Protein AF-0000000078517436 (afdb_homodimer)

Nearest PDB structures (foldseek):
  5vn2-assembly1_D  TM=8.562E-01  e=2.498E-15  Brucella melitensis bv. 1 str. 16M
  6jhb-assembly1_B-2  TM=8.625E-01  e=1.060E-14  Microcystis aeruginosa FACHB-905 = DIANCHI905
  4one-assembly1_D  TM=8.643E-01  e=2.057E-14  Brucella melitensis bv. 1 str. 16M
  5iz4-assembly1_A  TM=8.331E-01  e=1.349E-14  Paraburkholderia xenovorans LB400
  4one-assembly1_C  TM=8.358E-01  e=2.953E-14  Brucella melitensis bv. 1 str. 16M

pLDDT: mean 95.77, std 5.38, range [52.47, 98.94]

Solvent-accessible surface area (backbone atoms only — not comparable to full-atom values): 31071 Å² total; per-residue (Å²): 128,82,66,58,61,77,47,61,44,56,39,71,64,40,57,58,22,71,35,92,53,69,47,52,50,71,50,78,92,32,33,28,71,39,76,83,21,35,33,61,80,34,24,38,39,34,31,31,23,42,44,55,51,26,38,65,3,34,52,48,24,39,52,58,15,39,32,41,31,41,34,39,26,22,69,52,55,70,43,31,52,53,39,51,54,55,43,36,71,76,36,73,81,54,42,73,46,76,43,66,35,52,54,59,34,64,67,49,44,53,55,49,48,54,55,47,47,73,74,38,82,64,59,41,33,40,35,42,53,45,66,61,59,48,75,86,48,55,42,67,58,67,41,53,62,67,51,39,43,45,15,36,42,36,40,37,47,9,42,48,44,52,49,24,56,50,39,59,59,23,58,86,71,35,30,71,91,52,40,30,31,37,38,39,60,43,43,70,49,35,52,50,80,45,39,72,38,43,42,34,22,26,26,28,31,21,40,46,49,44,28,30,24,52,20,66,58,32,74,53,30,38,41,19,31,22,31,18,63,71,51,53,91,41,89,67,60,49,69,73,60,58,70,32,56,52,64,59,35,42,43,46,20,41,9,14,41,52,32,42,52,61,33,37,55,86,78,36,51,84,44,47,25,18,56,44,52,48,37,42,37,65,69,53,50,60,74,38,41,65,61,34,59,75,65,53,38,36,29,70,28,55,36,68,77,57,19,55,68,81,64,68,120,127,82,66,60,62,77,46,62,46,56,41,71,63,41,56,58,22,72,35,92,54,70,46,52,50,73,50,78,92,32,33,27,71,40,77,84,21,35,33,62,81,32,25,36,39,33,31,32,24,43,44,55,52,26,37,65,2,34,54,49,25,39,54,59,13,38,32,42,31,43,34,36,27,23,68,51,54,70,43,31,52,53,40,52,54,56,44,37,72,75,36,74,80,55,41,75,45,74,44,67,34,51,54,58,34,65,67,48,44,53,54,49,47,54,56,46,46,73,74,39,82,63,58,41,34,40,35,42,52,45,66,60,60,49,74,86,48,56,42,66,59,67,40,51,62,66,53,38,44,46,15,36,43,36,39,37,46,9,43,49,44,52,48,23,55,50,41,61,57,22,58,87,71,35,30,71,90,52,40,30,32,37,39,40,60,41,44,69,49,35,54,50,82,45,39,72,39,43,42,34,23,24,27,27,31,22,43,46,48,44,27,29,26,49,20,65,57,33,75,53,30,37,39,20,30,25,31,20,63,71,51,54,91,41,88,66,60,50,69,72,59,58,72,33,57,52,64,58,35,42,43,46,21,41,10,14,40,52,33,43,52,61,34,36,56,86,78,36,52,85,44,47,24,20,56,44,52,48,36,44,37,66,67,54,49,58,74,38,42,67,60,33,58,76,66,54,37,37,28,72,28,56,37,66,76,57,20,55,67,82,65,69,122

Structure (mmCIF, N/CA/C/O backbone):
data_AF-0000000078517436-model_v1
#
loop_
_entity.id
_entity.type
_entity.pdbx_description
1 polymer 'Short-chain dehydrogenase/reductase SDR'
#
loop_
_atom_site.group_PDB
_atom_site.id
_atom_site.type_symbol
_atom_site.label_atom_id
_atom_site.label_alt_id
_atom_site.label_comp_id
_atom_site.label_asym_id
_atom_site.label_entity_id
_atom_site.label_seq_id
_atom_site.pdbx_PDB_ins_code
_atom_site.Cartn_x
_atom_site.Cartn_y
_atom_site.Cartn_z
_atom_site.occupancy
_atom_site.B_iso_or_equiv
_atom_site.auth_seq_id
_atom_site.auth_comp_id
_atom_site.auth_asym_id
_atom_site.auth_atom_id
_atom_site.pdbx_PDB_model_num
ATOM 1 N N . MET A 1 1 ? -20.141 -10.188 4.742 1 52.47 1 MET A N 1
ATOM 2 C CA . MET A 1 1 ? -19.609 -9.016 5.438 1 52.47 1 MET A CA 1
ATOM 3 C C . MET A 1 1 ? -20.219 -8.898 6.832 1 52.47 1 MET A C 1
ATOM 5 O O . MET A 1 1 ? -21.391 -9.242 7.035 1 52.47 1 MET A O 1
ATOM 9 N N . ALA A 1 2 ? -19.359 -8.703 7.812 1 57.59 2 ALA A N 1
ATOM 10 C CA . ALA A 1 2 ? -19.875 -8.508 9.164 1 57.59 2 ALA A CA 1
ATOM 11 C C . ALA A 1 2 ? -20.969 -7.438 9.188 1 57.59 2 ALA A C 1
ATOM 13 O O . ALA A 1 2 ? -20.891 -6.449 8.453 1 57.59 2 ALA A O 1
ATOM 14 N N . ASP A 1 3 ? -22.047 -7.762 9.711 1 79.62 3 ASP A N 1
ATOM 15 C CA . ASP A 1 3 ? -23.109 -6.785 9.961 1 79.62 3 ASP A CA 1
ATOM 16 C C . ASP A 1 3 ? -22.594 -5.637 10.828 1 79.62 3 ASP A C 1
ATOM 18 O O . ASP A 1 3 ? -22.625 -5.727 12.062 1 79.62 3 ASP A O 1
ATOM 22 N N . LEU A 1 4 ? -22.109 -4.539 10.25 1 83.25 4 LEU A N 1
ATOM 23 C CA . LEU A 1 4 ? -21.562 -3.389 10.953 1 83.25 4 LEU A CA 1
ATOM 24 C C . LEU A 1 4 ? -22.594 -2.758 11.867 1 83.25 4 LEU A C 1
ATOM 26 O O . LEU A 1 4 ? -22.25 -2.119 12.867 1 83.25 4 LEU A O 1
ATOM 30 N N . SER A 1 5 ? -23.812 -3.047 11.555 1 83.38 5 SER A N 1
ATOM 31 C CA . SER A 1 5 ? -24.875 -2.412 12.312 1 83.38 5 SER A CA 1
ATOM 32 C C . SER A 1 5 ? -25.031 -3.045 13.688 1 83.38 5 SER A C 1
ATOM 34 O O . SER A 1 5 ? -25.656 -2.463 14.578 1 83.38 5 SER A O 1
ATOM 36 N N . ALA A 1 6 ? -24.484 -4.211 13.805 1 89.19 6 ALA A N 1
ATOM 37 C CA . ALA A 1 6 ? -24.594 -4.914 15.086 1 89.19 6 ALA A CA 1
ATOM 38 C C . ALA A 1 6 ? -23.516 -4.438 16.062 1 89.19 6 ALA A C 1
ATOM 40 O O . ALA A 1 6 ? -23.578 -4.723 17.25 1 89.19 6 ALA A O 1
ATOM 41 N N . LEU A 1 7 ? -22.594 -3.652 15.547 1 90.62 7 LEU A N 1
ATOM 42 C CA . LEU A 1 7 ? -21.5 -3.176 16.391 1 90.62 7 LEU A CA 1
ATOM 43 C C . LEU A 1 7 ? -21.906 -1.946 17.188 1 90.62 7 LEU A C 1
ATOM 45 O O . LEU A 1 7 ? -22.812 -1.207 16.766 1 90.62 7 LEU A O 1
ATOM 49 N N . PRO A 1 8 ? -21.25 -1.81 18.375 1 93.62 8 PRO A N 1
ATOM 50 C CA . PRO A 1 8 ? -21.531 -0.586 19.141 1 93.62 8 PRO A CA 1
ATOM 51 C C . PRO A 1 8 ? -21.234 0.681 18.328 1 93.62 8 PRO A C 1
ATOM 53 O O . PRO A 1 8 ? -20.328 0.689 17.5 1 93.62 8 PRO A O 1
ATOM 56 N N . LYS A 1 9 ? -21.938 1.761 18.656 1 94.19 9 LYS A N 1
ATOM 57 C CA . LYS A 1 9 ? -21.828 3.008 17.906 1 94.19 9 LYS A CA 1
ATOM 58 C C . LYS A 1 9 ? -20.438 3.617 18.062 1 94.19 9 LYS A C 1
ATOM 60 O O . LYS A 1 9 ? -20.016 4.41 17.219 1 94.19 9 LYS A O 1
ATOM 65 N N . ASP A 1 10 ? -19.75 3.309 19.125 1 94.75 10 ASP A N 1
ATOM 66 C CA . ASP A 1 10 ? -18.406 3.846 19.328 1 94.75 10 ASP A CA 1
ATOM 67 C C . ASP A 1 10 ? -17.328 2.832 18.922 1 94.75 10 ASP A C 1
ATOM 69 O O . ASP A 1 10 ? -16.188 2.934 19.359 1 94.75 10 ASP A O 1
ATOM 73 N N . TRP A 1 11 ? -17.688 1.851 18.156 1 93.5 11 TRP A N 1
ATOM 74 C CA . TRP A 1 11 ? -16.797 0.747 17.812 1 93.5 11 TRP A CA 1
ATOM 75 C C . TRP A 1 11 ? -15.539 1.261 17.109 1 93.5 11 TRP A C 1
ATOM 77 O O . TRP A 1 11 ? -14.438 0.78 17.375 1 93.5 11 TRP A O 1
ATOM 87 N N . ILE A 1 12 ? -15.633 2.164 16.266 1 93.06 12 ILE A N 1
ATOM 88 C CA . ILE A 1 12 ? -14.484 2.678 15.523 1 93.06 12 ILE A CA 1
ATOM 89 C C . ILE A 1 12 ? -13.469 3.266 16.5 1 93.06 12 ILE A C 1
ATOM 91 O O . ILE A 1 12 ? -12.273 2.953 16.422 1 93.06 12 ILE A O 1
ATOM 95 N N . LEU A 1 13 ? -13.93 4.059 17.375 1 95.56 13 LEU A N 1
ATOM 96 C CA . LEU A 1 13 ? -13.062 4.68 18.375 1 95.56 13 LEU A CA 1
ATOM 97 C C . LEU A 1 13 ? -12.414 3.625 19.266 1 95.56 13 LEU A C 1
ATOM 99 O O . LEU A 1 13 ? -11.195 3.617 19.438 1 95.56 13 LEU A O 1
ATOM 103 N N . THR A 1 14 ? -13.203 2.701 19.766 1 95.88 14 THR A N 1
ATOM 104 C CA . THR A 1 14 ? -12.742 1.783 20.797 1 95.88 14 THR A CA 1
ATOM 105 C C . THR A 1 14 ? -11.875 0.679 20.188 1 95.88 14 THR A C 1
ATOM 107 O O . THR A 1 14 ? -10.977 0.162 20.859 1 95.88 14 THR A O 1
ATOM 110 N N . SER A 1 15 ? -12.094 0.333 18.984 1 93.69 15 SER A N 1
ATOM 111 C CA . SER A 1 15 ? -11.344 -0.738 18.344 1 93.69 15 SER A CA 1
ATOM 112 C C . SER A 1 15 ? -9.977 -0.25 17.875 1 93.69 15 SER A C 1
ATOM 114 O O . SER A 1 15 ? -9.086 -1.056 17.578 1 93.69 15 SER A O 1
ATOM 116 N N . SER A 1 16 ? -9.789 1.048 17.891 1 95.19 16 SER A N 1
ATOM 117 C CA . SER A 1 16 ? -8.57 1.589 17.312 1 95.19 16 SER A CA 1
ATOM 118 C C . SER A 1 16 ? -7.668 2.199 18.375 1 95.19 16 SER A C 1
ATOM 120 O O . SER A 1 16 ? -6.625 2.779 18.062 1 95.19 16 SER A O 1
ATOM 122 N N . GLN A 1 17 ? -8.016 2.062 19.578 1 97.31 17 GLN A N 1
ATOM 123 C CA . GLN A 1 17 ? -7.277 2.729 20.656 1 97.31 17 GLN A CA 1
ATOM 124 C C . GLN A 1 17 ? -5.863 2.166 20.781 1 97.31 17 GLN A C 1
ATOM 126 O O . GLN A 1 17 ? -5.688 0.963 20.984 1 97.31 17 GLN A O 1
ATOM 131 N N . PHE A 1 18 ? -4.871 2.961 20.672 1 98.25 18 PHE A N 1
ATOM 132 C CA . PHE A 1 18 ? -3.484 2.684 21.031 1 98.25 18 PHE A CA 1
ATOM 133 C C . PHE A 1 18 ? -3.143 3.291 22.375 1 98.25 18 PHE A C 1
ATOM 135 O O . PHE A 1 18 ? -2.311 2.752 23.109 1 98.25 18 PHE A O 1
ATOM 142 N N . THR A 1 19 ? -3.777 4.379 22.766 1 98.5 19 THR A N 1
ATOM 143 C CA . THR A 1 19 ? -3.676 5.031 24.062 1 98.5 19 THR A CA 1
ATOM 144 C C . THR A 1 19 ? -4.898 4.719 24.922 1 98.5 19 THR A C 1
ATOM 146 O O . THR A 1 19 ? -5.953 4.352 24.391 1 98.5 19 THR A O 1
ATOM 149 N N . ARG A 1 20 ? -4.734 4.797 26.219 1 97.81 20 ARG A N 1
ATOM 150 C CA . ARG A 1 20 ? -5.84 4.543 27.141 1 97.81 20 ARG A CA 1
ATOM 151 C C . ARG A 1 20 ? -6.953 5.566 26.953 1 97.81 20 ARG A C 1
ATOM 153 O O . ARG A 1 20 ? -8.125 5.207 26.859 1 97.81 20 ARG A O 1
ATOM 160 N N . LYS A 1 21 ? -6.57 6.82 26.938 1 97.81 21 LYS A N 1
ATOM 161 C CA . LYS A 1 21 ? -7.535 7.875 26.641 1 97.81 21 LYS A CA 1
ATOM 162 C C . LYS A 1 21 ? -7.754 8.023 25.141 1 97.81 21 LYS A C 1
ATOM 164 O O . LYS A 1 21 ? -6.809 7.906 24.359 1 97.81 21 LYS A O 1
ATOM 169 N N . ALA A 1 22 ? -8.953 8.258 24.734 1 97.75 22 ALA A N 1
ATOM 170 C CA . ALA A 1 22 ? -9.344 8.492 23.344 1 97.75 22 ALA A CA 1
ATOM 171 C C . ALA A 1 22 ? -10.375 9.617 23.25 1 97.75 22 ALA A C 1
ATOM 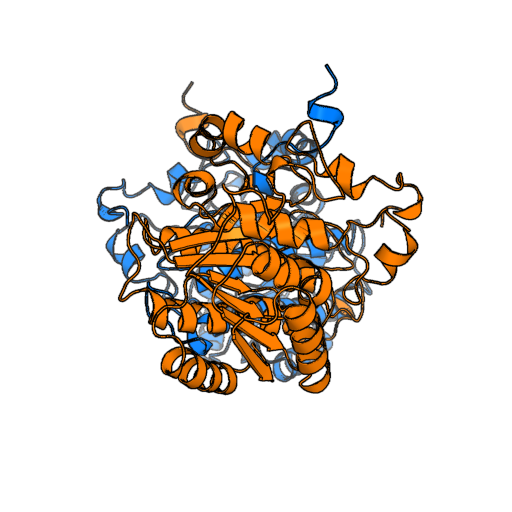173 O O . ALA A 1 22 ? -11.172 9.82 24.156 1 97.75 22 ALA A O 1
ATOM 174 N N . TYR A 1 23 ? -10.344 10.32 22.219 1 98.25 23 TYR A N 1
ATOM 175 C CA . TYR A 1 23 ? -11.148 11.531 22.109 1 98.25 23 TYR A CA 1
ATOM 176 C C . TYR A 1 23 ? -11.891 11.594 20.781 1 98.25 23 TYR A C 1
ATOM 178 O O . TYR A 1 23 ? -11.383 11.109 19.766 1 98.25 23 TYR A O 1
ATOM 186 N N . THR A 1 24 ? -13.047 12.188 20.766 1 98.19 24 THR A N 1
ATOM 187 C CA . THR A 1 24 ? -13.781 12.516 19.547 1 98.19 24 THR A CA 1
ATOM 188 C C . THR A 1 24 ? -13.93 14.023 19.391 1 98.19 24 THR A C 1
ATOM 190 O O . THR A 1 24 ? -14.539 14.492 18.422 1 98.19 24 THR A O 1
ATOM 193 N N . ASN A 1 25 ? -13.398 14.758 20.344 1 98.44 25 ASN A N 1
ATOM 194 C CA . ASN A 1 25 ? -13.367 16.219 20.375 1 98.44 25 ASN A CA 1
ATOM 195 C C . ASN A 1 25 ? -12 16.734 20.781 1 98.44 25 ASN A C 1
ATOM 197 O O . ASN A 1 25 ? -11.18 15.992 21.328 1 98.44 25 ASN A O 1
ATOM 201 N N . VAL A 1 26 ? -11.859 18.016 20.547 1 98.75 26 VAL A N 1
ATOM 202 C CA . VAL A 1 26 ? -10.617 18.672 20.953 1 98.75 26 VAL A CA 1
ATOM 203 C C . VAL A 1 26 ? -10.461 18.578 22.469 1 98.75 26 VAL A C 1
ATOM 205 O O . VAL A 1 26 ? -11.43 18.766 23.219 1 98.75 26 VAL A O 1
ATOM 208 N N . TYR A 1 27 ? -9.367 18.281 22.953 1 98.69 27 TYR A N 1
ATOM 209 C CA . TYR A 1 27 ? -9.039 18.234 24.375 1 98.69 27 TYR A CA 1
ATOM 210 C C . TYR A 1 27 ? -7.859 19.156 24.688 1 98.69 27 TYR A C 1
ATOM 212 O O . TYR A 1 27 ? -7.223 19.688 23.781 1 98.69 27 TYR A O 1
ATOM 220 N N . PRO A 1 28 ? -7.512 19.531 25.859 1 98.5 28 PRO A N 1
ATOM 221 C CA . PRO A 1 28 ? -6.641 20.641 26.234 1 98.5 28 PRO A CA 1
ATOM 222 C C . PRO A 1 28 ? -5.25 20.531 25.609 1 98.5 28 PRO A C 1
ATOM 224 O O . PRO A 1 28 ? -4.727 21.531 25.094 1 98.5 28 PRO A O 1
ATOM 227 N N . ALA A 1 29 ? -4.637 19.422 25.531 1 98.62 29 ALA A N 1
ATOM 228 C CA . ALA A 1 29 ? -3.254 19.266 25.078 1 98.62 29 ALA A CA 1
ATOM 229 C C . ALA A 1 29 ? -3.09 19.688 23.625 1 98.62 29 ALA A C 1
ATOM 231 O O . ALA A 1 29 ? -2.023 20.172 23.234 1 98.62 29 ALA A O 1
ATOM 232 N N . ILE A 1 30 ? -4.141 19.547 22.859 1 98.81 30 ILE A N 1
ATOM 233 C CA . ILE A 1 30 ? -3.982 19.781 21.422 1 98.81 30 ILE A CA 1
ATOM 234 C C . ILE A 1 30 ? -4.703 21.078 21.031 1 98.81 30 ILE A C 1
ATOM 236 O O . ILE A 1 30 ? -4.789 21.406 19.844 1 98.81 30 ILE A O 1
ATOM 240 N N . HIS A 1 31 ? -5.289 21.734 21.969 1 98.81 31 HIS A N 1
ATOM 241 C CA . HIS A 1 31 ? -6.047 22.922 21.625 1 98.81 31 HIS A CA 1
ATOM 242 C C . HIS A 1 31 ? -5.199 23.906 20.828 1 98.81 31 HIS A C 1
ATOM 244 O O . HIS A 1 31 ? -4.078 24.234 21.219 1 98.81 31 HIS A O 1
ATOM 250 N N . PRO A 1 32 ? -5.707 24.438 19.719 1 98.38 32 PRO A N 1
ATOM 251 C CA . PRO A 1 32 ? -4.879 25.219 18.797 1 98.38 32 PRO A CA 1
ATOM 252 C C . PRO A 1 32 ? -4.406 26.531 19.422 1 98.38 32 PRO A C 1
ATOM 254 O O . PRO A 1 32 ? -3.395 27.094 18.984 1 98.38 32 PRO A O 1
ATOM 257 N N . THR A 1 33 ? -5.047 27.047 20.422 1 97.94 33 THR A N 1
ATOM 258 C CA . THR A 1 33 ? -4.688 28.344 21 1 97.94 33 THR A CA 1
ATOM 259 C C . THR A 1 33 ? -3.701 28.172 22.141 1 97.94 33 THR A C 1
ATOM 261 O O . THR A 1 33 ? -3.271 29.156 22.75 1 97.94 33 THR A O 1
ATOM 264 N N . LYS A 1 34 ? -3.477 26.938 22.547 1 98.12 34 LYS A N 1
ATOM 265 C CA . LYS A 1 34 ? -2.43 26.703 23.531 1 98.12 34 LYS A CA 1
ATOM 266 C C . LYS A 1 34 ? -1.085 27.234 23.047 1 98.12 34 LYS A C 1
ATOM 268 O O . LYS A 1 34 ? -0.711 27.031 21.891 1 98.12 34 LYS A O 1
ATOM 273 N N . ALA A 1 35 ? -0.301 27.875 23.875 1 98.06 35 ALA A N 1
ATOM 274 C CA . ALA A 1 35 ? 0.945 28.547 23.516 1 98.06 35 ALA A CA 1
ATOM 275 C C . ALA A 1 35 ? 1.939 27.562 22.906 1 98.06 35 ALA A C 1
ATOM 277 O O . ALA A 1 35 ? 2.631 27.891 21.938 1 98.06 35 ALA A O 1
ATOM 278 N N . GLU A 1 36 ? 1.967 26.344 23.453 1 97.81 36 GLU A N 1
ATOM 279 C CA . GLU A 1 36 ? 2.908 25.328 23 1 97.81 36 GLU A CA 1
ATOM 280 C C . GLU A 1 36 ? 2.549 24.812 21.609 1 97.81 36 GLU A C 1
ATOM 282 O O . GLU A 1 36 ? 3.357 24.141 20.953 1 97.81 36 GLU A O 1
ATOM 287 N N . ASN A 1 37 ? 1.358 25.141 21.125 1 98.69 37 ASN A N 1
ATOM 288 C CA . ASN A 1 37 ? 0.89 24.672 19.828 1 98.69 37 ASN A CA 1
ATOM 289 C C . ASN A 1 37 ? 0.899 25.797 18.781 1 98.69 37 ASN A C 1
ATOM 291 O O . ASN A 1 37 ? 0.325 25.656 17.703 1 98.69 37 ASN A O 1
ATOM 295 N N . SER A 1 38 ? 1.576 26.875 19.141 1 98.69 38 SER A N 1
ATOM 296 C CA . SER A 1 38 ? 1.61 28.016 18.234 1 98.69 38 SER A CA 1
ATOM 297 C C . SER A 1 38 ? 2.391 27.703 16.969 1 98.69 38 SER A C 1
ATOM 299 O O . SER A 1 38 ? 3.443 27.062 17.016 1 98.69 38 SER A O 1
ATOM 301 N N . VAL A 1 39 ? 1.867 28.109 15.82 1 98.44 39 VAL A N 1
ATOM 302 C CA . VAL A 1 39 ? 2.566 28.031 14.547 1 98.44 39 VAL A CA 1
ATOM 303 C C . VAL A 1 39 ? 2.762 29.422 13.969 1 98.44 39 VAL A C 1
ATOM 305 O O . VAL A 1 39 ? 2.713 29.625 12.75 1 98.44 39 VAL A O 1
ATOM 308 N N . ARG A 1 40 ? 2.885 30.359 14.844 1 97.75 40 ARG A N 1
ATOM 309 C CA . ARG A 1 40 ? 3.125 31.734 14.445 1 97.75 40 ARG A CA 1
ATOM 310 C C . ARG A 1 40 ? 4.336 31.844 13.523 1 97.75 40 ARG A C 1
ATOM 312 O O . ARG A 1 40 ? 5.355 31.188 13.75 1 97.75 40 ARG A O 1
ATOM 319 N N . GLY A 1 41 ? 4.207 32.625 12.477 1 97.06 41 GLY A N 1
ATOM 320 C CA . GLY A 1 41 ? 5.297 32.844 11.547 1 97.06 41 GLY A CA 1
ATOM 321 C C . GLY A 1 41 ? 5.406 31.797 10.469 1 97.06 41 GLY A C 1
ATOM 322 O O . GLY A 1 41 ? 6.207 31.922 9.539 1 97.06 41 GLY A O 1
ATOM 323 N N . LYS A 1 42 ? 4.625 30.797 10.539 1 97.94 42 LYS A N 1
ATOM 324 C CA . LYS A 1 42 ? 4.73 29.688 9.594 1 97.94 42 LYS A CA 1
ATOM 325 C C . LYS A 1 42 ? 3.73 29.844 8.445 1 97.94 42 LYS A C 1
ATOM 327 O O . LYS A 1 42 ? 2.73 30.547 8.586 1 97.94 42 LYS A O 1
ATOM 332 N N . THR A 1 43 ? 4.031 29.281 7.344 1 98.62 43 THR A N 1
ATOM 333 C CA . THR A 1 43 ? 3.131 29.141 6.203 1 98.62 43 THR A CA 1
ATOM 334 C C . THR A 1 43 ? 2.719 27.688 6.004 1 98.62 43 THR A C 1
ATOM 336 O O . THR A 1 43 ? 3.561 26.781 6.043 1 98.62 43 THR A O 1
ATOM 339 N N . VAL A 1 44 ? 1.384 27.469 5.816 1 98.88 44 VAL A N 1
ATOM 340 C CA . VAL A 1 44 ? 0.863 26.125 5.648 1 98.88 44 VAL A CA 1
ATOM 341 C C . VAL A 1 44 ? 0.088 26.016 4.34 1 98.88 44 VAL A C 1
ATOM 343 O O . VAL A 1 44 ? -0.605 26.969 3.947 1 98.88 44 VAL A O 1
ATOM 346 N N . VAL A 1 45 ? 0.288 24.922 3.598 1 98.94 45 VAL A N 1
ATOM 347 C CA . VAL A 1 45 ? -0.505 24.562 2.428 1 98.94 45 VAL A CA 1
ATOM 348 C C . VAL A 1 45 ? -1.418 23.391 2.766 1 98.94 45 VAL A C 1
ATOM 350 O O . VAL A 1 45 ? -0.961 22.375 3.291 1 98.94 45 VAL A O 1
ATOM 353 N N . VAL A 1 46 ? -2.693 23.531 2.514 1 98.94 46 VAL A N 1
ATOM 354 C CA . VAL A 1 46 ? -3.674 22.484 2.781 1 98.94 46 VAL A CA 1
ATOM 355 C C . VAL A 1 46 ? -4.395 22.109 1.49 1 98.94 46 VAL A C 1
ATOM 357 O O . VAL A 1 46 ? -5.055 22.953 0.874 1 98.94 46 VAL A O 1
ATOM 360 N N . THR A 1 47 ? -4.242 20.859 1.065 1 98.88 47 THR A N 1
ATOM 361 C CA . THR A 1 47 ? -5.035 20.375 -0.06 1 98.88 47 THR A CA 1
ATOM 362 C C . THR A 1 47 ? -6.371 19.828 0.419 1 98.88 47 THR A C 1
ATOM 364 O O . THR A 1 47 ? -6.512 19.453 1.585 1 98.88 47 THR A O 1
ATOM 367 N N . GLY A 1 48 ? -7.336 19.703 -0.513 1 98.31 48 GLY A N 1
ATOM 368 C CA . GLY A 1 48 ? -8.664 19.297 -0.086 1 98.31 48 GLY A CA 1
ATOM 369 C C . GLY A 1 48 ? -9.281 20.234 0.935 1 98.31 48 GLY A C 1
ATOM 370 O O . GLY A 1 48 ? -9.852 19.797 1.931 1 98.31 48 GLY A O 1
ATOM 371 N N . ALA A 1 49 ? -9.156 21.5 0.701 1 98.44 49 ALA A N 1
ATOM 372 C CA . ALA A 1 49 ? -9.445 22.484 1.736 1 98.44 49 ALA A CA 1
ATOM 373 C C . ALA A 1 49 ? -10.828 23.094 1.541 1 98.44 49 ALA A C 1
ATOM 375 O O . ALA A 1 49 ? -11.234 23.984 2.299 1 98.44 49 ALA A O 1
ATOM 376 N N . SER A 1 50 ? -11.617 22.625 0.589 1 97.19 50 SER A N 1
ATOM 377 C CA . SER A 1 50 ? -12.844 23.328 0.233 1 97.19 50 SER A CA 1
ATOM 378 C C . SER A 1 50 ? -14.055 22.703 0.927 1 97.19 50 SER A C 1
ATOM 380 O O . SER A 1 50 ? -15.164 23.234 0.848 1 97.19 50 SER A O 1
ATOM 382 N N . ARG A 1 51 ? -13.906 21.562 1.543 1 94.38 51 ARG A N 1
ATOM 383 C CA . ARG A 1 51 ? -15.008 20.891 2.223 1 94.38 51 ARG A CA 1
ATOM 384 C C . ARG A 1 51 ? -14.484 19.906 3.264 1 94.38 51 ARG A C 1
ATOM 386 O O . ARG A 1 51 ? -13.273 19.781 3.465 1 94.38 51 ARG A O 1
ATOM 393 N N . GLY A 1 52 ? -15.398 19.344 4.012 1 95 52 GLY A N 1
ATOM 394 C CA . GLY A 1 52 ? -15.062 18.25 4.914 1 95 52 GLY A CA 1
ATOM 395 C C . GLY A 1 52 ? -14.078 18.656 5.996 1 95 52 GLY A C 1
ATOM 396 O O . GLY A 1 52 ? -14.195 19.75 6.574 1 95 52 GLY A O 1
ATOM 397 N N . ILE A 1 53 ? -13.164 17.75 6.262 1 96.69 53 ILE A N 1
ATOM 398 C CA . ILE A 1 53 ? -12.219 17.922 7.363 1 96.69 53 ILE A CA 1
ATOM 399 C C . ILE A 1 53 ? -11.273 19.078 7.055 1 96.69 53 ILE A C 1
ATOM 401 O O . ILE A 1 53 ? -10.812 19.766 7.965 1 96.69 53 ILE A O 1
ATOM 405 N N . GLY A 1 54 ? -10.977 19.297 5.742 1 98.31 54 GLY A N 1
ATOM 406 C CA . GLY A 1 54 ? -10.102 20.391 5.344 1 98.31 54 GLY A CA 1
ATOM 407 C C . GLY A 1 54 ? -10.664 21.766 5.668 1 98.31 54 GLY A C 1
ATOM 408 O O . GLY A 1 54 ? -10 22.578 6.305 1 98.31 54 GLY A O 1
ATOM 409 N N . ALA A 1 55 ? -11.891 21.922 5.328 1 98.19 55 ALA A N 1
ATOM 410 C CA . ALA A 1 55 ? -12.539 23.219 5.477 1 98.19 55 ALA A CA 1
ATOM 411 C C . ALA A 1 55 ? -12.992 23.453 6.918 1 98.19 55 ALA A C 1
ATOM 413 O O . ALA A 1 55 ? -12.867 24.547 7.445 1 98.19 55 ALA A O 1
ATOM 414 N N . ARG A 1 56 ? -13.469 22.406 7.543 1 97.69 56 ARG A N 1
ATOM 415 C CA . ARG A 1 56 ? -14.164 22.562 8.812 1 97.69 56 ARG A CA 1
ATOM 416 C C . ARG A 1 56 ? -13.227 22.297 9.992 1 97.69 56 ARG A C 1
ATOM 418 O O . ARG A 1 56 ? -13.539 22.641 11.133 1 97.69 56 ARG A O 1
ATOM 425 N N . GLY A 1 57 ? -12.148 21.609 9.719 1 98.5 57 GLY A N 1
ATOM 426 C CA . GLY A 1 57 ? -11.281 21.172 10.805 1 98.5 57 GLY A CA 1
ATOM 427 C C . GLY A 1 57 ? -9.859 21.688 10.68 1 98.5 57 GLY A C 1
ATOM 428 O O . GLY A 1 57 ? -9.414 22.516 11.477 1 98.5 57 GLY A O 1
ATOM 429 N N . ILE A 1 58 ? -9.211 21.438 9.594 1 98.88 58 ILE A N 1
ATOM 430 C CA . ILE A 1 58 ? -7.773 21.641 9.438 1 98.88 58 ILE A CA 1
ATOM 431 C C . ILE A 1 58 ? -7.477 23.125 9.266 1 98.88 58 ILE A C 1
ATOM 433 O O . ILE A 1 58 ? -6.719 23.703 10.039 1 98.88 58 ILE A O 1
ATOM 437 N N . ALA A 1 59 ? -8.125 23.766 8.312 1 98.94 59 ALA A N 1
ATOM 438 C CA . ALA A 1 59 ? -7.812 25.156 7.996 1 98.94 59 ALA A CA 1
ATOM 439 C C . ALA A 1 59 ? -8.109 26.062 9.188 1 98.94 59 ALA A C 1
ATOM 441 O O . ALA A 1 59 ? -7.234 26.797 9.641 1 98.94 59 ALA A O 1
ATOM 442 N N . PRO A 1 60 ? -9.289 25.938 9.805 1 98.88 60 PRO A N 1
ATOM 443 C CA . PRO A 1 60 ? -9.57 26.812 10.953 1 98.88 60 PRO A CA 1
ATOM 444 C C . PRO A 1 60 ? -8.594 26.594 12.109 1 98.88 60 PRO A C 1
ATOM 446 O O . PRO A 1 60 ? -8.227 27.547 12.797 1 98.88 60 PRO A O 1
ATOM 449 N N . ALA A 1 61 ? -8.188 25.375 12.352 1 98.94 61 ALA A N 1
ATOM 450 C CA . ALA A 1 61 ? -7.289 25.062 13.469 1 98.94 61 ALA A CA 1
ATOM 451 C C . ALA A 1 61 ? -5.945 25.766 13.297 1 98.94 61 ALA A C 1
ATOM 453 O O . ALA A 1 61 ? -5.398 26.328 14.25 1 98.94 61 ALA A O 1
ATOM 454 N N . PHE A 1 62 ? -5.41 25.734 12.102 1 98.94 62 PHE A N 1
ATOM 455 C CA . PHE A 1 62 ? -4.129 26.391 11.852 1 98.94 62 PHE A CA 1
ATOM 456 C C . PHE A 1 62 ? -4.25 27.906 12.016 1 98.94 62 PHE A C 1
ATOM 458 O O . PHE A 1 62 ? -3.334 28.547 12.531 1 98.94 62 PHE A O 1
ATOM 465 N N . VAL A 1 63 ? -5.348 28.484 11.602 1 98.88 63 VAL A N 1
ATOM 466 C CA . VAL A 1 63 ? -5.566 29.922 11.758 1 98.88 63 VAL A CA 1
ATOM 467 C C . VAL A 1 63 ? -5.68 30.266 13.234 1 98.88 63 VAL A C 1
ATOM 469 O O . VAL A 1 63 ? -5.07 31.234 13.703 1 98.88 63 VAL A O 1
ATOM 472 N N . LYS A 1 64 ? -6.402 29.469 13.977 1 98.81 64 LYS A N 1
ATOM 473 C CA . LYS A 1 64 ? -6.535 29.672 15.414 1 98.81 64 LYS A CA 1
ATOM 474 C C . LYS A 1 64 ? -5.184 29.562 16.109 1 98.81 64 LYS A C 1
ATOM 476 O O . LYS A 1 64 ? -4.934 30.25 17.109 1 98.81 64 LYS A O 1
ATOM 481 N N . ALA A 1 65 ? -4.309 28.719 15.57 1 98.81 65 ALA A N 1
ATOM 482 C CA . ALA A 1 65 ? -2.996 28.5 16.172 1 98.81 65 ALA A CA 1
ATOM 483 C C . ALA A 1 65 ? -2.02 29.609 15.781 1 98.81 65 ALA A C 1
ATOM 485 O O . ALA A 1 65 ? -0.87 29.609 16.234 1 98.81 65 ALA A O 1
ATOM 486 N N . GLY A 1 66 ? -2.43 30.5 14.898 1 98.62 66 GLY A N 1
ATOM 487 C CA . GLY A 1 66 ? -1.682 31.719 14.641 1 98.62 66 GLY A CA 1
ATOM 488 C C . GLY A 1 66 ? -0.809 31.641 13.398 1 98.62 66 GLY A C 1
ATOM 489 O O . GLY A 1 66 ? 0.186 32.344 13.289 1 98.62 66 GLY A O 1
ATOM 490 N N . VAL A 1 67 ? -1.104 30.781 12.484 1 98.5 67 VAL A N 1
ATOM 491 C CA . VAL A 1 67 ? -0.3 30.688 11.273 1 98.5 67 VAL A CA 1
ATOM 492 C C . VAL A 1 67 ? -0.253 32.031 10.555 1 98.5 67 VAL A C 1
ATOM 494 O O . VAL A 1 67 ? -1.234 32.781 10.57 1 98.5 67 VAL A O 1
ATOM 497 N N . LYS A 1 68 ? 0.895 32.312 9.953 1 98.19 68 LYS A N 1
ATOM 498 C CA . LYS A 1 68 ? 1.054 33.562 9.227 1 98.19 68 LYS A CA 1
ATOM 499 C C . LYS A 1 68 ? 0.243 33.562 7.938 1 98.19 68 LYS A C 1
ATOM 501 O O . LYS A 1 68 ? -0.442 34.531 7.625 1 98.19 68 LYS A O 1
ATOM 506 N N . ALA A 1 69 ? 0.384 32.5 7.203 1 98.75 69 ALA A N 1
ATOM 507 C CA . ALA A 1 69 ? -0.275 32.375 5.906 1 98.75 69 ALA A CA 1
ATOM 508 C C . ALA A 1 69 ? -0.795 30.953 5.691 1 98.75 69 ALA A C 1
ATOM 510 O O . ALA A 1 69 ? -0.187 29.984 6.156 1 98.75 69 ALA A O 1
ATOM 511 N N . ILE A 1 70 ? -1.937 30.891 4.992 1 98.88 70 ILE A N 1
ATOM 512 C CA . ILE A 1 70 ? -2.508 29.578 4.656 1 98.88 70 ILE A CA 1
ATOM 513 C C . ILE A 1 70 ? -2.902 29.562 3.184 1 98.88 70 ILE A C 1
ATOM 515 O O . ILE A 1 70 ? -3.561 30.484 2.693 1 98.88 70 ILE A O 1
ATOM 519 N N . VAL A 1 71 ? -2.365 28.578 2.469 1 98.88 71 VAL A N 1
ATOM 520 C CA . VAL A 1 71 ? -2.738 28.328 1.082 1 98.88 71 VAL A CA 1
ATOM 521 C C . VAL A 1 71 ? -3.77 27.203 1.026 1 98.88 71 VAL A C 1
ATOM 523 O O . VAL A 1 71 ? -3.539 26.109 1.555 1 98.88 71 VAL A O 1
ATOM 526 N N . LEU A 1 72 ? -4.922 27.484 0.448 1 98.81 72 LEU A N 1
ATOM 527 C CA . LEU A 1 72 ? -6.023 26.547 0.31 1 98.81 72 LEU A CA 1
ATOM 528 C C . LEU A 1 72 ? -6.098 26 -1.114 1 98.81 72 LEU A C 1
ATOM 530 O O . LEU A 1 72 ? -6.25 26.766 -2.066 1 98.81 72 LEU A O 1
ATOM 534 N N . ILE A 1 73 ? -5.965 24.703 -1.236 1 98.81 73 ILE A N 1
ATOM 535 C CA . ILE A 1 73 ? -5.992 24.094 -2.557 1 98.81 73 ILE A CA 1
ATOM 536 C C . ILE A 1 73 ? -7.145 23.078 -2.633 1 98.81 73 ILE A C 1
ATOM 538 O O . ILE A 1 73 ? -7.305 22.25 -1.744 1 98.81 73 ILE A O 1
ATOM 542 N N . ALA A 1 74 ? -7.953 23.141 -3.586 1 98.56 74 ALA A N 1
ATOM 543 C CA . ALA A 1 74 ? -9.008 22.203 -3.969 1 98.56 74 ALA A CA 1
ATOM 544 C C . ALA A 1 74 ? -9.461 22.438 -5.402 1 98.56 74 ALA A C 1
ATOM 546 O O . ALA A 1 74 ? -8.883 23.266 -6.113 1 98.56 74 ALA A O 1
ATOM 547 N N . THR A 1 75 ? -10.438 21.703 -5.852 1 97.75 75 THR A N 1
ATOM 548 C CA . THR A 1 75 ? -10.844 21.844 -7.246 1 97.75 75 THR A CA 1
ATOM 549 C C . THR A 1 75 ? -11.969 22.875 -7.383 1 97.75 75 THR A C 1
ATOM 551 O O . THR A 1 75 ? -12.172 23.438 -8.461 1 97.75 75 THR A O 1
ATOM 554 N N . ASN A 1 76 ? -12.727 23.156 -6.316 1 97.38 76 ASN A N 1
ATOM 555 C CA . ASN A 1 76 ? -13.883 24.031 -6.383 1 97.38 76 ASN A CA 1
ATOM 556 C C . ASN A 1 76 ? -13.539 25.438 -5.898 1 97.38 76 ASN A C 1
ATOM 558 O O . ASN A 1 76 ? -13.469 25.688 -4.695 1 97.38 76 ASN A O 1
ATOM 562 N N . ALA A 1 77 ? -13.461 26.375 -6.816 1 97.88 77 ALA A N 1
ATOM 563 C CA . ALA A 1 77 ? -13.008 27.719 -6.516 1 97.88 77 ALA A CA 1
ATOM 564 C C . ALA A 1 77 ? -14.008 28.453 -5.609 1 97.88 77 ALA A C 1
ATOM 566 O O . ALA A 1 77 ? -13.609 29.141 -4.676 1 97.88 77 ALA A O 1
ATOM 567 N N . ALA A 1 78 ? -15.234 28.281 -5.863 1 98.19 78 ALA A N 1
ATOM 568 C CA . ALA A 1 78 ? -16.25 28.969 -5.094 1 98.19 78 ALA A CA 1
ATOM 569 C C . ALA A 1 78 ? -16.25 28.531 -3.633 1 98.19 78 ALA A C 1
ATOM 571 O O . ALA A 1 78 ? -16.359 29.344 -2.723 1 98.19 78 ALA A O 1
ATOM 572 N N . LYS A 1 79 ? -16.125 27.25 -3.436 1 98.12 79 LYS A N 1
ATOM 573 C CA . LYS A 1 79 ? -16.078 26.719 -2.074 1 98.12 79 LYS A CA 1
ATOM 574 C C . LYS A 1 79 ? -14.82 27.172 -1.347 1 98.12 79 LYS A C 1
ATOM 576 O O . LYS A 1 79 ? -14.844 27.406 -0.135 1 98.12 79 LYS A O 1
ATOM 581 N N . LEU A 1 80 ? -13.766 27.297 -2.076 1 98.62 80 LEU A N 1
ATOM 582 C CA . LEU A 1 80 ? -12.523 27.797 -1.482 1 98.62 80 LEU A CA 1
ATOM 583 C C . LEU A 1 80 ? -12.695 29.219 -0.994 1 98.62 80 LEU A C 1
ATOM 585 O O . LEU A 1 80 ? -12.211 29.578 0.081 1 98.62 80 LEU A O 1
ATOM 589 N N . MET A 1 81 ? -13.336 30 -1.721 1 97.94 81 MET A N 1
ATOM 590 C CA . MET A 1 81 ? -13.562 31.391 -1.346 1 97.94 81 MET A CA 1
ATOM 591 C C . MET A 1 81 ? -14.406 31.484 -0.077 1 97.94 81 MET A C 1
ATOM 593 O O . MET A 1 81 ? -14.156 32.344 0.776 1 97.94 81 MET A O 1
ATOM 597 N N . ASN A 1 82 ? -15.383 30.609 -0.002 1 98.31 82 ASN A N 1
ATOM 598 C CA . ASN A 1 82 ? -16.188 30.562 1.216 1 98.31 82 ASN A CA 1
ATOM 599 C C . ASN A 1 82 ? -15.328 30.219 2.436 1 98.31 82 ASN A C 1
ATOM 601 O O . ASN A 1 82 ? -15.508 30.812 3.502 1 98.31 82 ASN A O 1
ATOM 605 N N . VAL A 1 83 ? -14.453 29.281 2.244 1 98.62 83 VAL A N 1
ATOM 606 C CA . VAL A 1 83 ? -13.562 28.891 3.338 1 98.62 83 VAL A CA 1
ATOM 607 C C . VAL A 1 83 ? -12.68 30.078 3.719 1 98.62 83 VAL A C 1
ATOM 609 O O . VAL A 1 83 ? -12.477 30.344 4.902 1 98.62 83 VAL A O 1
ATOM 612 N N . GLU A 1 84 ? -12.141 30.734 2.787 1 98.12 84 GLU A N 1
ATOM 613 C CA . GLU A 1 84 ? -11.305 31.906 3.039 1 98.12 84 GLU A CA 1
ATOM 614 C C . GLU A 1 84 ? -12.047 32.938 3.881 1 98.12 84 GLU A C 1
ATOM 616 O O . GLU A 1 84 ? -11.484 33.5 4.824 1 98.12 84 GLU A O 1
ATOM 621 N N . GLU A 1 85 ? -13.25 33.219 3.549 1 98.06 85 GLU A N 1
ATOM 622 C CA . GLU A 1 85 ? -14.062 34.156 4.289 1 98.06 85 GLU A CA 1
ATOM 623 C C . GLU A 1 85 ? -14.258 33.719 5.734 1 98.06 85 GLU A C 1
ATOM 625 O O . GLU A 1 85 ? -14.164 34.562 6.656 1 98.06 85 GLU A O 1
ATOM 630 N N . GLU A 1 86 ? -14.508 32.5 5.875 1 98.31 86 GLU A N 1
ATOM 631 C CA . GLU A 1 86 ? -14.688 31.953 7.219 1 98.31 86 GLU A CA 1
ATOM 632 C C . GLU A 1 86 ? -13.406 32.094 8.039 1 98.31 86 GLU A C 1
ATOM 634 O O . GLU A 1 86 ? -13.461 32.375 9.242 1 98.31 86 GLU A O 1
ATOM 639 N N . LEU A 1 87 ? -12.289 31.859 7.406 1 98.75 87 LEU A N 1
ATOM 640 C CA . LEU A 1 87 ? -11.016 31.969 8.102 1 98.75 87 LEU A CA 1
ATOM 641 C C . LEU A 1 87 ? -10.734 33.406 8.531 1 98.75 87 LEU A C 1
ATOM 643 O O . LEU A 1 87 ? -10.188 33.625 9.609 1 98.75 87 LEU A O 1
ATOM 647 N N . LYS A 1 88 ? -11.117 34.375 7.727 1 98.12 88 LYS A N 1
ATOM 648 C CA . LYS A 1 88 ? -10.922 35.781 8.039 1 98.12 88 LYS A CA 1
ATOM 649 C C . LYS A 1 88 ? -11.773 36.219 9.227 1 98.12 88 LYS A C 1
ATOM 651 O O . LYS A 1 88 ? -11.43 37.156 9.945 1 98.12 88 LYS A O 1
ATOM 656 N N . MET A 1 89 ? -12.828 35.5 9.445 1 98.25 89 MET A N 1
ATOM 657 C CA . MET A 1 89 ? -13.656 35.75 10.625 1 98.25 89 MET A CA 1
ATOM 658 C C . MET A 1 89 ? -12.953 35.312 11.898 1 98.25 89 MET A C 1
ATOM 660 O O . MET A 1 89 ? -13.18 35.844 12.969 1 98.25 89 MET A O 1
ATOM 664 N N . ILE A 1 90 ? -12.133 34.312 11.742 1 98.12 90 ILE A N 1
ATOM 665 C CA . ILE A 1 90 ? -11.359 33.812 12.875 1 98.12 90 ILE A CA 1
ATOM 666 C C . ILE A 1 90 ? -10.188 34.75 13.148 1 98.12 90 ILE A C 1
ATOM 668 O O . ILE A 1 90 ? -9.938 35.125 14.305 1 98.12 90 ILE A O 1
ATOM 672 N N . ASN A 1 91 ? -9.5 35.125 12.109 1 98.19 91 ASN A N 1
ATOM 673 C CA . ASN A 1 91 ? -8.375 36.062 12.164 1 98.19 91 ASN A CA 1
ATOM 674 C C . ASN A 1 91 ? -8.352 36.969 10.953 1 98.19 91 ASN A C 1
ATOM 676 O O . ASN A 1 91 ? -7.883 36.594 9.883 1 98.19 91 ASN A O 1
ATOM 680 N N . PRO A 1 92 ? -8.742 38.156 11.125 1 97.44 92 PRO A N 1
ATOM 681 C CA . PRO A 1 92 ? -8.844 39.094 10 1 97.44 92 PRO A CA 1
ATOM 682 C C . PRO A 1 92 ? -7.496 39.375 9.336 1 97.44 92 PRO A C 1
ATOM 684 O O . PRO A 1 92 ? -7.453 39.781 8.172 1 97.44 92 PRO A O 1
ATOM 687 N N . ASP A 1 93 ? -6.438 39.125 10.031 1 97.19 93 ASP A N 1
ATOM 688 C CA . ASP A 1 93 ? -5.113 39.469 9.516 1 97.19 93 ASP A CA 1
ATOM 689 C C . ASP A 1 93 ? -4.477 38.281 8.805 1 97.19 93 ASP A C 1
ATOM 691 O O . ASP A 1 93 ? -3.383 38.375 8.25 1 97.19 93 ASP A O 1
ATOM 695 N N . ILE A 1 94 ? -5.137 37.125 8.773 1 98.12 94 ILE A N 1
ATOM 696 C CA . ILE A 1 94 ? -4.59 35.938 8.164 1 98.12 94 ILE A CA 1
ATOM 697 C C . ILE A 1 94 ? -4.336 36.156 6.676 1 98.12 94 ILE A C 1
ATOM 699 O O . ILE A 1 94 ? -5.18 36.75 5.984 1 98.12 94 ILE A O 1
ATOM 703 N N . GLU A 1 95 ? -3.146 35.844 6.16 1 98.12 95 GLU A N 1
ATOM 704 C CA . GLU A 1 95 ? -2.873 35.844 4.727 1 98.12 95 GLU A CA 1
ATOM 705 C C . GLU A 1 95 ? -3.365 34.531 4.082 1 98.12 95 GLU A C 1
ATOM 707 O O . GLU A 1 95 ? -2.992 33.438 4.512 1 98.12 95 GLU A O 1
ATOM 712 N N . THR A 1 96 ? -4.215 34.688 3.115 1 98.06 96 THR A N 1
ATOM 713 C CA . THR A 1 96 ? -4.77 33.5 2.461 1 98.06 96 THR A CA 1
ATOM 714 C C . THR A 1 96 ? -4.469 33.531 0.964 1 98.06 96 THR A C 1
ATOM 716 O O . THR A 1 96 ? -4.309 34.594 0.372 1 98.06 96 THR A O 1
ATOM 719 N N . LEU A 1 97 ? -4.266 32.406 0.381 1 98 97 LEU A N 1
ATOM 720 C CA . LEU A 1 97 ? -4.191 32.188 -1.056 1 98 97 LEU A CA 1
ATOM 721 C C . LEU A 1 97 ? -4.996 30.938 -1.44 1 98 97 LEU A C 1
ATOM 723 O O . LEU A 1 97 ? -4.695 29.828 -0.982 1 98 97 LEU A O 1
ATOM 727 N N . SER A 1 98 ? -6.066 31.156 -2.193 1 98.06 98 SER A N 1
ATOM 728 C CA . SER A 1 98 ? -6.887 30.047 -2.672 1 98.06 98 SER A CA 1
ATOM 729 C C . SER A 1 98 ? -6.559 29.703 -4.117 1 98.06 98 SER A C 1
ATOM 731 O O . SER A 1 98 ? -6.523 30.578 -4.98 1 98.06 98 SER A O 1
ATOM 733 N N . LEU A 1 99 ? -6.277 28.422 -4.363 1 98.5 99 LEU A N 1
ATOM 734 C CA . LEU A 1 99 ? -5.914 27.953 -5.699 1 98.5 99 LEU A CA 1
ATOM 735 C C . LEU A 1 99 ? -6.785 26.766 -6.113 1 98.5 99 LEU A C 1
ATOM 737 O O . LEU A 1 99 ? -6.852 25.766 -5.402 1 98.5 99 LEU A O 1
ATOM 741 N N . SER A 1 100 ? -7.512 26.891 -7.242 1 98.56 100 SER A N 1
ATOM 742 C CA . SER A 1 100 ? -8.258 25.781 -7.824 1 98.56 100 SER A CA 1
ATOM 743 C C . SER A 1 100 ? -7.344 24.859 -8.617 1 98.56 100 SER A C 1
ATOM 745 O O . SER A 1 100 ? -6.922 25.188 -9.727 1 98.56 100 SER A O 1
ATOM 747 N N . VAL A 1 101 ? -7.02 23.688 -8.047 1 98.5 101 VAL A N 1
ATOM 748 C CA . VAL A 1 101 ? -6.016 22.797 -8.602 1 98.5 101 VAL A CA 1
ATOM 749 C C . VAL A 1 101 ? -6.469 21.344 -8.445 1 98.5 101 VAL A C 1
ATOM 751 O O . VAL A 1 101 ? -6.988 20.969 -7.391 1 98.5 101 VAL A O 1
ATOM 754 N N . ASP A 1 102 ? -6.406 20.625 -9.492 1 98.38 102 ASP A N 1
ATOM 755 C CA . ASP A 1 102 ? -6.457 19.172 -9.398 1 98.38 102 ASP A CA 1
ATOM 756 C C . ASP A 1 102 ? -5.094 18.594 -9.031 1 98.38 102 ASP A C 1
ATOM 758 O O . ASP A 1 102 ? -4.172 18.578 -9.859 1 98.38 102 ASP A O 1
ATOM 762 N N . VAL A 1 103 ? -5.031 18.031 -7.836 1 98.44 103 VAL A N 1
ATOM 763 C CA . VAL A 1 103 ? -3.73 17.625 -7.312 1 98.44 103 VAL A CA 1
ATOM 764 C C . VAL A 1 103 ? -3.18 16.469 -8.148 1 98.44 103 VAL A C 1
ATOM 766 O O . VAL A 1 103 ? -1.99 16.156 -8.062 1 98.44 103 VAL A O 1
ATOM 769 N N . SER A 1 104 ? -4.047 15.758 -8.93 1 97.44 104 SER A N 1
ATOM 770 C CA . SER A 1 104 ? -3.58 14.641 -9.75 1 97.44 104 SER A CA 1
ATOM 771 C C . SER A 1 104 ? -2.996 15.141 -11.07 1 97.44 104 SER A C 1
ATOM 773 O O . SER A 1 104 ? -2.512 14.344 -11.875 1 97.44 104 SER A O 1
ATOM 775 N N . SER A 1 105 ? -3.029 16.438 -11.32 1 97.75 105 SER A N 1
ATOM 776 C CA . SER A 1 105 ? -2.453 17.047 -12.516 1 97.75 105 SER A CA 1
ATOM 777 C C . SER A 1 105 ? -1.092 17.656 -12.227 1 97.75 105 SER A C 1
ATOM 779 O O . SER A 1 105 ? -1.01 18.734 -11.609 1 97.75 105 SER A O 1
ATOM 781 N N . SER A 1 106 ? -0.087 17.047 -12.766 1 96.88 106 SER A N 1
ATOM 782 C CA . SER A 1 106 ? 1.268 17.531 -12.523 1 96.88 106 SER A CA 1
ATOM 783 C C . SER A 1 106 ? 1.433 18.969 -13.008 1 96.88 106 SER A C 1
ATOM 785 O O . SER A 1 106 ? 2.062 19.797 -12.328 1 96.88 106 SER A O 1
ATOM 787 N N . ASP A 1 107 ? 0.84 19.266 -14.102 1 97.12 107 ASP A N 1
ATOM 788 C CA . ASP A 1 107 ? 0.97 20.609 -14.68 1 97.12 107 ASP A CA 1
ATOM 789 C C . ASP A 1 107 ? 0.275 21.656 -13.812 1 97.12 107 ASP A C 1
ATOM 791 O O . ASP A 1 107 ? 0.824 22.719 -13.57 1 97.12 107 ASP A O 1
ATOM 795 N N . GLN A 1 108 ? -0.92 21.359 -13.359 1 98.44 108 GLN A N 1
ATOM 796 C CA . GLN A 1 108 ? -1.647 22.312 -12.516 1 98.44 108 GLN A CA 1
ATOM 797 C C . GLN A 1 108 ? -0.928 22.531 -11.188 1 98.44 108 GLN A C 1
ATOM 799 O O . GLN A 1 108 ? -0.841 23.672 -10.711 1 98.44 108 GLN A O 1
ATOM 804 N N . VAL A 1 109 ? -0.378 21.469 -10.648 1 98.56 109 VAL A N 1
ATOM 805 C CA . VAL A 1 109 ? 0.319 21.578 -9.375 1 98.56 109 VAL A CA 1
ATOM 806 C C . VAL A 1 109 ? 1.594 22.391 -9.539 1 98.56 109 VAL A C 1
ATOM 808 O O . VAL A 1 109 ? 1.896 23.266 -8.719 1 98.56 109 VAL A O 1
ATOM 811 N N . ALA A 1 110 ? 2.291 22.141 -10.609 1 97.31 110 ALA A N 1
ATOM 812 C CA . ALA A 1 110 ? 3.514 22.891 -10.867 1 97.31 110 ALA A CA 1
ATOM 813 C C . ALA A 1 110 ? 3.219 24.391 -10.992 1 97.31 110 ALA A C 1
ATOM 815 O O . ALA A 1 110 ? 3.936 25.219 -10.43 1 97.31 110 ALA A O 1
ATOM 816 N N . LYS A 1 111 ? 2.217 24.703 -11.695 1 97.81 111 LYS A N 1
ATOM 817 C CA . LYS A 1 111 ? 1.825 26.109 -11.867 1 97.81 111 LYS A CA 1
ATOM 818 C C . LYS A 1 111 ? 1.415 26.734 -10.539 1 97.81 111 LYS A C 1
ATOM 820 O O . LYS A 1 111 ? 1.769 27.875 -10.258 1 97.81 111 LYS A O 1
ATOM 825 N N . ALA A 1 112 ? 0.663 25.969 -9.781 1 98.25 112 ALA A N 1
ATOM 826 C CA . ALA A 1 112 ? 0.238 26.453 -8.469 1 98.25 112 ALA A CA 1
ATOM 827 C C . ALA A 1 112 ? 1.44 26.781 -7.59 1 98.25 112 ALA A C 1
ATOM 829 O O . ALA A 1 112 ? 1.456 27.797 -6.898 1 98.25 112 ALA A O 1
ATOM 830 N N . TRP A 1 113 ? 2.432 25.969 -7.59 1 97.88 113 TRP A N 1
ATOM 831 C CA . TRP A 1 113 ? 3.582 26.125 -6.703 1 97.88 113 TRP A CA 1
ATOM 832 C C . TRP A 1 113 ? 4.461 27.281 -7.152 1 97.88 113 TRP A C 1
ATOM 834 O O . TRP A 1 113 ? 5.156 27.891 -6.34 1 97.88 113 TRP A O 1
ATOM 844 N N . LEU A 1 114 ? 4.457 27.594 -8.477 1 96.56 114 LEU A N 1
ATOM 845 C CA . LEU A 1 114 ? 5.121 28.812 -8.914 1 96.56 114 LEU A CA 1
ATOM 846 C C . LEU A 1 114 ? 4.527 30.031 -8.219 1 96.56 114 LEU A C 1
ATOM 848 O O . LEU A 1 114 ? 5.262 30.906 -7.746 1 96.56 114 LEU A O 1
ATOM 852 N N . GLY A 1 115 ? 3.225 30.031 -8.141 1 96.31 115 GLY A N 1
ATOM 853 C CA . GLY A 1 115 ? 2.541 31.125 -7.461 1 96.31 115 GLY A CA 1
ATOM 854 C C . GLY A 1 115 ? 2.783 31.141 -5.961 1 96.31 115 GLY A C 1
ATOM 855 O O . GLY A 1 115 ? 2.994 32.188 -5.371 1 96.31 115 GLY A O 1
ATOM 856 N N . ILE A 1 116 ? 2.783 30 -5.34 1 98.19 116 ILE A N 1
ATOM 857 C CA . ILE A 1 116 ? 3.006 29.875 -3.904 1 98.19 116 ILE A CA 1
ATOM 858 C C . ILE A 1 116 ? 4.402 30.391 -3.553 1 98.19 116 ILE A C 1
ATOM 860 O O . ILE A 1 116 ? 4.559 31.203 -2.643 1 98.19 116 ILE A O 1
ATOM 864 N N . LYS A 1 117 ? 5.367 29.969 -4.336 1 95.75 117 LYS A N 1
ATOM 865 C CA . LYS A 1 117 ? 6.758 30.328 -4.066 1 95.75 117 LYS A CA 1
ATOM 866 C C . LYS A 1 117 ? 7 31.812 -4.258 1 95.75 117 LYS A C 1
ATOM 868 O O . LYS A 1 117 ? 7.805 32.406 -3.545 1 95.75 117 LYS A O 1
ATOM 873 N N . ALA A 1 118 ? 6.355 32.312 -5.215 1 95.81 118 ALA A N 1
ATOM 874 C CA . ALA A 1 118 ? 6.508 33.75 -5.484 1 95.81 118 ALA A CA 1
ATOM 875 C C . ALA A 1 118 ? 6.008 34.594 -4.312 1 95.81 118 ALA A C 1
ATOM 877 O O . ALA A 1 118 ? 6.57 35.656 -4.012 1 95.81 118 ALA A O 1
ATOM 878 N N . ARG A 1 119 ? 5.066 34.094 -3.613 1 96.44 119 ARG A N 1
ATOM 879 C CA . ARG A 1 119 ? 4.438 34.844 -2.541 1 96.44 119 ARG A CA 1
ATOM 880 C C . ARG A 1 119 ? 5.051 34.5 -1.188 1 96.44 119 ARG A C 1
ATOM 882 O O . ARG A 1 119 ? 5.176 35.375 -0.319 1 96.44 119 ARG A O 1
ATOM 889 N N . TYR A 1 120 ? 5.316 33.281 -1.076 1 96.44 120 TYR A N 1
ATOM 890 C CA . TYR A 1 120 ? 5.828 32.781 0.194 1 96.44 120 TYR A CA 1
ATOM 891 C C . TYR A 1 120 ? 7.176 32.094 0.007 1 96.44 120 TYR A C 1
ATOM 893 O O . TYR A 1 120 ? 7.234 30.922 -0.336 1 96.44 120 TYR A O 1
ATOM 901 N N . PRO A 1 121 ? 8.258 32.75 0.363 1 91.56 121 PRO A N 1
ATOM 902 C CA . PRO A 1 121 ? 9.594 32.188 0.144 1 91.56 121 PRO A CA 1
ATOM 903 C C . PRO A 1 121 ? 9.836 30.922 0.961 1 91.56 121 PRO A C 1
ATOM 905 O O . PRO A 1 121 ? 10.664 30.078 0.583 1 91.56 121 PRO A O 1
ATOM 908 N N . LYS A 1 122 ? 9.164 30.828 2.125 1 96.25 122 LYS A N 1
ATOM 909 C CA . LYS A 1 122 ? 9.289 29.656 2.973 1 96.25 122 LYS A CA 1
ATOM 910 C C . LYS A 1 122 ? 7.918 29.062 3.303 1 96.25 122 LYS A C 1
ATOM 912 O O . LYS A 1 122 ? 7.074 29.734 3.896 1 96.25 122 LYS A O 1
ATOM 917 N N . VAL A 1 123 ? 7.664 27.891 2.844 1 98 123 VAL A N 1
ATOM 918 C CA . VAL A 1 123 ? 6.488 27.109 3.223 1 98 123 VAL A CA 1
ATOM 919 C C . VAL A 1 123 ? 6.891 26.016 4.211 1 98 123 VAL A C 1
ATOM 921 O O . VAL A 1 123 ? 7.691 25.141 3.881 1 98 123 VAL A O 1
ATOM 924 N N . HIS A 1 124 ? 6.309 26.031 5.387 1 98.56 124 HIS A N 1
ATOM 925 C CA . HIS A 1 124 ? 6.793 25.203 6.484 1 98.56 124 HIS A CA 1
ATOM 926 C C . HIS A 1 124 ? 6.043 23.891 6.547 1 98.56 124 HIS A C 1
ATOM 928 O O . HIS A 1 124 ? 6.613 22.859 6.941 1 98.56 124 HIS A O 1
ATOM 934 N N . ILE A 1 125 ? 4.754 23.906 6.211 1 98.88 125 ILE A N 1
ATOM 935 C CA . ILE A 1 125 ? 3.881 22.766 6.465 1 98.88 125 ILE A CA 1
ATOM 936 C C . ILE A 1 125 ? 3.051 22.453 5.219 1 98.88 125 ILE A C 1
ATOM 938 O O . ILE A 1 125 ? 2.471 23.359 4.617 1 98.88 125 ILE A O 1
ATOM 942 N N . LEU A 1 126 ? 3.057 21.25 4.773 1 98.94 126 LEU A N 1
ATOM 943 C CA . LEU A 1 126 ? 2.133 20.75 3.766 1 98.94 126 LEU A CA 1
ATOM 944 C C . LEU A 1 126 ? 1.202 19.688 4.363 1 98.94 126 LEU A C 1
ATOM 946 O O . LEU A 1 126 ? 1.663 18.703 4.949 1 98.94 126 LEU A O 1
ATOM 950 N N . VAL A 1 127 ? -0.074 19.938 4.281 1 98.94 127 VAL A N 1
ATOM 951 C CA . VAL A 1 127 ? -1.082 18.953 4.652 1 98.94 127 VAL A CA 1
ATOM 952 C C . VAL A 1 127 ? -1.733 18.375 3.395 1 98.94 127 VAL A C 1
ATOM 954 O O . VAL A 1 127 ? -2.574 19.031 2.771 1 98.94 127 VAL A O 1
ATOM 957 N N . ASN A 1 128 ? -1.306 17.219 3.045 1 98.88 128 ASN A N 1
ATOM 958 C CA . ASN A 1 128 ? -1.975 16.469 1.983 1 98.88 128 ASN A CA 1
ATOM 959 C C . ASN A 1 128 ? -3.279 15.844 2.471 1 98.88 128 ASN A C 1
ATOM 961 O O . ASN A 1 128 ? -3.295 14.703 2.932 1 98.88 128 ASN A O 1
ATOM 965 N N . ASN A 1 129 ? -4.336 16.578 2.297 1 98.62 129 ASN A N 1
ATOM 966 C CA . ASN A 1 129 ? -5.648 16.156 2.781 1 98.62 129 ASN A CA 1
ATOM 967 C C . ASN A 1 129 ? -6.574 15.766 1.632 1 98.62 129 ASN A C 1
ATOM 969 O O . ASN A 1 129 ? -7.559 15.055 1.834 1 98.62 129 ASN A O 1
ATOM 973 N N . ALA A 1 130 ? -6.242 16.266 0.414 1 98 130 ALA A N 1
ATOM 974 C CA . ALA A 1 130 ? -7.066 15.898 -0.737 1 98 130 ALA A CA 1
ATOM 975 C C . ALA A 1 130 ? -7.113 14.391 -0.927 1 98 130 ALA A C 1
ATOM 977 O O . ALA A 1 130 ? -6.094 13.703 -0.799 1 98 130 ALA A O 1
ATOM 978 N N . GLY A 1 131 ? -8.203 13.867 -1.105 1 95.88 131 GLY A N 1
ATOM 979 C CA . GLY A 1 131 ? -8.391 12.445 -1.342 1 95.88 131 GLY A CA 1
ATOM 980 C C . GLY A 1 131 ? -9.773 12.102 -1.866 1 95.88 131 GLY A C 1
ATOM 981 O O . GLY A 1 131 ? -10.695 12.922 -1.791 1 95.88 131 GLY A O 1
ATOM 982 N N . VAL A 1 132 ? -9.898 10.953 -2.428 1 95.56 132 VAL A N 1
ATOM 983 C CA . VAL A 1 132 ? -11.18 10.477 -2.938 1 95.56 132 VAL A CA 1
ATOM 984 C C . VAL A 1 132 ? -11.391 9.023 -2.521 1 95.56 132 VAL A C 1
ATOM 986 O O . VAL A 1 132 ? -10.438 8.32 -2.182 1 95.56 132 VAL A O 1
ATOM 989 N N . GLU A 1 133 ? -12.57 8.656 -2.43 1 94.69 133 GLU A N 1
ATOM 990 C CA . GLU A 1 133 ? -13.031 7.27 -2.387 1 94.69 133 GLU A CA 1
ATOM 991 C C . GLU A 1 133 ? -14.031 6.992 -3.504 1 94.69 133 GLU A C 1
ATOM 993 O O . GLU A 1 133 ? -15.148 7.52 -3.494 1 94.69 133 GLU A O 1
ATOM 998 N N . THR A 1 134 ? -13.602 6.285 -4.488 1 92.62 134 THR A N 1
ATOM 999 C CA . THR A 1 134 ? -14.484 5.891 -5.578 1 92.62 134 THR A CA 1
ATOM 1000 C C . THR A 1 134 ? -14.688 4.379 -5.586 1 92.62 134 THR A C 1
ATOM 1002 O O . THR A 1 134 ? -13.734 3.613 -5.453 1 92.62 134 THR A O 1
ATOM 1005 N N . THR A 1 135 ? -15.812 3.934 -5.555 1 90 135 THR A N 1
ATOM 1006 C CA . THR A 1 135 ? -16.172 2.521 -5.637 1 90 135 THR A CA 1
ATOM 1007 C C . THR A 1 135 ? -17.5 2.344 -6.383 1 90 135 THR A C 1
ATOM 1009 O O . THR A 1 135 ? -18.438 3.111 -6.184 1 90 135 THR A O 1
ATOM 1012 N N . ASP A 1 136 ? -17.5 1.35 -7.27 1 90.94 136 ASP A N 1
ATOM 1013 C CA . ASP A 1 136 ? -18.734 1.117 -8.016 1 90.94 136 ASP A CA 1
ATOM 1014 C C . ASP A 1 136 ? -19.281 -0.28 -7.742 1 90.94 136 ASP A C 1
ATOM 1016 O O . ASP A 1 136 ? -20.375 -0.617 -8.188 1 90.94 136 ASP A O 1
ATOM 1020 N N . SER A 1 137 ? -18.484 -1.075 -7.059 1 90.75 137 SER A N 1
ATOM 1021 C CA . SER A 1 137 ? -18.922 -2.408 -6.652 1 90.75 137 SER A CA 1
ATOM 1022 C C . SER A 1 137 ? -18.031 -2.957 -5.535 1 90.75 137 SER A C 1
ATOM 1024 O O . SER A 1 137 ? -16.859 -2.59 -5.422 1 90.75 137 SER A O 1
ATOM 1026 N N . ASP A 1 138 ? -18.562 -3.803 -4.738 1 86.44 138 ASP A N 1
ATOM 1027 C CA . ASP A 1 138 ? -17.797 -4.48 -3.699 1 86.44 138 ASP A CA 1
ATOM 1028 C C . ASP A 1 138 ? -17.141 -5.75 -4.238 1 86.44 138 ASP A C 1
ATOM 1030 O O . ASP A 1 138 ? -16.406 -6.43 -3.521 1 86.44 138 ASP A O 1
ATOM 1034 N N . LYS A 1 139 ? -17.406 -6.012 -5.441 1 91.69 139 LYS A N 1
ATOM 1035 C CA . LYS A 1 139 ? -16.828 -7.203 -6.074 1 91.69 139 LYS A CA 1
ATOM 1036 C C . LYS A 1 139 ? -15.844 -6.824 -7.168 1 91.69 139 LYS A C 1
ATOM 1038 O O . LYS A 1 139 ? -16.172 -6.07 -8.086 1 91.69 139 LYS A O 1
ATOM 1043 N N . THR A 1 140 ? -14.703 -7.402 -7.07 1 92.81 140 THR A N 1
ATOM 1044 C CA . THR A 1 140 ? -13.594 -7.039 -7.949 1 92.81 140 THR A CA 1
ATOM 1045 C C . THR A 1 140 ? -13.969 -7.281 -9.414 1 92.81 140 THR A C 1
ATOM 1047 O O . THR A 1 140 ? -13.641 -6.469 -10.281 1 92.81 140 THR A O 1
ATOM 1050 N N . HIS A 1 141 ? -14.688 -8.344 -9.703 1 94.75 141 HIS A N 1
ATOM 1051 C CA . HIS A 1 141 ? -14.992 -8.703 -11.086 1 94.75 141 HIS A CA 1
ATOM 1052 C C . HIS A 1 141 ? -16 -7.738 -11.695 1 94.75 141 HIS A C 1
ATOM 1054 O O . HIS A 1 141 ? -16.203 -7.734 -12.914 1 94.75 141 HIS A O 1
ATOM 1060 N N . GLU A 1 142 ? -16.578 -6.91 -10.883 1 94.25 142 GLU A N 1
ATOM 1061 C CA . GLU A 1 142 ? -17.594 -5.969 -11.344 1 94.25 142 GLU A CA 1
ATOM 1062 C C . GLU A 1 142 ? -17.031 -4.551 -11.422 1 94.25 142 GLU A C 1
ATOM 1064 O O . GLU A 1 142 ? -17.641 -3.664 -12.016 1 94.25 142 GLU A O 1
ATOM 1069 N N . GLN A 1 143 ? -15.898 -4.367 -10.883 1 93.31 143 GLN A N 1
ATOM 1070 C CA . GLN A 1 143 ? -15.359 -3.021 -10.75 1 93.31 143 GLN A CA 1
ATOM 1071 C C . GLN A 1 143 ? -14.781 -2.523 -12.07 1 93.31 143 GLN A C 1
ATOM 1073 O O . GLN A 1 143 ? -14.109 -3.27 -12.781 1 93.31 143 GLN A O 1
ATOM 1078 N N . ASP A 1 144 ? -15.141 -1.276 -12.406 1 94.56 144 ASP A N 1
ATOM 1079 C CA . ASP A 1 144 ? -14.453 -0.596 -13.5 1 94.56 144 ASP A CA 1
ATOM 1080 C C . ASP A 1 144 ? -13.023 -0.246 -13.117 1 94.56 144 ASP A C 1
ATOM 1082 O O . ASP A 1 144 ? -12.789 0.473 -12.148 1 94.56 144 ASP A O 1
ATOM 1086 N N . PRO A 1 145 ? -12.039 -0.741 -13.906 1 94.94 145 PRO A N 1
ATOM 1087 C CA . PRO A 1 145 ? -10.641 -0.537 -13.531 1 94.94 145 PRO A CA 1
ATOM 1088 C C . PRO A 1 145 ? -10.266 0.94 -13.422 1 94.94 145 PRO A C 1
ATOM 1090 O O . PRO A 1 145 ? -9.406 1.307 -12.617 1 94.94 145 PRO A O 1
ATOM 1093 N N . ASP A 1 146 ? -10.875 1.731 -14.25 1 95.25 146 ASP A N 1
ATOM 1094 C CA . ASP A 1 146 ? -10.562 3.156 -14.195 1 95.25 146 ASP A CA 1
ATOM 1095 C C . ASP A 1 146 ? -11.117 3.793 -12.922 1 95.25 146 ASP A C 1
ATOM 1097 O O . ASP A 1 146 ? -10.492 4.676 -12.336 1 95.25 146 ASP A O 1
ATOM 1101 N N . ILE A 1 147 ? -12.328 3.363 -12.523 1 95.62 147 ILE A N 1
ATOM 1102 C CA . ILE A 1 147 ? -12.914 3.842 -11.281 1 95.62 147 ILE A CA 1
ATOM 1103 C C . ILE A 1 147 ? -12.078 3.367 -10.094 1 95.62 147 ILE A C 1
ATOM 1105 O O . ILE A 1 147 ? -11.797 4.137 -9.172 1 95.62 147 ILE A O 1
ATOM 1109 N N . PHE A 1 148 ? -11.633 2.145 -10.148 1 96 148 PHE A N 1
ATOM 1110 C CA . PHE A 1 148 ? -10.75 1.574 -9.148 1 96 148 PHE A CA 1
ATOM 1111 C C . PHE A 1 148 ? -9.461 2.385 -9.039 1 96 148 PHE A C 1
ATOM 1113 O O . PHE A 1 148 ? -9.078 2.807 -7.945 1 96 148 PHE A O 1
ATOM 1120 N N . PHE A 1 149 ? -8.859 2.664 -10.164 1 97.38 149 PHE A N 1
ATOM 1121 C CA . PHE A 1 149 ? -7.512 3.225 -10.188 1 97.38 149 PHE A CA 1
ATOM 1122 C C . PHE A 1 149 ? -7.547 4.723 -9.914 1 97.38 149 PHE A C 1
ATOM 1124 O O . PHE A 1 149 ? -6.535 5.312 -9.523 1 97.38 149 PHE A O 1
ATOM 1131 N N . ARG A 1 150 ? -8.672 5.371 -10.062 1 97.19 150 ARG A N 1
ATOM 1132 C CA . ARG A 1 150 ? -8.82 6.785 -9.727 1 97.19 150 ARG A CA 1
ATOM 1133 C C . ARG A 1 150 ? -8.422 7.051 -8.281 1 97.19 150 ARG A C 1
ATOM 1135 O O . ARG A 1 150 ? -7.859 8.102 -7.969 1 97.19 150 ARG A O 1
ATOM 1142 N N . ASN A 1 151 ? -8.656 6.105 -7.406 1 97.62 151 ASN A N 1
ATOM 1143 C CA . ASN A 1 151 ? -8.227 6.219 -6.016 1 97.62 151 ASN A CA 1
ATOM 1144 C C . ASN A 1 151 ? -6.715 6.41 -5.91 1 97.62 151 ASN A C 1
ATOM 1146 O O . ASN A 1 151 ? -6.246 7.258 -5.148 1 97.62 151 ASN A O 1
ATOM 1150 N N . PHE A 1 152 ? -5.973 5.707 -6.695 1 98.06 152 PHE A N 1
ATOM 1151 C CA . PHE A 1 152 ? -4.516 5.809 -6.668 1 98.06 152 PHE A CA 1
ATOM 1152 C C . PHE A 1 152 ? -4.055 7.105 -7.328 1 98.06 152 PHE A C 1
ATOM 1154 O O . PHE A 1 152 ? -3.088 7.723 -6.879 1 98.06 152 PHE A O 1
ATOM 1161 N N . GLU A 1 153 ? -4.715 7.508 -8.375 1 97.88 153 GLU A N 1
ATOM 1162 C CA . GLU A 1 153 ? -4.34 8.719 -9.094 1 97.88 153 GLU A CA 1
ATOM 1163 C C . GLU A 1 153 ? -4.426 9.945 -8.188 1 97.88 153 GLU A C 1
ATOM 1165 O O . GLU A 1 153 ? -3.533 10.797 -8.203 1 97.88 153 GLU A O 1
ATOM 1170 N N . VAL A 1 154 ? -5.406 10 -7.414 1 98.06 154 VAL A N 1
ATOM 1171 C CA . VAL A 1 154 ? -5.605 11.18 -6.574 1 98.06 154 VAL A CA 1
ATOM 1172 C C . VAL A 1 154 ? -4.875 11 -5.246 1 98.06 154 VAL A C 1
ATOM 1174 O O . VAL A 1 154 ? -4.07 11.852 -4.852 1 98.06 154 VAL A O 1
ATOM 1177 N N . ASN A 1 155 ? -5.078 9.883 -4.57 1 98.31 155 ASN A N 1
ATOM 1178 C CA . ASN A 1 155 ? -4.594 9.695 -3.209 1 98.31 155 ASN A CA 1
ATOM 1179 C C . ASN A 1 155 ? -3.082 9.484 -3.178 1 98.31 155 ASN A C 1
ATOM 1181 O O . ASN A 1 155 ? -2.41 9.914 -2.24 1 98.31 155 ASN A O 1
ATOM 1185 N N . VAL A 1 156 ? -2.598 8.805 -4.207 1 98.06 156 VAL A N 1
ATOM 1186 C CA . VAL A 1 156 ? -1.176 8.477 -4.188 1 98.06 156 VAL A CA 1
ATOM 1187 C C . VAL A 1 156 ? -0.413 9.43 -5.109 1 98.06 156 VAL A C 1
ATOM 1189 O O . VAL A 1 156 ? 0.457 10.172 -4.66 1 98.06 156 VAL A O 1
ATOM 1192 N N . LYS A 1 157 ? -0.772 9.438 -6.391 1 97.88 157 LYS A N 1
ATOM 1193 C CA . LYS A 1 157 ? -0.058 10.289 -7.336 1 97.88 157 LYS A CA 1
ATOM 1194 C C . LYS A 1 157 ? -0.198 11.766 -6.961 1 97.88 157 LYS A C 1
ATOM 1196 O O . LYS A 1 157 ? 0.78 12.516 -6.996 1 97.88 157 LYS A O 1
ATOM 1201 N N . GLY A 1 158 ? -1.438 12.18 -6.656 1 98.56 158 GLY A N 1
ATOM 1202 C CA . GLY A 1 158 ? -1.662 13.555 -6.242 1 98.56 158 GLY A CA 1
ATOM 1203 C C . GLY A 1 158 ? -0.823 13.961 -5.043 1 98.56 158 GLY A C 1
ATOM 1204 O O . GLY A 1 158 ? -0.22 15.031 -5.039 1 98.56 158 GLY A O 1
ATOM 1205 N N . THR A 1 159 ? -0.778 13.094 -4.035 1 98.44 159 THR A N 1
ATOM 1206 C CA . THR A 1 159 ? 0.043 13.336 -2.852 1 98.44 159 THR A CA 1
ATOM 1207 C C . THR A 1 159 ? 1.517 13.453 -3.232 1 98.44 159 THR A C 1
ATOM 1209 O O . THR A 1 159 ? 2.219 14.344 -2.752 1 98.44 159 THR A O 1
ATOM 1212 N N . HIS A 1 160 ? 1.968 12.57 -4.102 1 98.12 160 HIS A N 1
ATOM 1213 C CA . HIS A 1 160 ? 3.365 12.57 -4.52 1 98.12 160 HIS A CA 1
ATOM 1214 C C . HIS A 1 160 ? 3.73 13.867 -5.23 1 98.12 160 HIS A C 1
ATOM 1216 O O . HIS A 1 160 ? 4.777 14.453 -4.957 1 98.12 160 HIS A O 1
ATOM 1222 N N . ILE A 1 161 ? 2.893 14.32 -6.145 1 98.38 161 ILE A N 1
ATOM 1223 C CA . ILE A 1 161 ? 3.15 15.523 -6.93 1 98.38 161 ILE A CA 1
ATOM 1224 C C . ILE A 1 161 ? 3.238 16.734 -6.004 1 98.38 161 ILE A C 1
ATOM 1226 O O . ILE A 1 161 ? 4.172 17.531 -6.105 1 98.38 161 ILE A O 1
ATOM 1230 N N . MET A 1 162 ? 2.275 16.828 -5.094 1 98.62 162 MET A N 1
ATOM 1231 C CA . MET A 1 162 ? 2.271 17.922 -4.133 1 98.62 162 MET A CA 1
ATOM 1232 C C . MET A 1 162 ? 3.512 17.875 -3.248 1 98.62 162 MET A C 1
ATOM 1234 O O . MET A 1 162 ? 4.148 18.906 -3.006 1 98.62 162 MET A O 1
ATOM 1238 N N . THR A 1 163 ? 3.824 16.719 -2.768 1 98.44 163 THR A N 1
ATOM 1239 C CA . THR A 1 163 ? 4.984 16.516 -1.907 1 98.44 163 THR A CA 1
ATOM 1240 C C . THR A 1 163 ? 6.27 16.906 -2.635 1 98.44 163 THR A C 1
ATOM 1242 O O . THR A 1 163 ? 7.145 17.562 -2.061 1 98.44 163 THR A O 1
ATOM 1245 N N . GLN A 1 164 ? 6.379 16.453 -3.891 1 97.69 164 GLN A N 1
ATOM 1246 C CA . GLN A 1 164 ? 7.555 16.781 -4.695 1 97.69 164 GLN A CA 1
ATOM 1247 C C . GLN A 1 164 ? 7.777 18.281 -4.77 1 97.69 164 GLN A C 1
ATOM 1249 O O . GLN A 1 164 ? 8.891 18.766 -4.527 1 97.69 164 GLN A O 1
ATOM 1254 N N . GLN A 1 165 ? 6.793 19.016 -5.098 1 98 165 GLN A N 1
ATOM 1255 C CA . GLN A 1 165 ? 6.902 20.469 -5.23 1 98 165 GLN A CA 1
ATOM 1256 C C . GLN A 1 165 ? 7.184 21.125 -3.883 1 98 165 GLN A C 1
ATOM 1258 O O . GLN A 1 165 ? 7.98 22.062 -3.795 1 98 165 GLN A O 1
ATOM 1263 N N . PHE A 1 166 ? 6.555 20.656 -2.848 1 98.62 166 PHE A N 1
ATOM 1264 C CA . PHE A 1 166 ? 6.793 21.156 -1.501 1 98.62 166 PHE A CA 1
ATOM 1265 C C . PHE A 1 166 ? 8.258 20.984 -1.106 1 98.62 166 PHE A C 1
ATOM 1267 O O . PHE A 1 166 ? 8.883 21.906 -0.588 1 98.62 166 PHE A O 1
ATOM 1274 N N . LEU A 1 167 ? 8.758 19.781 -1.373 1 97.75 167 LEU A N 1
ATOM 1275 C CA . LEU A 1 167 ? 10.141 19.484 -1.01 1 97.75 167 LEU A CA 1
ATOM 1276 C C . LEU A 1 167 ? 11.109 20.328 -1.827 1 97.75 167 LEU A C 1
ATOM 1278 O O . LEU A 1 167 ? 12.109 20.828 -1.297 1 97.75 167 LEU A O 1
ATOM 1282 N N . LYS A 1 168 ? 10.82 20.516 -3.084 1 96.31 168 LYS A N 1
ATOM 1283 C CA . LYS A 1 168 ? 11.656 21.406 -3.896 1 96.31 168 LYS A CA 1
ATOM 1284 C C . LYS A 1 168 ? 11.766 22.781 -3.264 1 96.31 168 LYS A C 1
ATOM 1286 O O . LYS A 1 168 ? 12.836 23.391 -3.271 1 96.31 168 LYS A O 1
ATOM 1291 N N . ALA A 1 169 ? 10.695 23.188 -2.709 1 96.31 169 ALA A N 1
ATOM 1292 C CA . ALA A 1 169 ? 10.648 24.5 -2.1 1 96.31 169 ALA A CA 1
ATOM 1293 C C . ALA A 1 169 ? 11.305 24.5 -0.722 1 96.31 169 ALA A C 1
ATOM 1295 O O . ALA A 1 169 ? 11.891 25.5 -0.297 1 96.31 169 ALA A O 1
ATOM 1296 N N . ALA A 1 170 ? 11.273 23.422 -0.029 1 96.94 170 ALA A N 1
ATOM 1297 C CA . ALA A 1 170 ? 11.633 23.375 1.386 1 96.94 170 ALA A CA 1
ATOM 1298 C C . ALA A 1 170 ? 13.094 22.984 1.57 1 96.94 170 ALA A C 1
ATOM 1300 O O . ALA A 1 170 ? 13.742 23.406 2.529 1 96.94 170 ALA A O 1
ATOM 1301 N N . ILE A 1 171 ? 13.641 22.203 0.704 1 93.56 171 ILE A N 1
ATOM 1302 C CA . ILE A 1 171 ? 14.953 21.578 0.865 1 93.56 171 ILE A CA 1
ATOM 1303 C C . ILE A 1 171 ? 16.016 22.656 1.031 1 93.56 171 ILE A C 1
ATOM 1305 O O . ILE A 1 171 ? 16.922 22.516 1.861 1 93.56 171 ILE A O 1
ATOM 1309 N N . PRO A 1 172 ? 15.93 23.766 0.327 1 93.69 172 PRO A N 1
ATOM 1310 C CA . PRO A 1 172 ? 16.984 24.781 0.427 1 93.69 172 PRO A CA 1
ATOM 1311 C C . PRO A 1 172 ? 17.094 25.375 1.825 1 93.69 172 PRO A C 1
ATOM 1313 O O . PRO A 1 172 ? 18.156 25.891 2.199 1 93.69 172 PRO A O 1
ATOM 1316 N N . TRP A 1 173 ? 16.062 25.219 2.631 1 96.12 173 TRP A N 1
ATOM 1317 C CA . TRP A 1 173 ? 16.141 25.938 3.904 1 96.12 173 TRP A CA 1
ATOM 1318 C C . TRP A 1 173 ? 15.922 24.984 5.074 1 96.12 173 TRP A C 1
ATOM 1320 O O . TRP A 1 173 ? 16.219 25.312 6.219 1 96.12 173 TRP A O 1
ATOM 1330 N N . ALA A 1 174 ? 15.297 23.812 4.883 1 97.12 174 ALA A N 1
ATOM 1331 C CA . ALA A 1 174 ? 14.953 22.891 5.957 1 97.12 174 ALA A CA 1
ATOM 1332 C C . ALA A 1 174 ? 16.203 22.375 6.66 1 97.12 174 ALA A C 1
ATOM 1334 O O . ALA A 1 174 ? 17.203 22.047 6.008 1 97.12 174 ALA A O 1
ATOM 1335 N N . THR A 1 175 ? 16.156 22.297 8.008 1 96.69 175 THR A N 1
ATOM 1336 C CA . THR A 1 175 ? 17.266 21.797 8.828 1 96.69 175 THR A CA 1
ATOM 1337 C C . THR A 1 175 ? 16.766 20.781 9.852 1 96.69 175 THR A C 1
ATOM 1339 O O . THR A 1 175 ? 15.555 20.531 9.953 1 96.69 175 THR A O 1
ATOM 1342 N N . THR A 1 176 ? 17.703 20.25 10.594 1 94.44 176 THR A N 1
ATOM 1343 C CA . THR A 1 176 ? 17.359 19.281 11.617 1 94.44 176 THR A CA 1
ATOM 1344 C C . THR A 1 176 ? 16.594 19.953 12.758 1 94.44 176 THR A C 1
ATOM 1346 O O . THR A 1 176 ? 15.773 19.312 13.43 1 94.44 176 THR A O 1
ATOM 1349 N N . THR A 1 177 ? 16.844 21.203 12.938 1 94.94 177 THR A N 1
ATOM 1350 C CA . THR A 1 177 ? 16.203 21.922 14.023 1 94.94 177 THR A CA 1
ATOM 1351 C C . THR A 1 177 ? 14.883 22.547 13.555 1 94.94 177 THR A C 1
ATOM 1353 O O . THR A 1 177 ? 14 22.828 14.367 1 94.94 177 THR A O 1
ATOM 1356 N N . ASP A 1 178 ? 14.781 22.766 12.25 1 96.56 178 ASP A N 1
ATOM 1357 C CA . ASP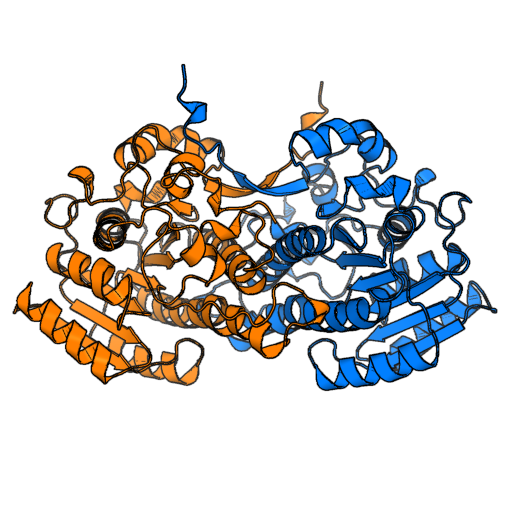 A 1 178 ? 13.555 23.266 11.641 1 96.56 178 ASP A CA 1
ATOM 1358 C C . ASP A 1 178 ? 13.227 22.516 10.359 1 96.56 178 ASP A C 1
ATOM 1360 O O . ASP A 1 178 ? 13.352 23.047 9.258 1 96.56 178 ASP A O 1
ATOM 1364 N N . PRO A 1 179 ? 12.719 21.375 10.547 1 98.25 179 PRO A N 1
ATOM 1365 C CA . PRO A 1 179 ? 12.43 20.547 9.375 1 98.25 179 PRO A CA 1
ATOM 1366 C C . PRO A 1 179 ? 11.164 20.984 8.641 1 98.25 179 PRO A C 1
ATOM 1368 O O . PRO A 1 179 ? 10.297 21.625 9.227 1 98.25 179 PRO A O 1
ATOM 1371 N N . ALA A 1 180 ? 11.086 20.688 7.34 1 98.38 180 ALA A N 1
ATOM 1372 C CA . ALA A 1 180 ? 9.82 20.734 6.617 1 98.38 180 ALA A CA 1
ATOM 1373 C C . ALA A 1 180 ? 8.828 19.703 7.176 1 98.38 180 ALA A C 1
ATOM 1375 O O . ALA A 1 180 ? 9.211 18.578 7.496 1 98.38 180 ALA A O 1
ATOM 1376 N N . ARG A 1 181 ? 7.613 20.125 7.434 1 98.62 181 ARG A N 1
ATOM 1377 C CA . ARG A 1 181 ? 6.609 19.25 8.023 1 98.62 181 ARG A CA 1
ATOM 1378 C C . ARG A 1 181 ? 5.562 18.844 6.992 1 98.62 181 ARG A C 1
ATOM 1380 O O . ARG A 1 181 ? 5.004 19.703 6.301 1 98.62 181 ARG A O 1
ATOM 1387 N N . LEU A 1 182 ? 5.367 17.609 6.898 1 98.56 182 LEU A N 1
ATOM 1388 C CA . LEU A 1 182 ? 4.434 17.031 5.938 1 98.56 182 LEU A CA 1
ATOM 1389 C C . LEU A 1 182 ? 3.451 16.094 6.629 1 98.56 182 LEU A C 1
ATOM 1391 O O . LEU A 1 182 ? 3.859 15.18 7.352 1 98.56 182 LEU A O 1
ATOM 1395 N N . ILE A 1 183 ? 2.182 16.344 6.477 1 98.88 183 ILE A N 1
ATOM 1396 C CA . ILE A 1 183 ? 1.124 15.461 6.961 1 98.88 183 ILE A CA 1
ATOM 1397 C C . ILE A 1 183 ? 0.43 14.789 5.781 1 98.88 183 ILE A C 1
ATOM 1399 O O . ILE A 1 183 ? -0.036 15.461 4.859 1 98.88 183 ILE A O 1
ATOM 1403 N N . ASN A 1 184 ? 0.429 13.523 5.711 1 98.81 184 ASN A N 1
ATOM 1404 C CA . ASN A 1 184 ? -0.359 12.742 4.758 1 98.81 184 ASN A CA 1
ATOM 1405 C C . ASN A 1 184 ? -1.607 12.156 5.41 1 98.81 184 ASN A C 1
ATOM 1407 O O . ASN A 1 184 ? -1.509 11.375 6.359 1 98.81 184 ASN A O 1
ATOM 1411 N N . MET A 1 185 ? -2.773 12.508 4.914 1 98.25 185 MET A N 1
ATOM 1412 C CA . MET A 1 185 ? -4.02 12 5.473 1 98.25 185 MET A CA 1
ATOM 1413 C C . MET A 1 185 ? -4.289 10.57 5 1 98.25 185 MET A C 1
ATOM 1415 O O . MET A 1 185 ? -4.559 10.344 3.818 1 98.25 185 MET A O 1
ATOM 1419 N N . SER A 1 186 ? -4.195 9.711 5.902 1 97 186 SER A N 1
ATOM 1420 C CA . SER A 1 186 ? -4.441 8.297 5.621 1 97 186 SER A CA 1
ATOM 1421 C C . SER A 1 186 ? -5.801 7.859 6.156 1 97 186 SER A C 1
ATOM 1423 O O . SER A 1 186 ? -6.766 8.617 6.109 1 97 186 SER A O 1
ATOM 1425 N N . SER A 1 187 ? -5.93 6.59 6.531 1 93.81 187 SER A N 1
ATOM 1426 C CA . SER A 1 187 ? -7.16 5.973 7.016 1 93.81 187 SER A CA 1
ATOM 1427 C C . SER A 1 187 ? -6.871 4.676 7.762 1 93.81 187 SER A C 1
ATOM 1429 O O . SER A 1 187 ? -5.891 3.988 7.461 1 93.81 187 SER A O 1
ATOM 1431 N N . SER A 1 188 ? -7.781 4.383 8.703 1 92.81 188 SER A N 1
ATOM 1432 C CA . SER A 1 188 ? -7.672 3.09 9.375 1 92.81 188 SER A CA 1
ATOM 1433 C C . SER A 1 188 ? -7.965 1.943 8.414 1 92.81 188 SER A C 1
ATOM 1435 O O . SER A 1 188 ? -7.625 0.791 8.688 1 92.81 188 SER A O 1
ATOM 1437 N N . SER A 1 189 ? -8.609 2.221 7.34 1 91.38 189 SER A N 1
ATOM 1438 C CA . SER A 1 189 ? -8.875 1.186 6.348 1 91.38 189 SER A CA 1
ATOM 1439 C C . SER A 1 189 ? -7.578 0.64 5.754 1 91.38 189 SER A C 1
ATOM 1441 O O . SER A 1 189 ? -7.578 -0.412 5.113 1 91.38 189 SER A O 1
ATOM 1443 N N . ALA A 1 190 ? -6.469 1.307 5.996 1 93.62 190 ALA A N 1
ATOM 1444 C CA . ALA A 1 190 ? -5.172 0.94 5.438 1 93.62 190 ALA A CA 1
ATOM 1445 C C . ALA A 1 190 ? -4.613 -0.306 6.121 1 93.62 190 ALA A C 1
ATOM 1447 O O . ALA A 1 190 ? -3.688 -0.941 5.605 1 93.62 190 ALA A O 1
ATOM 1448 N N . TRP A 1 191 ? -5.078 -0.617 7.273 1 92 191 TRP A N 1
ATOM 1449 C CA . TRP A 1 191 ? -4.555 -1.795 7.961 1 92 191 TRP A CA 1
ATOM 1450 C C . TRP A 1 191 ? -5.688 -2.725 8.383 1 92 191 TRP A C 1
ATOM 1452 O O . TRP A 1 191 ? -5.473 -3.654 9.164 1 92 191 TRP A O 1
ATOM 1462 N N . GLY A 1 192 ? -6.852 -2.508 7.922 1 89.88 192 GLY A N 1
ATOM 1463 C CA . GLY A 1 192 ? -7.977 -3.426 8.016 1 89.88 192 GLY A CA 1
ATOM 1464 C C . GLY A 1 192 ? -8.352 -4.051 6.688 1 89.88 192 GLY A C 1
ATOM 1465 O O . GLY A 1 192 ? -7.773 -3.709 5.648 1 89.88 192 GLY A O 1
ATOM 1466 N N . THR A 1 193 ? -9.195 -5.008 6.742 1 89.44 193 THR A N 1
ATOM 1467 C CA . THR A 1 193 ? -9.688 -5.648 5.527 1 89.44 193 THR A CA 1
ATOM 1468 C C . THR A 1 193 ? -11.133 -5.238 5.246 1 89.44 193 THR A C 1
ATOM 1470 O O . THR A 1 193 ? -12.047 -5.66 5.949 1 89.44 193 THR A O 1
ATOM 1473 N N . TRP A 1 194 ? -11.234 -4.41 4.215 1 87.94 194 TRP A N 1
ATOM 1474 C CA . TRP A 1 194 ? -12.539 -3.844 3.869 1 87.94 194 TRP A CA 1
ATOM 1475 C C . TRP A 1 194 ? -12.852 -4.066 2.395 1 87.94 194 TRP A C 1
ATOM 1477 O O . TRP A 1 194 ? -12.609 -3.191 1.562 1 87.94 194 TRP A O 1
ATOM 1487 N N . PRO A 1 195 ? -13.516 -5.121 2.092 1 85.12 195 PRO A N 1
ATOM 1488 C CA . PRO A 1 195 ? -13.797 -5.434 0.688 1 85.12 195 PRO A CA 1
ATOM 1489 C C . PRO A 1 195 ? -14.594 -4.336 -0.015 1 85.12 195 PRO A C 1
ATOM 1491 O O . PRO A 1 195 ? -14.359 -4.062 -1.197 1 85.12 195 PRO A O 1
ATOM 1494 N N . PHE A 1 196 ? -15.422 -3.615 0.668 1 84.19 196 PHE A N 1
ATOM 1495 C CA . PHE A 1 196 ? -16.281 -2.607 0.052 1 84.19 196 PHE A CA 1
ATOM 1496 C C . PHE A 1 196 ? -15.523 -1.297 -0.132 1 84.19 196 PHE A C 1
ATOM 1498 O O . PHE A 1 196 ? -16.062 -0.339 -0.691 1 84.19 196 PHE A O 1
ATOM 1505 N N . LEU A 1 197 ? -14.242 -1.236 0.346 1 89 197 LEU A N 1
ATOM 1506 C CA . LEU A 1 197 ? -13.352 -0.089 0.204 1 89 197 LEU A CA 1
ATOM 1507 C C . LEU A 1 197 ? -12.031 -0.503 -0.424 1 89 197 LEU A C 1
ATOM 1509 O O . LEU A 1 197 ? -10.984 0.083 -0.126 1 89 197 LEU A O 1
ATOM 1513 N N . ALA A 1 198 ? -12.102 -1.448 -1.224 1 88.56 198 ALA A N 1
ATOM 1514 C CA . ALA A 1 198 ? -10.867 -2.109 -1.626 1 88.56 198 ALA A CA 1
ATOM 1515 C C . ALA A 1 198 ? -9.875 -1.11 -2.217 1 88.56 198 ALA A C 1
ATOM 1517 O O . ALA A 1 198 ? -8.758 -0.955 -1.711 1 88.56 198 ALA A O 1
ATOM 1518 N N . ALA A 1 199 ? -10.305 -0.359 -3.229 1 92.81 199 ALA A N 1
ATOM 1519 C CA . ALA A 1 199 ? -9.383 0.55 -3.906 1 92.81 199 ALA A CA 1
ATOM 1520 C C . ALA A 1 199 ? -8.938 1.673 -2.973 1 92.81 199 ALA A C 1
ATOM 1522 O O . ALA A 1 199 ? -7.758 2.031 -2.943 1 92.81 199 ALA A O 1
ATOM 1523 N N . TYR A 1 200 ? -9.805 2.207 -2.219 1 95 200 TYR A N 1
ATOM 1524 C CA . TYR A 1 200 ? -9.5 3.275 -1.273 1 95 200 TYR A CA 1
ATOM 1525 C C . TYR A 1 200 ? -8.531 2.793 -0.204 1 95 200 TYR A C 1
ATOM 1527 O O . TYR A 1 200 ? -7.477 3.402 0.008 1 95 200 TYR A O 1
ATOM 1535 N N . SER A 1 201 ? -8.875 1.64 0.436 1 95.12 201 SER A N 1
ATOM 1536 C CA . SER A 1 201 ? -8.039 1.095 1.504 1 95.12 201 SER A CA 1
ATOM 1537 C C . SER A 1 201 ? -6.637 0.773 1.003 1 95.12 201 SER A C 1
ATOM 1539 O O . SER A 1 201 ? -5.648 1.025 1.698 1 95.12 201 SER A O 1
ATOM 1541 N N . ASN A 1 202 ? -6.543 0.254 -0.203 1 95.25 202 ASN A N 1
ATOM 1542 C CA . ASN A 1 202 ? -5.246 -0.057 -0.793 1 95.25 202 ASN A CA 1
ATOM 1543 C C . ASN A 1 202 ? -4.434 1.207 -1.054 1 95.25 202 ASN A C 1
ATOM 1545 O O . ASN A 1 202 ? -3.229 1.239 -0.795 1 95.25 202 ASN A O 1
ATOM 1549 N N . SER A 1 203 ? -5.059 2.223 -1.563 1 97.25 203 SER A N 1
ATOM 1550 C CA . SER A 1 203 ? -4.371 3.484 -1.822 1 97.25 203 SER A CA 1
ATOM 1551 C C . SER A 1 203 ? -3.865 4.113 -0.529 1 97.25 203 SER A C 1
ATOM 1553 O O . SER A 1 203 ? -2.766 4.672 -0.493 1 97.25 203 SER A O 1
ATOM 1555 N N . LYS A 1 204 ? -4.645 4.02 0.477 1 97.5 204 LYS A N 1
ATOM 1556 C CA . LYS A 1 204 ? -4.254 4.602 1.757 1 97.5 204 LYS A CA 1
ATOM 1557 C C . LYS A 1 204 ? -3.156 3.781 2.426 1 97.5 204 LYS A C 1
ATOM 1559 O O . LYS A 1 204 ? -2.297 4.328 3.117 1 97.5 204 LYS A O 1
ATOM 1564 N N . ALA A 1 205 ? -3.184 2.465 2.219 1 96.19 205 ALA A N 1
ATOM 1565 C CA . ALA A 1 205 ? -2.07 1.636 2.674 1 96.19 205 ALA A CA 1
ATOM 1566 C C . ALA A 1 205 ? -0.766 2.051 1.999 1 96.19 205 ALA A C 1
ATOM 1568 O O . ALA A 1 205 ? 0.267 2.186 2.66 1 96.19 205 ALA A O 1
ATOM 1569 N N . ALA A 1 206 ? -0.841 2.258 0.716 1 96.5 206 ALA A N 1
ATOM 1570 C CA . ALA A 1 206 ? 0.327 2.734 -0.02 1 96.5 206 ALA A CA 1
ATOM 1571 C C . ALA A 1 206 ? 0.824 4.062 0.541 1 96.5 206 ALA A C 1
ATOM 1573 O O . ALA A 1 206 ? 2.031 4.289 0.64 1 96.5 206 ALA A O 1
ATOM 1574 N N . LEU A 1 207 ? -0.065 4.883 0.941 1 96.88 207 LEU A N 1
ATOM 1575 C CA . LEU A 1 207 ? 0.266 6.211 1.442 1 96.88 207 LEU A CA 1
ATOM 1576 C C . LEU A 1 207 ? 1.024 6.121 2.762 1 96.88 207 LEU A C 1
ATOM 1578 O O . LEU A 1 207 ? 1.919 6.93 3.023 1 96.88 207 LEU A O 1
ATOM 1582 N N . ILE A 1 208 ? 0.643 5.203 3.619 1 97.31 208 ILE A N 1
ATOM 1583 C CA . ILE A 1 208 ? 1.355 5.016 4.879 1 97.31 208 ILE A CA 1
ATOM 1584 C C . ILE A 1 208 ? 2.791 4.578 4.602 1 97.31 208 ILE A C 1
ATOM 1586 O O . ILE A 1 208 ? 3.736 5.121 5.18 1 97.31 208 ILE A O 1
ATOM 1590 N N . HIS A 1 209 ? 2.928 3.637 3.688 1 96.06 209 HIS A N 1
ATOM 1591 C CA . HIS A 1 209 ? 4.266 3.193 3.312 1 96.06 209 HIS A CA 1
ATOM 1592 C C . HIS A 1 209 ? 5.059 4.324 2.664 1 96.06 209 HIS A C 1
ATOM 1594 O O . HIS A 1 209 ? 6.254 4.477 2.924 1 96.06 209 HIS A O 1
ATOM 1600 N N . TYR A 1 210 ? 4.414 5.105 1.847 1 96.69 210 TYR A N 1
ATOM 1601 C CA . TYR A 1 210 ? 5.004 6.281 1.219 1 96.69 210 TYR A CA 1
ATOM 1602 C C . TYR A 1 210 ? 5.547 7.246 2.268 1 96.69 210 TYR A C 1
ATOM 1604 O O . TYR A 1 210 ? 6.66 7.754 2.137 1 96.69 210 TYR A O 1
ATOM 1612 N N . THR A 1 211 ? 4.809 7.438 3.301 1 97.94 211 THR A N 1
ATOM 1613 C CA . THR A 1 211 ? 5.191 8.344 4.379 1 97.94 211 THR A CA 1
ATOM 1614 C C . THR A 1 211 ? 6.473 7.859 5.059 1 97.94 211 THR A C 1
ATOM 1616 O O . THR A 1 211 ? 7.391 8.648 5.293 1 97.94 211 THR A O 1
ATOM 1619 N N . THR A 1 212 ? 6.504 6.59 5.324 1 96.94 212 THR A N 1
ATOM 1620 C CA . THR A 1 212 ? 7.668 5.992 5.973 1 96.94 212 THR A CA 1
ATOM 1621 C C . THR A 1 212 ? 8.906 6.117 5.09 1 96.94 212 THR A C 1
ATOM 1623 O O . THR A 1 212 ? 9.977 6.488 5.562 1 96.94 212 THR A O 1
ATOM 1626 N N . THR A 1 213 ? 8.727 5.84 3.834 1 94.69 213 THR A N 1
ATOM 1627 C CA . THR A 1 213 ? 9.844 5.906 2.898 1 94.69 213 THR A CA 1
ATOM 1628 C C . THR A 1 213 ? 10.32 7.348 2.725 1 94.69 213 THR A C 1
ATOM 1630 O O . THR A 1 213 ? 11.523 7.605 2.646 1 94.69 213 THR A O 1
ATOM 1633 N N . LEU A 1 214 ? 9.414 8.219 2.684 1 96.12 214 LEU A N 1
ATOM 1634 C CA . LEU A 1 214 ? 9.734 9.641 2.561 1 96.12 214 LEU A CA 1
ATOM 1635 C C . LEU A 1 214 ? 10.562 10.109 3.75 1 96.12 214 LEU A C 1
ATOM 1637 O O . LEU A 1 214 ? 11.586 10.773 3.574 1 96.12 214 LEU A O 1
ATOM 1641 N N . ALA A 1 215 ? 10.117 9.82 4.934 1 96.5 215 ALA A N 1
ATOM 1642 C CA . ALA A 1 215 ? 10.828 10.195 6.152 1 96.5 215 ALA A CA 1
ATOM 1643 C C . ALA A 1 215 ? 12.266 9.68 6.137 1 96.5 215 ALA A C 1
ATOM 1645 O O . ALA A 1 215 ? 13.195 10.398 6.512 1 96.5 215 ALA A O 1
ATOM 1646 N N . ALA A 1 216 ? 12.406 8.492 5.637 1 94.5 216 ALA A N 1
ATOM 1647 C CA . ALA A 1 216 ? 13.719 7.852 5.605 1 94.5 216 ALA A CA 1
ATOM 1648 C C . ALA A 1 216 ? 14.625 8.508 4.562 1 94.5 216 ALA A C 1
ATOM 1650 O O . ALA A 1 216 ? 15.852 8.484 4.688 1 94.5 216 ALA A O 1
ATOM 1651 N N . SER A 1 217 ? 14.062 9.125 3.594 1 94.06 217 SER A N 1
ATOM 1652 C CA . SER A 1 217 ? 14.82 9.711 2.49 1 94.06 217 SER A CA 1
ATOM 1653 C C . SER A 1 217 ? 15.422 11.055 2.885 1 94.06 217 SER A C 1
ATOM 1655 O O . SER A 1 217 ? 16.344 11.547 2.23 1 94.06 217 SER A O 1
ATOM 1657 N N . TYR A 1 218 ? 14.867 11.648 3.914 1 95.06 218 TYR A N 1
ATOM 1658 C CA . TYR A 1 218 ? 15.32 12.969 4.32 1 95.06 218 TYR A CA 1
ATOM 1659 C C . TYR A 1 218 ? 15.547 13.031 5.828 1 95.06 218 TYR A C 1
ATOM 1661 O O . TYR A 1 218 ? 14.93 13.844 6.52 1 95.06 218 TYR A O 1
ATOM 1669 N N . PRO A 1 219 ? 16.469 12.227 6.297 1 91.5 219 PRO A N 1
ATOM 1670 C CA . PRO A 1 219 ? 16.672 12.156 7.746 1 91.5 219 PRO A CA 1
ATOM 1671 C C . PRO A 1 219 ? 16.969 13.516 8.367 1 91.5 219 PRO A C 1
ATOM 1673 O O . PRO A 1 219 ? 17.922 14.188 7.957 1 91.5 219 PRO A O 1
ATOM 1676 N N . GLY A 1 220 ? 16.062 13.875 9.227 1 93.38 220 GLY A N 1
ATOM 1677 C CA . GLY A 1 220 ? 16.266 15.062 10.039 1 93.38 220 GLY A CA 1
ATOM 1678 C C . GLY A 1 220 ? 15.703 16.328 9.422 1 93.38 220 GLY A C 1
ATOM 1679 O O . GLY A 1 220 ? 15.391 17.281 10.125 1 93.38 220 GLY A O 1
ATOM 1680 N N . THR A 1 221 ? 15.539 16.359 8.117 1 96.88 221 THR A N 1
ATOM 1681 C CA . THR A 1 221 ? 15.172 17.625 7.484 1 96.88 221 THR A CA 1
ATOM 1682 C C . THR A 1 221 ? 13.703 17.609 7.062 1 96.88 221 THR A C 1
ATOM 1684 O O . THR A 1 221 ? 13.148 18.641 6.691 1 96.88 221 THR A O 1
ATOM 1687 N N . VAL A 1 222 ? 13.125 16.438 7.125 1 97.62 222 VAL A N 1
ATOM 1688 C CA . VAL A 1 222 ? 11.695 16.328 6.836 1 97.62 222 VAL A CA 1
ATOM 1689 C C . VAL A 1 222 ? 11.016 15.523 7.945 1 97.62 222 VAL A C 1
ATOM 1691 O O . VAL A 1 222 ? 11.508 14.477 8.359 1 97.62 222 VAL A O 1
ATOM 1694 N N . LEU A 1 223 ? 10.023 16.094 8.516 1 98.38 223 LEU A N 1
ATOM 1695 C CA . LEU A 1 223 ? 9.094 15.406 9.406 1 98.38 223 LEU A CA 1
ATOM 1696 C C . LEU A 1 223 ? 7.82 15.016 8.664 1 98.38 223 LEU A C 1
ATOM 1698 O O . LEU A 1 223 ? 7.023 15.883 8.289 1 98.38 223 LEU A O 1
ATOM 1702 N N . ALA A 1 224 ? 7.691 13.75 8.367 1 98.5 224 ALA A N 1
ATOM 1703 C CA . ALA A 1 224 ? 6.539 13.227 7.633 1 98.5 224 ALA A CA 1
ATOM 1704 C C . ALA A 1 224 ? 5.715 12.281 8.5 1 98.5 224 ALA A C 1
ATOM 1706 O O . ALA A 1 224 ? 6.238 11.289 9.016 1 98.5 224 ALA A O 1
ATOM 1707 N N . ILE A 1 225 ? 4.426 12.594 8.68 1 98.81 225 ILE A N 1
ATOM 1708 C CA . ILE A 1 225 ? 3.551 11.789 9.523 1 98.81 225 ILE A CA 1
ATOM 1709 C C . ILE A 1 225 ? 2.26 11.469 8.773 1 98.81 225 ILE A C 1
ATOM 1711 O O . ILE A 1 225 ? 1.683 12.344 8.117 1 98.81 225 ILE A O 1
ATOM 1715 N N . ALA A 1 226 ? 1.896 10.203 8.758 1 98.81 226 ALA A N 1
ATOM 1716 C CA . ALA A 1 226 ? 0.577 9.805 8.273 1 98.81 226 ALA A CA 1
ATOM 1717 C C . ALA A 1 226 ? -0.474 9.93 9.375 1 98.81 226 ALA A C 1
ATOM 1719 O O . ALA A 1 226 ? -0.218 9.586 10.523 1 98.81 226 ALA A O 1
ATOM 1720 N N . VAL A 1 227 ? -1.688 10.414 9.008 1 98.81 227 VAL A N 1
ATOM 1721 C CA . VAL A 1 227 ? -2.707 10.648 10.031 1 98.81 227 VAL A CA 1
ATOM 1722 C C . VAL A 1 227 ? -4.02 9.984 9.617 1 98.81 227 VAL A C 1
ATOM 1724 O O . VAL A 1 227 ? -4.465 10.141 8.477 1 98.81 227 VAL A O 1
ATOM 1727 N N . ASN A 1 228 ? -4.582 9.203 10.461 1 98.19 228 ASN A N 1
ATOM 1728 C CA . ASN A 1 228 ? -5.953 8.711 10.375 1 98.19 228 ASN A CA 1
ATOM 1729 C C . ASN A 1 228 ? -6.93 9.656 11.078 1 98.19 228 ASN A C 1
ATOM 1731 O O . ASN A 1 228 ? -6.902 9.781 12.30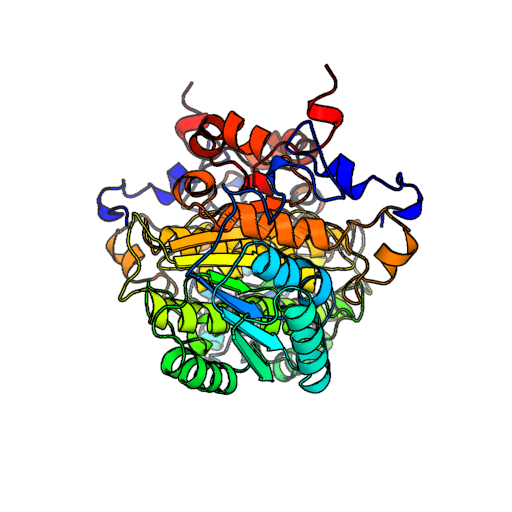5 1 98.19 228 ASN A O 1
ATOM 1735 N N . PRO A 1 229 ? -7.805 10.242 10.359 1 97.38 229 PRO A N 1
ATOM 1736 C CA . PRO A 1 229 ? -8.68 11.25 10.945 1 97.38 229 PRO A CA 1
ATOM 1737 C C . PRO A 1 229 ? -9.875 10.641 11.688 1 97.38 229 PRO A C 1
ATOM 1739 O O . PRO A 1 229 ? -10.695 11.375 12.242 1 97.38 229 PRO A O 1
ATOM 1742 N N . GLY A 1 230 ? -9.922 9.273 11.727 1 95.12 230 GLY A N 1
ATOM 1743 C CA . GLY A 1 230 ? -11.133 8.672 12.266 1 95.12 230 GLY A CA 1
ATOM 1744 C C . GLY A 1 230 ? -12.344 8.859 11.375 1 95.12 230 GLY A C 1
ATOM 1745 O O . GLY A 1 230 ? -12.211 9.055 10.164 1 95.12 230 GLY A O 1
ATOM 1746 N N . LEU A 1 231 ? -13.477 8.641 11.977 1 93.38 231 LEU A N 1
ATOM 1747 C CA . LEU A 1 231 ? -14.703 8.758 11.203 1 93.38 231 LEU A CA 1
ATOM 1748 C C . LEU A 1 231 ? -15.32 10.141 11.359 1 93.38 231 LEU A C 1
ATOM 1750 O O . LEU A 1 231 ? -15.602 10.578 12.477 1 93.38 231 LEU A O 1
ATOM 1754 N N . ASN A 1 232 ? -15.398 10.789 10.273 1 93.25 232 ASN A N 1
ATOM 1755 C CA . ASN A 1 232 ? -16.031 12.109 10.211 1 93.25 232 ASN A CA 1
ATOM 1756 C C . ASN A 1 232 ? -17.234 12.109 9.266 1 93.25 232 ASN A C 1
ATOM 1758 O O . ASN A 1 232 ? -17.266 11.352 8.297 1 93.25 232 ASN A O 1
ATOM 1762 N N . ASP A 1 233 ? -18.156 12.906 9.586 1 90.12 233 ASP A N 1
ATOM 1763 C CA . ASP A 1 233 ? -19.328 13.016 8.734 1 90.12 233 ASP A CA 1
ATOM 1764 C C . ASP A 1 233 ? -19.031 13.844 7.484 1 90.12 233 ASP A C 1
ATOM 1766 O O . ASP A 1 233 ? -19.281 15.055 7.465 1 90.12 233 ASP A O 1
ATOM 1770 N N . THR A 1 234 ? -18.469 13.211 6.523 1 87 234 THR A N 1
ATOM 1771 C CA . THR A 1 234 ? -18.125 13.859 5.266 1 87 234 THR A CA 1
ATOM 1772 C C . THR A 1 234 ? -18.625 13.039 4.078 1 87 234 THR A C 1
ATOM 1774 O O . THR A 1 234 ? -19.047 11.898 4.238 1 87 234 THR A O 1
ATOM 1777 N N . ASP A 1 235 ? -18.547 13.555 2.889 1 83.75 235 ASP A N 1
ATOM 1778 C CA . ASP A 1 235 ? -19.078 12.953 1.666 1 83.75 235 ASP A CA 1
ATOM 1779 C C . ASP A 1 235 ? -18.266 11.727 1.263 1 83.75 235 ASP A C 1
ATOM 1781 O O . ASP A 1 235 ? -18.719 10.906 0.467 1 83.75 235 ASP A O 1
ATOM 1785 N N . ILE A 1 236 ? -17.109 11.555 1.796 1 85.62 236 ILE A N 1
ATOM 1786 C CA . ILE A 1 236 ? -16.172 10.516 1.376 1 85.62 236 ILE A CA 1
ATOM 1787 C C . ILE A 1 236 ? -16.625 9.164 1.933 1 85.62 236 ILE A C 1
ATOM 1789 O O . ILE A 1 236 ? -16.203 8.117 1.438 1 85.62 236 ILE A O 1
ATOM 1793 N N . ILE A 1 237 ? -17.5 9.102 2.965 1 85.12 237 ILE A N 1
ATOM 1794 C CA . ILE A 1 237 ? -17.906 7.875 3.639 1 85.12 237 ILE A CA 1
ATOM 1795 C C . ILE A 1 237 ? -18.812 7.062 2.723 1 85.12 237 ILE A C 1
ATOM 1797 O O . ILE A 1 237 ? -19.844 7.562 2.248 1 85.12 237 ILE A O 1
ATOM 1801 N N . PRO A 1 238 ? -18.484 5.855 2.588 1 82.75 238 PRO A N 1
ATOM 1802 C CA . PRO A 1 238 ? -19.359 5.027 1.76 1 82.75 238 PRO A CA 1
ATOM 1803 C C . PRO A 1 238 ? -20.703 4.75 2.422 1 82.75 238 PRO A C 1
ATOM 1805 O O . PRO A 1 238 ? -20.828 4.855 3.645 1 82.75 238 PRO A O 1
ATOM 1808 N N . ALA A 1 239 ? -21.625 4.309 1.58 1 80.69 239 ALA A N 1
ATOM 1809 C CA . ALA A 1 239 ? -23 4.066 2.018 1 80.69 239 ALA A CA 1
ATOM 1810 C C . ALA A 1 239 ? -23.047 3.008 3.115 1 80.69 239 ALA A C 1
ATOM 1812 O O . ALA A 1 239 ? -23.781 3.148 4.09 1 80.69 239 ALA A O 1
ATOM 1813 N N . ALA A 1 240 ? -22.266 2.01 2.979 1 79.75 240 ALA A N 1
ATOM 1814 C CA . ALA A 1 240 ? -22.281 0.911 3.941 1 79.75 240 ALA A CA 1
ATOM 1815 C C . ALA A 1 240 ? -21.859 1.395 5.328 1 79.75 240 ALA A C 1
ATOM 1817 O O . ALA A 1 240 ? -22.438 0.968 6.336 1 79.75 240 ALA A O 1
ATOM 1818 N N . LEU A 1 241 ? -20.938 2.242 5.355 1 83.81 241 LEU A N 1
ATOM 1819 C CA . LEU A 1 241 ? -20.469 2.773 6.633 1 83.81 241 LEU A CA 1
ATOM 1820 C C . LEU A 1 241 ? -21.469 3.791 7.188 1 83.81 241 LEU A C 1
ATOM 1822 O O . LEU A 1 241 ? -21.656 3.871 8.406 1 83.81 241 LEU A O 1
ATOM 1826 N N . ARG A 1 242 ? -22.062 4.535 6.336 1 85.25 242 ARG A N 1
ATOM 1827 C CA . ARG A 1 242 ? -23.078 5.488 6.773 1 85.25 242 ARG A CA 1
ATOM 1828 C C . ARG A 1 242 ? -24.266 4.773 7.418 1 85.25 242 ARG A C 1
ATOM 1830 O O . ARG A 1 242 ? -24.812 5.246 8.414 1 85.25 242 ARG A O 1
ATOM 1837 N N . ALA A 1 243 ? -24.578 3.623 6.879 1 85.25 243 ALA A N 1
ATOM 1838 C CA . ALA A 1 243 ? -25.719 2.854 7.352 1 85.25 243 ALA A CA 1
ATOM 1839 C C . ALA A 1 243 ? -25.469 2.301 8.75 1 85.25 243 ALA A C 1
ATOM 1841 O O . ALA A 1 243 ? -26.422 2.057 9.508 1 85.25 243 ALA A O 1
ATOM 1842 N N . ALA A 1 244 ? -24.219 2.156 9.109 1 88.44 244 ALA A N 1
ATOM 1843 C CA . ALA A 1 244 ? -23.875 1.607 10.414 1 88.44 244 ALA A CA 1
ATOM 1844 C C . ALA A 1 244 ? -24.109 2.637 11.523 1 88.44 244 ALA A C 1
ATOM 1846 O O . ALA A 1 244 ? -24.234 2.279 12.695 1 88.44 244 ALA A O 1
ATOM 1847 N N . GLU A 1 245 ? -24.094 3.906 11.258 1 89.62 245 GLU A N 1
ATOM 1848 C CA . GLU A 1 245 ? -24.406 5.012 12.156 1 89.62 245 GLU A CA 1
ATOM 1849 C C . GLU A 1 245 ? -23.438 5.066 13.328 1 89.62 245 GLU A C 1
ATOM 1851 O O . GLU A 1 245 ? -23.859 5.203 14.484 1 89.62 245 GLU A O 1
ATOM 1856 N N . PHE A 1 246 ? -22.203 4.84 12.992 1 92.88 246 PHE A N 1
ATOM 1857 C CA . PHE A 1 246 ? -21.188 5.008 14.016 1 92.88 246 PHE A CA 1
ATOM 1858 C C . PHE A 1 246 ? -21.094 6.465 14.445 1 92.88 246 PHE A C 1
ATOM 1860 O O . PHE A 1 246 ? -21.531 7.363 13.734 1 92.88 246 PHE A O 1
ATOM 1867 N N . ASN A 1 247 ? -20.547 6.668 15.703 1 94.75 247 ASN A N 1
ATOM 1868 C CA . ASN A 1 247 ? -20.266 8.031 16.141 1 94.75 247 ASN A CA 1
ATOM 1869 C C . ASN A 1 247 ? -19.188 8.688 15.297 1 94.75 247 ASN A C 1
ATOM 1871 O O . ASN A 1 247 ? -18.203 8.047 14.93 1 94.75 247 ASN A O 1
ATOM 1875 N N . TYR A 1 248 ? -19.453 9.977 14.992 1 95.88 248 TYR A N 1
ATOM 1876 C CA . TYR A 1 248 ? -18.5 10.75 14.211 1 95.88 248 TYR A CA 1
ATOM 1877 C C . TYR A 1 248 ? -17.609 11.594 15.117 1 95.88 248 TYR A C 1
ATOM 1879 O O . TYR A 1 248 ? -18.031 11.992 16.219 1 95.88 248 TYR A O 1
ATOM 1887 N N . ASN A 1 249 ? -16.406 11.859 14.664 1 97.25 249 ASN A N 1
ATOM 1888 C CA . ASN A 1 249 ? -15.531 12.852 15.289 1 97.25 249 ASN A CA 1
ATOM 1889 C C . ASN A 1 249 ? -15.969 14.273 14.945 1 97.25 249 ASN A C 1
ATOM 1891 O O . ASN A 1 249 ? -16.578 14.5 13.891 1 97.25 249 ASN A O 1
ATOM 1895 N N . ASP A 1 250 ? -15.703 15.172 15.938 1 97.81 250 ASP A N 1
ATOM 1896 C CA . ASP A 1 250 ? -15.664 16.578 15.57 1 97.81 250 ASP A CA 1
ATOM 1897 C C . ASP A 1 250 ? -14.492 16.875 14.633 1 97.81 250 ASP A C 1
ATOM 1899 O O . ASP A 1 250 ? -13.336 16.625 14.984 1 97.81 250 ASP A O 1
ATOM 1903 N N . PRO A 1 251 ? -14.766 17.438 13.438 1 97.5 251 PRO A N 1
ATOM 1904 C CA . PRO A 1 251 ? -13.664 17.734 12.516 1 97.5 251 PRO A CA 1
ATOM 1905 C C . PRO A 1 251 ? -12.57 18.578 13.156 1 97.5 251 PRO A C 1
ATOM 1907 O O . PRO A 1 251 ? -11.398 18.484 12.773 1 97.5 251 PRO A O 1
ATOM 1910 N N . ALA A 1 252 ? -12.891 19.359 14.172 1 98.5 252 ALA A N 1
ATOM 1911 C CA . ALA A 1 252 ? -11.914 20.188 14.859 1 98.5 252 ALA A CA 1
ATOM 1912 C C . ALA A 1 252 ? -10.844 19.344 15.531 1 98.5 252 ALA A C 1
ATOM 1914 O O . ALA A 1 252 ? -9.703 19.781 15.695 1 98.5 252 ALA A O 1
ATOM 1915 N N . LEU A 1 253 ? -11.18 18.109 15.891 1 98.81 253 LEU A N 1
ATOM 1916 C CA . LEU A 1 253 ? -10.211 17.203 16.5 1 98.81 253 LEU A CA 1
ATOM 1917 C C . LEU A 1 253 ? -9.047 16.953 15.547 1 98.81 253 LEU A C 1
ATOM 1919 O O . LEU A 1 253 ? -7.883 17 15.969 1 98.81 253 LEU A O 1
ATOM 1923 N N . THR A 1 254 ? -9.391 16.734 14.289 1 98.75 254 THR A N 1
ATOM 1924 C CA . THR A 1 254 ? -8.352 16.5 13.289 1 98.75 254 THR A CA 1
ATOM 1925 C C . THR A 1 254 ? -7.453 17.719 13.148 1 98.75 254 THR A C 1
ATOM 1927 O O . THR A 1 254 ? -6.227 17.609 13.227 1 98.75 254 THR A O 1
ATOM 1930 N N . GLY A 1 255 ? -8.023 18.844 12.992 1 98.88 255 GLY A N 1
ATOM 1931 C CA . GLY A 1 255 ? -7.246 20.062 12.844 1 98.88 255 GLY A CA 1
ATOM 1932 C C . GLY A 1 255 ? -6.328 20.328 14.023 1 98.88 255 GLY A C 1
ATOM 1933 O O . GLY A 1 255 ? -5.148 20.641 13.836 1 98.88 255 GLY A O 1
ATOM 1934 N N . ALA A 1 256 ? -6.887 20.188 15.203 1 98.94 256 ALA A N 1
ATOM 1935 C CA . ALA A 1 256 ? -6.121 20.453 16.422 1 98.94 256 ALA A CA 1
ATOM 1936 C C . ALA A 1 256 ? -4.957 19.469 16.562 1 98.94 256 ALA A C 1
ATOM 1938 O O . ALA A 1 256 ? -3.867 19.844 17 1 98.94 256 ALA A O 1
ATOM 1939 N N . THR A 1 257 ? -5.18 18.25 16.203 1 98.94 257 THR A N 1
ATOM 1940 C CA . THR A 1 257 ? -4.121 17.234 16.266 1 98.94 257 THR A CA 1
ATOM 1941 C C . THR A 1 257 ? -3.004 17.578 15.273 1 98.94 257 THR A C 1
ATOM 1943 O O . THR A 1 257 ? -1.823 17.469 15.602 1 98.94 257 THR A O 1
ATOM 1946 N N . LEU A 1 258 ? -3.367 18.016 14.055 1 98.94 258 LEU A N 1
ATOM 1947 C CA . LEU A 1 258 ? -2.359 18.359 13.062 1 98.94 258 LEU A CA 1
ATOM 1948 C C . LEU A 1 258 ? -1.527 19.547 13.531 1 98.94 258 LEU A C 1
ATOM 1950 O O . LEU A 1 258 ? -0.311 19.578 13.336 1 98.94 258 LEU A O 1
ATOM 1954 N N . VAL A 1 259 ? -2.178 20.516 14.164 1 98.94 259 VAL A N 1
ATOM 1955 C CA . VAL A 1 259 ? -1.461 21.656 14.734 1 98.94 259 VAL A CA 1
ATOM 1956 C C . VAL A 1 259 ? -0.464 21.172 15.781 1 98.94 259 VAL A C 1
ATOM 1958 O O . VAL A 1 259 ? 0.711 21.547 15.75 1 98.94 259 VAL A O 1
ATOM 1961 N N . TRP A 1 260 ? -0.88 20.312 16.672 1 98.94 260 TRP A N 1
ATOM 1962 C CA . TRP A 1 260 ? 0.002 19.766 17.688 1 98.94 260 TRP A CA 1
ATOM 1963 C C . TRP A 1 260 ? 1.191 19.047 17.062 1 98.94 260 TRP A C 1
ATOM 1965 O O . TRP A 1 260 ? 2.332 19.234 17.5 1 98.94 260 TRP A O 1
ATOM 1975 N N . LEU A 1 261 ? 0.972 18.281 16.047 1 98.81 261 LEU A N 1
ATOM 1976 C CA . LEU A 1 261 ? 2.002 17.469 15.414 1 98.81 261 LEU A CA 1
ATOM 1977 C C . LEU A 1 261 ? 3.035 18.359 14.719 1 98.81 261 LEU A C 1
ATOM 1979 O O . LEU A 1 261 ? 4.203 17.984 14.602 1 98.81 261 LEU A O 1
ATOM 1983 N N . THR A 1 262 ? 2.643 19.578 14.289 1 98.62 262 THR A N 1
ATOM 1984 C CA . THR A 1 262 ? 3.512 20.328 13.391 1 98.62 262 THR A CA 1
ATOM 1985 C C . THR A 1 262 ? 4.086 21.547 14.102 1 98.62 262 THR A C 1
ATOM 1987 O O . THR A 1 262 ? 5.02 22.188 13.609 1 98.62 262 THR A O 1
ATOM 1990 N N . ALA A 1 263 ? 3.57 21.875 15.266 1 98.56 263 ALA A N 1
ATOM 1991 C CA . ALA A 1 263 ? 3.945 23.109 15.953 1 98.56 263 ALA A CA 1
ATOM 1992 C C . ALA A 1 263 ? 5.391 23.047 16.438 1 98.56 263 ALA A C 1
ATOM 1994 O O . ALA A 1 263 ? 6.148 24.016 16.281 1 98.56 263 ALA A O 1
ATOM 1995 N N . ASP A 1 264 ? 5.758 21.938 17.031 1 97.38 264 ASP A N 1
ATOM 1996 C CA . ASP A 1 264 ? 7.082 21.75 17.609 1 97.38 264 ASP A CA 1
ATOM 1997 C C . ASP A 1 264 ? 7.703 20.422 17.172 1 97.38 264 ASP A C 1
ATOM 1999 O O . ASP A 1 264 ? 7.477 19.391 17.797 1 97.38 264 ASP A O 1
ATOM 2003 N N . PRO A 1 265 ? 8.602 20.516 16.188 1 95.81 265 PRO A N 1
ATOM 2004 C CA . PRO A 1 265 ? 9.188 19.281 15.664 1 95.81 265 PRO A CA 1
ATOM 2005 C C . PRO A 1 265 ? 9.945 18.484 16.734 1 95.81 265 PRO A C 1
ATOM 2007 O O . PRO A 1 265 ? 10.016 17.266 16.641 1 95.81 265 PRO A O 1
ATOM 2010 N N . ALA A 1 266 ? 10.453 19.156 17.719 1 96.12 266 ALA A N 1
ATOM 2011 C CA . ALA A 1 266 ? 11.172 18.438 18.766 1 96.12 266 ALA A CA 1
ATOM 2012 C C . ALA A 1 266 ? 10.227 17.531 19.547 1 96.12 266 ALA A C 1
ATOM 2014 O O . ALA A 1 266 ? 10.633 16.453 20 1 96.12 266 ALA A O 1
ATOM 2015 N N . ARG A 1 267 ? 9.016 17.922 19.609 1 96.81 267 ARG A N 1
ATOM 2016 C CA . ARG A 1 267 ? 7.992 17.188 20.344 1 96.81 267 ARG A CA 1
ATOM 2017 C C . ARG A 1 267 ? 7.5 15.992 19.531 1 96.81 267 ARG A C 1
ATOM 2019 O O . ARG A 1 267 ? 7.254 14.914 20.094 1 96.81 267 ARG A O 1
ATOM 2026 N N . SER A 1 268 ? 7.406 16.125 18.219 1 97.75 268 SER A N 1
ATOM 2027 C CA . SER A 1 268 ? 6.715 15.133 17.422 1 97.75 268 SER A CA 1
ATOM 2028 C C . SER A 1 268 ? 7.695 14.328 16.562 1 97.75 268 SER A C 1
ATOM 2030 O O . SER A 1 268 ? 7.297 13.406 15.852 1 97.75 268 SER A O 1
ATOM 2032 N N . ARG A 1 269 ? 8.961 14.555 16.672 1 97.25 269 ARG A N 1
ATOM 2033 C CA . ARG A 1 269 ? 9.969 13.961 15.805 1 97.25 269 ARG A CA 1
ATOM 2034 C C . ARG A 1 269 ? 9.953 12.438 15.914 1 97.25 269 ARG A C 1
ATOM 2036 O O . ARG A 1 269 ? 10.234 11.734 14.938 1 97.25 269 ARG A O 1
ATOM 2043 N N . PHE A 1 270 ? 9.641 11.93 17.109 1 98.12 270 PHE A N 1
ATOM 2044 C CA . PHE A 1 270 ? 9.664 10.484 17.297 1 98.12 270 PHE A CA 1
ATOM 2045 C C . PHE A 1 270 ? 8.562 9.812 16.484 1 98.12 270 PHE A C 1
ATOM 2047 O O . PHE A 1 270 ? 8.578 8.594 16.312 1 98.12 270 PHE A O 1
ATOM 2054 N N . LEU A 1 271 ? 7.641 10.578 15.945 1 98.62 271 LEU A N 1
ATOM 2055 C CA . LEU A 1 271 ? 6.535 10.055 15.148 1 98.62 271 LEU A CA 1
ATOM 2056 C C . LEU A 1 271 ? 6.852 10.117 13.656 1 98.62 271 LEU A C 1
ATOM 2058 O O . LEU A 1 271 ? 6.027 9.742 12.828 1 98.62 271 LEU A O 1
ATOM 2062 N N . ASN A 1 272 ? 8.086 10.617 13.305 1 98.44 272 ASN A N 1
ATOM 2063 C CA . ASN A 1 272 ? 8.492 10.719 11.906 1 98.44 272 ASN A CA 1
ATOM 2064 C C . ASN A 1 272 ? 8.406 9.367 11.203 1 98.44 272 ASN A C 1
ATOM 2066 O O . ASN A 1 272 ? 8.961 8.375 11.68 1 98.44 272 ASN A O 1
ATOM 2070 N N . GLY A 1 273 ? 7.648 9.344 10.102 1 97.94 273 GLY A N 1
ATOM 2071 C CA . GLY A 1 273 ? 7.496 8.133 9.305 1 97.94 273 GLY A CA 1
ATOM 2072 C C . GLY A 1 273 ? 6.438 7.191 9.852 1 97.94 273 GLY A C 1
ATOM 2073 O O . GLY A 1 273 ? 6.305 6.059 9.383 1 97.94 273 GLY A O 1
ATOM 2074 N N . ARG A 1 274 ? 5.672 7.645 10.852 1 98.56 274 ARG A N 1
ATOM 2075 C CA . ARG A 1 274 ? 4.723 6.77 11.531 1 98.56 274 ARG A CA 1
ATOM 2076 C C . ARG A 1 274 ? 3.289 7.223 11.289 1 98.56 274 ARG A C 1
ATOM 2078 O O . ARG A 1 274 ? 3.057 8.258 10.656 1 98.56 274 ARG A O 1
ATOM 2085 N N . VAL A 1 275 ? 2.342 6.434 11.75 1 98.19 275 VAL A N 1
ATOM 2086 C CA . VAL A 1 275 ? 0.921 6.746 11.656 1 98.19 275 VAL A CA 1
ATOM 2087 C C . VAL A 1 275 ? 0.397 7.184 13.023 1 98.19 275 VAL A C 1
ATOM 2089 O O . VAL A 1 275 ? 0.755 6.602 14.047 1 98.19 275 VAL A O 1
ATOM 2092 N N . VAL A 1 276 ? -0.418 8.172 13 1 98.56 276 VAL A N 1
ATOM 2093 C CA . VAL A 1 276 ? -1.104 8.648 14.195 1 98.56 276 VAL A CA 1
ATOM 2094 C C . VAL A 1 276 ? -2.605 8.734 13.938 1 98.56 276 VAL A C 1
ATOM 2096 O O . VAL A 1 276 ? -3.031 9.172 12.867 1 98.56 276 VAL A O 1
ATOM 2099 N N . THR A 1 277 ? -3.408 8.234 14.844 1 98.38 277 THR A N 1
ATOM 2100 C CA . THR A 1 277 ? -4.852 8.445 14.812 1 98.38 277 THR A CA 1
ATOM 2101 C C . THR A 1 277 ? -5.246 9.633 15.68 1 98.38 277 THR A C 1
ATOM 2103 O O . THR A 1 277 ? -4.812 9.734 16.828 1 98.38 277 THR A O 1
ATOM 2106 N N . VAL A 1 278 ? -6.078 10.438 15.188 1 98.69 278 VAL A N 1
ATOM 2107 C CA . VAL A 1 278 ? -6.363 11.719 15.836 1 98.69 278 VAL A CA 1
ATOM 2108 C C . VAL A 1 278 ? -7.082 11.477 17.156 1 98.69 278 VAL A C 1
ATOM 2110 O O . VAL A 1 278 ? -7.078 12.344 18.047 1 98.69 278 VAL A O 1
ATOM 2113 N N . GLU A 1 279 ? -7.633 10.328 17.281 1 98.62 279 GLU A N 1
ATOM 2114 C CA . GLU A 1 279 ? -8.414 10.008 18.469 1 98.62 279 GLU A CA 1
ATOM 2115 C C . GLU A 1 279 ? -7.5 9.664 19.641 1 98.62 279 GLU A C 1
ATOM 2117 O O . GLU A 1 279 ? -7.953 9.602 20.781 1 98.62 279 GLU A O 1
ATOM 2122 N N . TRP A 1 280 ? -6.219 9.398 19.375 1 98.81 280 TRP A N 1
ATOM 2123 C CA . TRP A 1 280 ? -5.2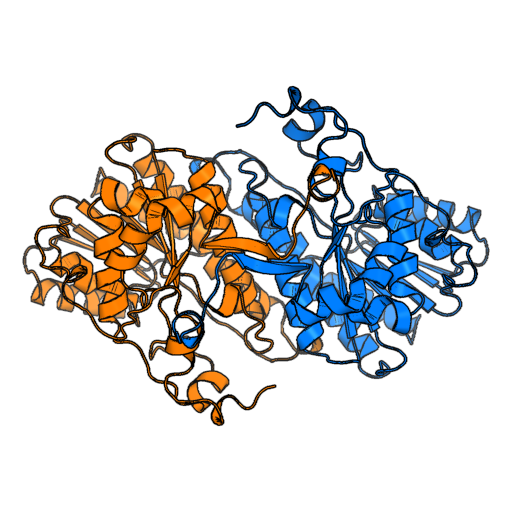85 8.984 20.422 1 98.81 280 TRP A CA 1
ATOM 2124 C C . TRP A 1 280 ? -4.812 10.188 21.234 1 98.81 280 TRP A C 1
ATOM 2126 O O . TRP A 1 280 ? -4.703 11.297 20.719 1 98.81 280 TRP A O 1
ATOM 2136 N N . ASP A 1 281 ? -4.551 9.977 22.5 1 98.81 281 ASP A N 1
ATOM 2137 C CA . ASP A 1 281 ? -4.039 11.008 23.391 1 98.81 281 ASP A CA 1
ATOM 2138 C C . ASP A 1 281 ? -2.568 11.305 23.109 1 98.81 281 ASP A C 1
ATOM 2140 O O . ASP A 1 281 ? -1.716 10.422 23.234 1 98.81 281 ASP A O 1
ATOM 2144 N N . VAL A 1 282 ? -2.27 12.523 22.828 1 98.75 282 VAL A N 1
ATOM 2145 C CA . VAL A 1 282 ? -0.921 12.875 22.391 1 98.75 282 VAL A CA 1
ATOM 2146 C C . VAL A 1 282 ? 0.037 12.812 23.578 1 98.75 282 VAL A C 1
ATOM 2148 O O . VAL A 1 282 ? 1.229 12.555 23.422 1 98.75 282 VAL A O 1
ATOM 2151 N N . GLU A 1 283 ? -0.448 13.086 24.766 1 98.56 283 GLU A N 1
ATOM 2152 C CA . GLU A 1 283 ? 0.415 13.008 25.938 1 98.56 283 GLU A CA 1
ATOM 2153 C C . GLU A 1 283 ? 0.819 11.562 26.234 1 98.56 283 GLU A C 1
ATOM 2155 O O . GLU A 1 283 ? 1.958 11.297 26.625 1 98.56 283 GLU A O 1
ATOM 2160 N N . GLU A 1 284 ? -0.091 10.688 26.031 1 98.56 284 GLU A N 1
ATOM 2161 C CA . GLU A 1 284 ? 0.241 9.273 26.188 1 98.56 284 GLU A CA 1
ATOM 2162 C C . GLU A 1 284 ? 1.184 8.797 25.078 1 98.56 284 GLU A C 1
ATOM 2164 O O . GLU A 1 284 ? 2.043 7.945 25.312 1 98.56 284 GLU A O 1
ATOM 2169 N N . LEU A 1 285 ? 1.016 9.273 23.875 1 98.75 285 LEU A N 1
ATOM 2170 C CA . LEU A 1 285 ? 1.979 8.969 22.828 1 98.75 285 LEU A CA 1
ATOM 2171 C C . LEU A 1 285 ? 3.389 9.375 23.25 1 98.75 285 LEU A C 1
ATOM 2173 O O . LEU A 1 285 ? 4.332 8.594 23.094 1 98.75 285 LEU A O 1
ATOM 2177 N N . VAL A 1 286 ? 3.512 10.602 23.781 1 98.62 286 VAL A N 1
ATOM 2178 C CA . VAL A 1 286 ? 4.816 11.094 24.203 1 98.62 286 VAL A CA 1
ATOM 2179 C C . VAL A 1 286 ? 5.359 10.203 25.328 1 98.62 286 VAL A C 1
ATOM 2181 O O . VAL A 1 286 ? 6.543 9.867 25.344 1 98.62 286 VAL A O 1
ATOM 2184 N N . ALA A 1 287 ? 4.492 9.844 26.219 1 98.31 287 ALA A N 1
ATOM 2185 C CA . ALA A 1 287 ? 4.898 9 27.344 1 98.31 287 ALA A CA 1
ATOM 2186 C C . ALA A 1 287 ? 5.414 7.648 26.844 1 98.31 287 ALA A C 1
ATOM 2188 O O . ALA A 1 287 ? 6.27 7.031 27.484 1 98.31 287 ALA A O 1
ATOM 2189 N N . ARG A 1 288 ? 4.945 7.262 25.656 1 97.94 288 ARG A N 1
ATOM 2190 C CA . ARG A 1 288 ? 5.297 5.953 25.109 1 97.94 288 ARG A CA 1
ATOM 2191 C C . ARG A 1 288 ? 6.367 6.078 24.031 1 97.94 288 ARG A C 1
ATOM 2193 O O . ARG A 1 288 ? 6.602 5.141 23.281 1 97.94 288 ARG A O 1
ATOM 2200 N N . ARG A 1 289 ? 7.02 7.203 23.953 1 98.38 289 ARG A N 1
ATOM 2201 C CA . ARG A 1 289 ? 7.941 7.516 22.875 1 98.38 289 ARG A CA 1
ATOM 2202 C C . ARG A 1 289 ? 9.055 6.473 22.781 1 98.38 289 ARG A C 1
ATOM 2204 O O . ARG A 1 289 ? 9.375 6 21.688 1 98.38 289 ARG A O 1
ATOM 2211 N N . GLU A 1 290 ? 9.664 6.09 23.875 1 98.25 290 GLU A N 1
ATOM 2212 C CA . GLU A 1 290 ? 10.758 5.133 23.875 1 98.25 290 GLU A CA 1
ATOM 2213 C C . GLU A 1 290 ? 10.297 3.766 23.375 1 98.25 290 GLU A C 1
ATOM 2215 O O . GLU A 1 290 ? 10.984 3.131 22.562 1 98.25 290 GLU A O 1
ATOM 2220 N N . GLU A 1 291 ? 9.141 3.311 23.844 1 98.19 291 GLU A N 1
ATOM 2221 C CA . GLU A 1 291 ? 8.555 2.049 23.391 1 98.19 291 GLU A CA 1
ATOM 2222 C C . GLU A 1 291 ? 8.273 2.072 21.891 1 98.19 291 GLU A C 1
ATOM 2224 O O . GLU A 1 291 ? 8.594 1.115 21.188 1 98.19 291 GLU A O 1
ATOM 2229 N N . ILE A 1 292 ? 7.688 3.156 21.422 1 98.56 292 ILE A N 1
ATOM 2230 C CA . ILE A 1 292 ? 7.309 3.33 20.031 1 98.56 292 ILE A CA 1
ATOM 2231 C C . ILE A 1 292 ? 8.547 3.26 19.141 1 98.56 292 ILE A C 1
ATOM 2233 O O . ILE A 1 292 ? 8.57 2.541 18.141 1 98.56 292 ILE A O 1
ATOM 2237 N N . MET A 1 293 ? 9.594 3.977 19.547 1 97.75 293 MET A N 1
ATOM 2238 C CA . MET A 1 293 ? 10.812 4.023 18.75 1 97.75 293 MET A CA 1
ATOM 2239 C C . MET A 1 293 ? 11.562 2.693 18.812 1 97.75 293 MET A C 1
ATOM 2241 O O . MET A 1 293 ? 11.977 2.164 17.781 1 97.75 293 MET A O 1
ATOM 2245 N N . LYS A 1 294 ? 11.656 2.105 19.969 1 97.56 294 LYS A N 1
ATOM 2246 C CA . LYS A 1 294 ? 12.414 0.874 20.188 1 97.56 294 LYS A CA 1
ATOM 2247 C C . LYS A 1 294 ? 11.805 -0.286 19.406 1 97.56 294 LYS A C 1
ATOM 2249 O O . LYS A 1 294 ? 12.523 -1.111 18.828 1 97.56 294 LYS A O 1
ATOM 2254 N N . ASN A 1 295 ? 10.508 -0.315 19.312 1 97.06 295 ASN A N 1
ATOM 2255 C CA . ASN A 1 295 ? 9.82 -1.459 18.734 1 97.06 295 ASN A CA 1
ATOM 2256 C C . ASN A 1 295 ? 9.258 -1.125 17.344 1 97.06 295 ASN A C 1
ATOM 2258 O O . ASN A 1 295 ? 8.469 -1.89 16.797 1 97.06 295 ASN A O 1
ATOM 2262 N N . ASN A 1 296 ? 9.641 0.017 16.828 1 96.81 296 ASN A N 1
ATOM 2263 C CA . ASN A 1 296 ? 9.195 0.489 15.523 1 96.81 296 ASN A CA 1
ATOM 2264 C C . ASN A 1 296 ? 7.676 0.435 15.398 1 96.81 296 ASN A C 1
ATOM 2266 O O . ASN A 1 296 ? 7.152 -0.047 14.391 1 96.81 296 ASN A O 1
ATOM 2270 N N . LEU A 1 297 ? 7.027 0.842 16.5 1 98.19 297 LEU A N 1
ATOM 2271 C CA . LEU A 1 297 ? 5.566 0.831 16.5 1 98.19 297 LEU A CA 1
ATOM 2272 C C . LEU A 1 297 ? 5.008 1.895 15.57 1 98.19 297 LEU A C 1
ATOM 2274 O O . LEU A 1 297 ? 5.727 2.814 15.172 1 98.19 297 LEU A O 1
ATOM 2278 N N . LEU A 1 298 ? 3.74 1.715 15.156 1 98.38 298 LEU A N 1
ATOM 2279 C CA . LEU A 1 298 ? 2.932 2.652 14.383 1 98.38 298 LEU A CA 1
ATOM 2280 C C . LEU A 1 298 ? 3.455 2.77 12.953 1 98.38 298 LEU A C 1
ATOM 2282 O O . LEU A 1 298 ? 3.416 3.852 12.367 1 98.38 298 LEU A O 1
ATOM 2286 N N . THR A 1 299 ? 4.062 1.778 12.492 1 97.31 299 THR A N 1
ATOM 2287 C CA . THR A 1 299 ? 4.418 1.573 11.094 1 97.31 299 THR A CA 1
ATOM 2288 C C . THR A 1 299 ? 3.76 0.308 10.547 1 97.31 299 THR A C 1
ATOM 2290 O O . THR A 1 299 ? 3.355 -0.568 11.32 1 97.31 299 THR A O 1
ATOM 2293 N N . MET A 1 300 ? 3.525 0.25 9.242 1 96.31 300 MET A N 1
ATOM 2294 C CA . MET A 1 300 ? 3.029 -0.977 8.625 1 96.31 300 MET A CA 1
ATOM 2295 C C . MET A 1 300 ? 4.137 -2.021 8.523 1 96.31 300 MET A C 1
ATOM 2297 O O . MET A 1 300 ? 5.234 -1.725 8.047 1 96.31 300 MET A O 1
ATOM 2301 N N . GLN A 1 301 ? 3.842 -3.193 8.992 1 95.75 301 GLN A N 1
ATOM 2302 C CA . GLN A 1 301 ? 4.812 -4.281 8.977 1 95.75 301 GLN A CA 1
ATOM 2303 C C . GLN A 1 301 ? 4.156 -5.602 8.594 1 95.75 301 GLN A C 1
ATOM 2305 O O . GLN A 1 301 ? 2.941 -5.762 8.734 1 95.75 301 GLN A O 1
ATOM 2310 N N . LEU A 1 302 ? 4.945 -6.457 8.008 1 96.62 302 LEU A N 1
ATOM 2311 C CA . LEU A 1 302 ? 4.492 -7.84 7.93 1 96.62 302 LEU A CA 1
ATOM 2312 C C . LEU A 1 302 ? 4.332 -8.438 9.32 1 96.62 302 LEU A C 1
ATOM 2314 O O . LEU A 1 302 ? 5.25 -8.359 10.148 1 96.62 302 LEU A O 1
ATOM 2318 N N . ASN A 1 303 ? 3.141 -8.945 9.625 1 96.81 303 ASN A N 1
ATOM 2319 C CA . ASN A 1 303 ? 2.908 -9.594 10.914 1 96.81 303 ASN A CA 1
ATOM 2320 C C . ASN A 1 303 ? 3.645 -10.93 11 1 96.81 303 ASN A C 1
ATOM 2322 O O . ASN A 1 303 ? 3.068 -11.984 10.727 1 96.81 303 ASN A O 1
ATOM 2326 N N . ALA A 1 304 ? 4.875 -10.898 11.344 1 96.94 304 ALA A N 1
ATOM 2327 C CA . ALA A 1 304 ? 5.758 -12.055 11.461 1 96.94 304 ALA A CA 1
ATOM 2328 C C . ALA A 1 304 ? 7.051 -11.68 12.18 1 96.94 304 ALA A C 1
ATOM 2330 O O . ALA A 1 304 ? 7.488 -10.531 12.133 1 96.94 304 ALA A O 1
ATOM 2331 N N . VAL A 1 305 ? 7.551 -12.531 12.914 1 95.56 305 VAL A N 1
ATOM 2332 C CA . VAL A 1 305 ? 8.938 -12.43 13.352 1 95.56 305 VAL A CA 1
ATOM 2333 C C . VAL A 1 305 ? 9.852 -13.07 12.312 1 95.56 305 VAL A C 1
ATOM 2335 O O . VAL A 1 305 ? 9.734 -14.266 12.023 1 95.56 305 VAL A O 1
ATOM 2338 N N . LEU A 1 306 ? 10.711 -12.273 11.75 1 96.56 306 LEU A N 1
ATOM 2339 C CA . LEU A 1 306 ? 11.586 -12.75 10.68 1 96.56 306 LEU A CA 1
ATOM 2340 C C . LEU A 1 306 ? 13.039 -12.781 11.133 1 96.56 306 LEU A C 1
ATOM 2342 O O . LEU A 1 306 ? 13.414 -12.078 12.078 1 96.56 306 LEU A O 1
ATOM 2346 N N . GLY A 1 307 ? 13.797 -13.523 10.43 1 96.44 307 GLY A N 1
ATOM 2347 C CA . GLY A 1 307 ? 15.234 -13.562 10.656 1 96.44 307 GLY A CA 1
ATOM 2348 C C . GLY A 1 307 ? 15.711 -14.883 11.234 1 96.44 307 GLY A C 1
ATOM 2349 O O . GLY A 1 307 ? 15.023 -15.484 12.07 1 96.44 307 GLY A O 1
ATOM 2350 N N . LYS A 1 308 ? 16.875 -15.219 10.836 1 94.56 308 LYS A N 1
ATOM 2351 C CA . LYS A 1 308 ? 17.469 -16.484 11.281 1 94.56 308 LYS A CA 1
ATOM 2352 C C . LYS A 1 308 ? 17.672 -16.484 12.797 1 94.56 308 LYS A C 1
ATOM 2354 O O . LYS A 1 308 ? 17.656 -17.547 13.43 1 94.56 308 LYS A O 1
ATOM 2359 N N . GLY A 1 309 ? 17.734 -15.305 13.367 1 92.38 309 GLY A N 1
ATOM 2360 C CA . GLY A 1 309 ? 17.984 -15.156 14.797 1 92.38 309 GLY A CA 1
ATOM 2361 C C . GLY A 1 309 ? 16.891 -15.734 15.656 1 92.38 309 GLY A C 1
ATOM 2362 O O . GLY A 1 309 ? 17.125 -16.125 16.797 1 92.38 309 GLY A O 1
ATOM 2363 N N . GLN A 1 310 ? 15.688 -15.789 15.156 1 92.69 310 GLN A N 1
ATOM 2364 C CA . GLN A 1 310 ? 14.555 -16.266 15.938 1 92.69 310 GLN A CA 1
ATOM 2365 C C . GLN A 1 310 ? 14.688 -17.75 16.266 1 92.69 310 GLN A C 1
ATOM 2367 O O . GLN A 1 310 ? 14 -18.266 17.141 1 92.69 310 GLN A O 1
ATOM 2372 N N . PHE A 1 311 ? 15.672 -18.406 15.594 1 91.94 311 PHE A N 1
ATOM 2373 C CA . PHE A 1 311 ? 15.828 -19.844 15.758 1 91.94 311 PHE A CA 1
ATOM 2374 C C . PHE A 1 311 ? 17.094 -20.172 16.547 1 91.94 311 PHE A C 1
ATOM 2376 O O . PHE A 1 311 ? 17.453 -21.328 16.719 1 91.94 311 PHE A O 1
ATOM 2383 N N . ALA A 1 312 ? 17.859 -19.125 16.844 1 86.56 312 ALA A N 1
ATOM 2384 C CA . ALA A 1 312 ? 19.109 -19.297 17.578 1 86.56 312 ALA A CA 1
ATOM 2385 C C . ALA A 1 312 ? 18.844 -19.797 19 1 86.56 312 ALA A C 1
ATOM 2387 O O . ALA A 1 312 ? 18.203 -19.125 19.797 1 86.56 312 ALA A O 1
ATOM 2388 N N . ASN A 1 313 ? 18.125 -20.797 19.453 1 60.53 313 ASN A N 1
ATOM 2389 C CA . ASN A 1 313 ? 18.312 -21.359 20.781 1 60.53 313 ASN A CA 1
ATOM 2390 C C . ASN A 1 313 ? 19.578 -22.203 20.875 1 60.53 313 ASN A C 1
ATOM 2392 O O . ASN A 1 313 ? 19.938 -22.875 19.906 1 60.53 313 ASN A O 1
ATOM 2396 N N . MET B 1 1 ? 22.25 5.98 3.652 1 52.5 1 MET B N 1
ATOM 2397 C CA . MET B 1 1 ? 21.797 4.625 3.354 1 52.5 1 MET B CA 1
ATOM 2398 C C . MET B 1 1 ? 22.812 3.596 3.848 1 52.5 1 MET B C 1
ATOM 2400 O O . MET B 1 1 ? 24.016 3.846 3.822 1 52.5 1 MET B O 1
ATOM 2404 N N . ALA B 1 2 ? 22.281 2.602 4.555 1 57.28 2 ALA B N 1
ATOM 2405 C CA . ALA B 1 2 ? 23.188 1.55 5.012 1 57.28 2 ALA B CA 1
ATOM 2406 C C . ALA B 1 2 ? 24.031 1.012 3.861 1 57.28 2 ALA B C 1
ATOM 2408 O O . ALA B 1 2 ? 23.562 0.904 2.729 1 57.28 2 ALA B O 1
ATOM 2409 N N . ASP B 1 3 ? 25.266 0.999 4.039 1 79.44 3 ASP B N 1
ATOM 2410 C CA . ASP B 1 3 ? 26.172 0.346 3.1 1 79.44 3 ASP B CA 1
ATOM 2411 C C . ASP B 1 3 ? 25.812 -1.124 2.912 1 79.44 3 ASP B C 1
ATOM 2413 O O . ASP B 1 3 ? 26.234 -1.98 3.688 1 79.44 3 ASP B O 1
ATOM 2417 N N . LEU B 1 4 ? 24.984 -1.478 1.907 1 83.25 4 LEU B N 1
ATOM 2418 C CA . LEU B 1 4 ? 24.516 -2.832 1.636 1 83.25 4 LEU B CA 1
ATOM 2419 C C . LEU B 1 4 ? 25.688 -3.766 1.354 1 83.25 4 LEU B C 1
ATOM 2421 O O . LEU B 1 4 ? 25.594 -4.977 1.571 1 83.25 4 LEU B O 1
ATOM 2425 N N . SER B 1 5 ? 26.766 -3.154 0.998 1 83.31 5 SER B N 1
ATOM 2426 C CA . SER B 1 5 ? 27.906 -3.965 0.611 1 83.31 5 SER B CA 1
ATOM 2427 C C . SER B 1 5 ? 28.609 -4.562 1.832 1 83.31 5 SER B C 1
ATOM 2429 O O . SER B 1 5 ? 29.391 -5.508 1.709 1 83.31 5 SER B O 1
ATOM 2431 N N . ALA B 1 6 ? 28.312 -3.99 2.957 1 89.12 6 ALA B N 1
ATOM 2432 C CA . ALA B 1 6 ? 28.938 -4.473 4.188 1 89.12 6 ALA B CA 1
ATOM 2433 C C . ALA B 1 6 ? 28.172 -5.672 4.75 1 89.12 6 ALA B C 1
ATOM 2435 O O . ALA B 1 6 ? 28.688 -6.371 5.637 1 89.12 6 ALA B O 1
ATOM 2436 N N . LEU B 1 7 ? 27.031 -5.941 4.156 1 90.56 7 LEU B N 1
ATOM 2437 C CA . LEU B 1 7 ? 26.203 -7.039 4.645 1 90.56 7 LEU B CA 1
ATOM 2438 C C . LEU B 1 7 ? 26.672 -8.367 4.055 1 90.56 7 LEU B C 1
ATOM 2440 O O . LEU B 1 7 ? 27.25 -8.406 2.971 1 90.56 7 LEU B O 1
ATOM 2444 N N . PRO B 1 8 ? 26.422 -9.453 4.871 1 93.56 8 PRO B N 1
ATOM 2445 C CA . PRO B 1 8 ? 26.75 -10.766 4.305 1 93.56 8 PRO B CA 1
ATOM 2446 C C . PRO B 1 8 ? 26.016 -11.039 2.994 1 93.56 8 PRO B C 1
ATOM 2448 O O . PRO B 1 8 ? 24.891 -10.555 2.797 1 93.56 8 PRO B O 1
ATOM 2451 N N . LYS B 1 9 ? 26.609 -11.875 2.154 1 94.31 9 LYS B N 1
ATOM 2452 C CA . LYS B 1 9 ? 26.062 -12.141 0.823 1 94.31 9 LYS B CA 1
ATOM 2453 C C . LYS B 1 9 ? 24.734 -12.859 0.908 1 94.31 9 LYS B C 1
ATOM 2455 O O . LYS B 1 9 ? 23.938 -12.82 -0.034 1 94.31 9 LYS B O 1
ATOM 2460 N N . ASP B 1 10 ? 24.469 -13.562 1.981 1 94.75 10 ASP B N 1
ATOM 2461 C CA . ASP B 1 10 ? 23.203 -14.273 2.139 1 94.75 10 ASP B CA 1
ATOM 2462 C C . ASP B 1 10 ? 22.234 -13.477 3.006 1 94.75 10 ASP B C 1
ATOM 2464 O O . ASP B 1 10 ? 21.281 -14.039 3.553 1 94.75 10 ASP B O 1
ATOM 2468 N N . TRP B 1 11 ? 22.453 -12.211 3.172 1 93.44 11 TRP B N 1
ATOM 2469 C CA . TRP B 1 11 ? 21.688 -11.375 4.078 1 93.44 11 TRP B CA 1
ATOM 2470 C C . TRP B 1 11 ? 20.203 -11.383 3.703 1 93.44 11 TRP B C 1
ATOM 2472 O O . TRP B 1 11 ? 19.328 -11.438 4.578 1 93.44 11 TRP B O 1
ATOM 2482 N N . ILE B 1 12 ? 19.875 -11.32 2.504 1 93 12 ILE B N 1
ATOM 2483 C CA . ILE B 1 12 ? 18.469 -11.281 2.066 1 93 12 ILE B CA 1
ATOM 2484 C C . ILE B 1 12 ? 17.75 -12.539 2.527 1 93 12 ILE B C 1
ATOM 2486 O O . ILE B 1 12 ? 16.672 -12.461 3.104 1 93 12 ILE B O 1
ATOM 2490 N N . LEU B 1 13 ? 18.359 -13.641 2.314 1 95.56 13 LEU B N 1
ATOM 2491 C CA . LEU B 1 13 ? 17.781 -14.922 2.713 1 95.56 13 LEU B CA 1
ATOM 2492 C C . LEU B 1 13 ? 17.625 -15 4.23 1 95.56 13 LEU B C 1
ATOM 2494 O O . LEU B 1 13 ? 16.547 -15.312 4.734 1 95.56 13 LEU B O 1
ATOM 2498 N N . THR B 1 14 ? 18.672 -14.656 4.938 1 95.81 14 THR B N 1
ATOM 2499 C CA . THR B 1 14 ? 18.719 -14.906 6.375 1 95.81 14 THR B CA 1
ATOM 2500 C C . THR B 1 14 ? 17.891 -13.875 7.129 1 95.81 14 THR B C 1
ATOM 2502 O O . THR B 1 14 ? 17.328 -14.172 8.195 1 95.81 14 THR B O 1
ATOM 2505 N N . SER B 1 15 ? 17.75 -12.711 6.613 1 93.69 15 SER B N 1
ATOM 2506 C CA . SER B 1 15 ? 17 -11.648 7.285 1 93.69 15 SER B CA 1
ATOM 2507 C C . SER B 1 15 ? 15.492 -11.82 7.102 1 93.69 15 SER B C 1
ATOM 2509 O O . SER B 1 15 ? 14.703 -11.227 7.832 1 93.69 15 SER B O 1
ATOM 2511 N N . SER B 1 16 ? 15.125 -12.703 6.207 1 95.12 16 SER B N 1
ATOM 2512 C CA . SER B 1 16 ? 13.711 -12.812 5.871 1 95.12 16 SER B CA 1
ATOM 2513 C C . SER B 1 16 ? 13.133 -14.148 6.324 1 95.12 16 SER B C 1
ATOM 2515 O O . SER B 1 16 ? 11.977 -14.461 6.043 1 95.12 16 SER B O 1
ATOM 2517 N N . GLN B 1 17 ? 13.867 -14.906 7.012 1 97.25 17 GLN B N 1
ATOM 2518 C CA . GLN B 1 17 ? 13.43 -16.25 7.379 1 97.25 17 GLN B CA 1
ATOM 2519 C C . GLN B 1 17 ? 12.242 -16.203 8.336 1 97.25 17 GLN B C 1
ATOM 2521 O O . GLN B 1 17 ? 12.328 -15.602 9.406 1 97.25 17 GLN B O 1
ATOM 2526 N N . PHE B 1 18 ? 11.164 -16.797 7.996 1 98.25 18 PHE B N 1
ATOM 2527 C CA . PHE B 1 18 ? 10.031 -17.094 8.867 1 98.25 18 PHE B CA 1
ATOM 2528 C C . PHE B 1 18 ? 10.062 -18.547 9.312 1 98.25 18 PHE B C 1
ATOM 2530 O O . PHE B 1 18 ? 9.602 -18.875 10.406 1 98.25 18 PHE B O 1
ATOM 2537 N N . THR B 1 19 ? 10.609 -19.438 8.516 1 98.5 19 THR B N 1
ATOM 2538 C CA . THR B 1 19 ? 10.836 -20.844 8.812 1 98.5 19 THR B CA 1
ATOM 2539 C C . THR B 1 19 ? 12.305 -21.094 9.148 1 98.5 19 THR B C 1
ATOM 2541 O O . THR B 1 19 ? 13.18 -20.328 8.758 1 98.5 19 THR B O 1
ATOM 2544 N N . ARG B 1 20 ? 12.57 -22.141 9.898 1 97.81 20 ARG B N 1
ATOM 2545 C CA . ARG B 1 20 ? 13.938 -22.5 10.258 1 97.81 20 ARG B CA 1
ATOM 2546 C C . ARG B 1 20 ? 14.758 -22.859 9.023 1 97.81 20 ARG B C 1
ATOM 2548 O O . ARG B 1 20 ? 15.875 -22.375 8.852 1 97.81 20 ARG B O 1
ATOM 2555 N N . LYS B 1 21 ? 14.203 -23.703 8.203 1 97.81 21 LYS B N 1
ATOM 2556 C CA . LYS B 1 21 ? 14.836 -24.031 6.926 1 97.81 21 LYS B CA 1
ATOM 2557 C C . LYS B 1 21 ? 14.523 -22.969 5.875 1 97.81 21 LYS B C 1
ATOM 2559 O O . LYS B 1 21 ? 13.406 -22.453 5.82 1 97.81 21 LYS B O 1
ATOM 2564 N N . ALA B 1 22 ? 15.469 -22.641 5.07 1 97.81 22 ALA B N 1
ATOM 2565 C CA . ALA B 1 22 ? 15.336 -21.688 3.965 1 97.81 22 ALA B CA 1
ATOM 2566 C C . ALA B 1 22 ? 16.078 -22.188 2.73 1 97.81 22 ALA B C 1
ATOM 2568 O O . ALA B 1 22 ? 17.109 -22.875 2.848 1 97.81 22 ALA B O 1
ATOM 2569 N N . TYR B 1 23 ? 15.625 -21.875 1.608 1 98.25 23 TYR B N 1
ATOM 2570 C CA . TYR B 1 23 ? 16.156 -22.453 0.383 1 98.25 23 TYR B CA 1
ATOM 2571 C C . TYR B 1 23 ? 16.391 -21.391 -0.674 1 98.25 23 TYR B C 1
ATOM 2573 O O . TYR B 1 23 ? 15.664 -20.391 -0.737 1 98.25 23 TYR B O 1
ATOM 2581 N N . THR B 1 24 ? 17.375 -21.594 -1.501 1 98.19 24 THR B N 1
ATOM 2582 C CA . THR B 1 24 ? 17.609 -20.766 -2.688 1 98.19 24 THR B CA 1
ATOM 2583 C C . THR B 1 24 ? 17.469 -21.609 -3.955 1 98.19 24 THR B C 1
ATOM 2585 O O . THR B 1 24 ? 17.656 -21.094 -5.062 1 98.19 24 THR B O 1
ATOM 2588 N N . ASN B 1 25 ? 17.172 -22.875 -3.779 1 98.44 25 ASN B N 1
ATOM 2589 C CA . ASN B 1 25 ? 16.922 -23.828 -4.844 1 98.44 25 ASN B CA 1
ATOM 2590 C C . ASN B 1 25 ? 15.703 -24.703 -4.547 1 98.44 25 ASN B C 1
ATOM 2592 O O . ASN B 1 25 ? 15.234 -24.75 -3.408 1 98.44 25 ASN B O 1
ATOM 2596 N N . VAL B 1 26 ? 15.297 -25.375 -5.59 1 98.75 26 VAL B N 1
ATOM 2597 C CA . VAL B 1 26 ? 14.172 -26.297 -5.438 1 98.75 26 VAL B CA 1
ATOM 2598 C C . VAL B 1 26 ? 14.531 -27.391 -4.445 1 98.75 26 VAL B C 1
ATOM 2600 O O . VAL B 1 26 ? 15.648 -27.922 -4.469 1 98.75 26 VAL B O 1
ATOM 2603 N N . TYR B 1 27 ? 13.719 -27.719 -3.584 1 98.69 27 TYR B N 1
ATOM 2604 C CA . TYR B 1 27 ? 13.883 -28.797 -2.617 1 98.69 27 TYR B CA 1
ATOM 2605 C C . TYR B 1 27 ? 12.75 -29.812 -2.734 1 98.69 27 TYR B C 1
ATOM 2607 O O . TYR B 1 27 ? 11.773 -29.578 -3.449 1 98.69 27 TYR B O 1
ATOM 2615 N N . PRO B 1 28 ? 12.742 -30.984 -2.215 1 98.5 28 PRO B N 1
ATOM 2616 C CA . PRO B 1 28 ? 11.883 -32.125 -2.543 1 98.5 28 PRO B CA 1
ATOM 2617 C C . PRO B 1 28 ? 10.398 -31.797 -2.369 1 98.5 28 PRO B C 1
ATOM 2619 O O . PRO B 1 28 ? 9.586 -32.125 -3.234 1 98.5 28 PRO B O 1
ATOM 2622 N N . ALA B 1 29 ? 9.977 -31.094 -1.391 1 98.62 29 ALA B N 1
ATOM 2623 C CA . ALA B 1 29 ? 8.57 -30.875 -1.071 1 98.62 29 ALA B CA 1
ATOM 2624 C C . ALA B 1 29 ? 7.871 -30.094 -2.182 1 98.62 29 ALA B C 1
ATOM 2626 O O . ALA B 1 29 ? 6.672 -30.266 -2.42 1 98.62 29 ALA B O 1
ATOM 2627 N N . ILE B 1 30 ? 8.625 -29.25 -2.867 1 98.81 30 ILE B N 1
ATOM 2628 C CA . ILE B 1 30 ? 7.969 -28.375 -3.82 1 98.81 30 ILE B CA 1
ATOM 2629 C C . ILE B 1 30 ? 8.312 -28.797 -5.246 1 98.81 30 ILE B C 1
ATOM 2631 O O . ILE B 1 30 ? 7.953 -28.109 -6.211 1 98.81 30 ILE B O 1
ATOM 2635 N N . HIS B 1 31 ? 9.062 -29.844 -5.375 1 98.81 31 HIS B N 1
ATOM 2636 C CA . HIS B 1 31 ? 9.477 -30.25 -6.715 1 98.81 31 HIS B CA 1
ATOM 2637 C C . HIS B 1 31 ? 8.273 -30.406 -7.637 1 98.81 31 HIS B C 1
ATOM 2639 O O . HIS B 1 31 ? 7.301 -31.094 -7.285 1 98.81 31 HIS B O 1
ATOM 2645 N N . PRO B 1 32 ? 8.289 -29.859 -8.844 1 98.38 32 PRO B N 1
ATOM 2646 C CA . PRO B 1 32 ? 7.098 -29.812 -9.695 1 98.38 32 PRO B CA 1
ATOM 2647 C C . PRO B 1 32 ? 6.656 -31.188 -10.164 1 98.38 32 PRO B C 1
ATOM 2649 O O . PRO B 1 32 ? 5.484 -31.391 -10.5 1 98.38 32 PRO B O 1
ATOM 2652 N N . THR B 1 33 ? 7.504 -32.188 -10.156 1 97.88 33 THR B N 1
ATOM 2653 C CA . THR B 1 33 ? 7.156 -33.5 -10.672 1 97.88 33 THR B CA 1
ATOM 2654 C C . THR B 1 33 ? 6.637 -34.406 -9.555 1 97.88 33 THR B C 1
ATOM 2656 O O . THR B 1 33 ? 6.281 -35.562 -9.797 1 97.88 33 THR B O 1
ATOM 2659 N N . LYS B 1 34 ? 6.75 -33.906 -8.328 1 98.12 34 LYS B N 1
ATOM 2660 C CA . LYS B 1 34 ? 6.133 -34.688 -7.242 1 98.12 34 LYS B CA 1
ATOM 2661 C C . LYS B 1 34 ? 4.641 -34.875 -7.484 1 98.12 34 LYS B C 1
ATOM 2663 O O . LYS B 1 34 ? 3.943 -33.938 -7.879 1 98.12 34 LYS B O 1
ATOM 2668 N N . ALA B 1 35 ? 4.086 -36.031 -7.23 1 98.06 35 ALA B N 1
ATOM 2669 C CA . ALA B 1 35 ? 2.701 -36.375 -7.531 1 98.06 35 ALA B CA 1
ATOM 2670 C C . ALA B 1 35 ? 1.728 -35.438 -6.824 1 98.06 35 ALA B C 1
ATOM 2672 O O . ALA B 1 35 ? 0.711 -35.031 -7.398 1 98.06 35 ALA B O 1
ATOM 2673 N N . GLU B 1 36 ? 2.068 -35.062 -5.586 1 97.75 36 GLU B N 1
ATOM 2674 C CA . GLU B 1 36 ? 1.203 -34.188 -4.777 1 97.75 36 GLU B CA 1
ATOM 2675 C C . GLU B 1 36 ? 1.161 -32.781 -5.32 1 97.75 36 GLU B C 1
ATOM 2677 O O . GLU B 1 36 ? 0.298 -31.984 -4.938 1 97.75 36 GLU B O 1
ATOM 2682 N N . ASN B 1 37 ? 2.061 -32.438 -6.246 1 98.69 37 ASN B N 1
ATOM 2683 C CA . ASN B 1 37 ? 2.145 -31.109 -6.805 1 98.69 37 ASN B CA 1
ATOM 2684 C C . ASN B 1 37 ? 1.623 -31.062 -8.234 1 98.69 37 ASN B C 1
ATOM 2686 O O . ASN B 1 37 ? 1.827 -30.078 -8.945 1 98.69 37 ASN B O 1
ATOM 2690 N N . SER B 1 38 ? 0.938 -32.125 -8.617 1 98.69 38 SER B N 1
ATOM 2691 C CA . SER B 1 38 ? 0.432 -32.188 -9.984 1 98.69 38 SER B CA 1
ATOM 2692 C C . SER B 1 38 ? -0.663 -31.156 -10.227 1 98.69 38 SER B C 1
ATOM 2694 O O . SER B 1 38 ? -1.526 -30.953 -9.367 1 98.69 38 SER B O 1
ATOM 2696 N N . VAL B 1 39 ? -0.615 -30.5 -11.352 1 98.44 39 VAL B N 1
ATOM 2697 C CA . VAL B 1 39 ? -1.672 -29.594 -11.805 1 98.44 39 VAL B CA 1
ATOM 2698 C C . VAL B 1 39 ? -2.262 -30.094 -13.117 1 98.44 39 VAL B C 1
ATOM 2700 O O . VAL B 1 39 ? -2.645 -29.312 -13.977 1 98.44 39 VAL B O 1
ATOM 2703 N N . ARG B 1 40 ? -2.23 -31.375 -13.266 1 97.75 40 ARG B N 1
ATOM 2704 C CA . ARG B 1 40 ? -2.803 -32 -14.445 1 97.75 40 ARG B CA 1
ATOM 2705 C C . ARG B 1 40 ? -4.246 -31.578 -14.664 1 97.75 40 ARG B C 1
ATOM 2707 O O . ARG B 1 40 ? -5.02 -31.469 -13.711 1 97.75 40 ARG B O 1
ATOM 2714 N N . GLY B 1 41 ? -4.586 -31.266 -15.898 1 97.06 41 GLY B N 1
ATOM 2715 C CA . GLY B 1 41 ? -5.941 -30.891 -16.25 1 97.06 41 GLY B CA 1
ATOM 2716 C C . GLY B 1 41 ? -6.227 -29.422 -16.047 1 97.06 41 GLY B C 1
ATOM 2717 O O . GLY B 1 41 ? -7.293 -28.922 -16.422 1 97.06 41 GLY B O 1
ATOM 2718 N N . LYS B 1 42 ? -5.324 -28.703 -15.523 1 97.94 42 LYS B N 1
ATOM 2719 C CA . LYS B 1 42 ? -5.555 -27.297 -15.203 1 97.94 42 LYS B CA 1
ATOM 2720 C C . LYS B 1 42 ? -5.023 -26.391 -16.312 1 97.94 42 LYS B C 1
ATOM 2722 O O . LYS B 1 42 ? -4.156 -26.797 -17.094 1 97.94 42 LYS B O 1
ATOM 2727 N N . THR B 1 43 ? -5.574 -25.25 -16.438 1 98.56 43 THR B N 1
ATOM 2728 C CA . THR B 1 43 ? -5.09 -24.172 -17.297 1 98.56 43 THR B CA 1
ATOM 2729 C C . THR B 1 43 ? -4.543 -23.016 -16.453 1 98.56 43 THR B C 1
ATOM 2731 O O . THR B 1 43 ? -5.176 -22.594 -15.484 1 98.56 43 THR B O 1
ATOM 2734 N N . VAL B 1 44 ? -3.324 -22.531 -16.844 1 98.88 44 VAL B N 1
ATOM 2735 C CA . VAL B 1 44 ? -2.684 -21.453 -16.094 1 98.88 44 VAL B CA 1
ATOM 2736 C C . VAL B 1 44 ? -2.375 -20.281 -17.047 1 98.88 44 VAL B C 1
ATOM 2738 O O . VAL B 1 44 ? -2.004 -20.5 -18.203 1 98.88 44 VAL B O 1
ATOM 2741 N N . VAL B 1 45 ? -2.641 -19.062 -16.594 1 98.94 45 VAL B N 1
ATOM 2742 C CA . VAL B 1 45 ? -2.229 -17.828 -17.25 1 98.94 45 VAL B CA 1
ATOM 2743 C C . VAL B 1 45 ? -1.085 -17.172 -16.484 1 98.94 45 VAL B C 1
ATOM 2745 O O . VAL B 1 45 ? -1.182 -16.984 -15.266 1 98.94 45 VAL B O 1
ATOM 2748 N N . VAL B 1 46 ? -0.001 -16.891 -17.156 1 98.94 46 VAL B N 1
ATOM 2749 C CA . VAL B 1 46 ? 1.162 -16.266 -16.531 1 98.94 46 VAL B CA 1
ATOM 2750 C C . VAL B 1 46 ? 1.471 -14.938 -17.234 1 98.94 46 VAL B C 1
ATOM 2752 O O . VAL B 1 46 ? 1.747 -14.922 -18.438 1 98.94 46 VAL B O 1
ATOM 2755 N N . THR B 1 47 ? 1.38 -13.836 -16.516 1 98.88 47 THR B N 1
ATOM 2756 C CA . THR B 1 47 ? 1.823 -12.562 -17.062 1 98.88 47 THR B CA 1
ATOM 2757 C C . THR B 1 47 ? 3.312 -12.352 -16.797 1 98.88 47 THR B C 1
ATOM 2759 O O . THR B 1 47 ? 3.883 -12.953 -15.898 1 98.88 47 THR B O 1
ATOM 2762 N N . GLY B 1 48 ? 3.922 -11.43 -17.562 1 98.31 48 GLY B N 1
ATOM 2763 C CA . GLY B 1 48 ? 5.363 -11.273 -17.453 1 98.31 48 GLY B CA 1
ATOM 2764 C C . GLY B 1 48 ? 6.125 -12.547 -17.75 1 98.31 48 GLY B C 1
ATOM 2765 O O . GLY B 1 48 ? 7.051 -12.914 -17.031 1 98.31 48 GLY B O 1
ATOM 2766 N N . ALA B 1 49 ? 5.742 -13.211 -18.797 1 98.44 49 ALA B N 1
ATOM 2767 C CA . ALA B 1 49 ? 6.203 -14.578 -19.031 1 98.44 49 ALA B CA 1
ATOM 2768 C C . ALA B 1 49 ? 7.332 -14.609 -20.062 1 98.44 49 ALA B C 1
ATOM 2770 O O . ALA B 1 49 ? 7.824 -15.688 -20.422 1 98.44 49 ALA B O 1
ATOM 2771 N N . SER B 1 50 ? 7.82 -13.469 -20.516 1 97.19 50 SER B N 1
ATOM 2772 C CA . SER B 1 50 ? 8.742 -13.461 -21.656 1 97.19 50 SER B CA 1
ATOM 2773 C C . SER B 1 50 ? 10.195 -13.398 -21.188 1 97.19 50 SER B C 1
ATOM 2775 O O . SER B 1 50 ? 11.117 -13.516 -22 1 97.19 50 SER B O 1
ATOM 2777 N N . ARG B 1 51 ? 10.445 -13.141 -19.922 1 94.44 51 ARG B N 1
ATOM 2778 C CA . ARG B 1 51 ? 11.797 -13.047 -19.391 1 94.44 51 ARG B CA 1
ATOM 2779 C C . ARG B 1 51 ? 11.797 -13.266 -17.875 1 94.44 51 ARG B C 1
ATOM 2781 O O . ARG B 1 51 ? 10.75 -13.523 -17.281 1 94.44 51 ARG B O 1
ATOM 2788 N N . GLY B 1 52 ? 12.984 -13.312 -17.328 1 95.06 52 GLY B N 1
ATOM 2789 C CA . GLY B 1 52 ? 13.133 -13.344 -15.883 1 95.06 52 GLY B CA 1
ATOM 2790 C C . GLY B 1 52 ? 12.508 -14.562 -15.234 1 95.06 52 GLY B C 1
ATOM 2791 O O . GLY B 1 52 ? 12.641 -15.68 -15.742 1 95.06 52 GLY B O 1
ATOM 2792 N N . ILE B 1 53 ? 11.875 -14.305 -14.094 1 96.75 53 ILE B N 1
ATOM 2793 C CA . ILE B 1 53 ? 11.328 -15.383 -13.273 1 96.75 53 ILE B CA 1
ATOM 2794 C C . ILE B 1 53 ? 10.172 -16.047 -14 1 96.75 53 ILE B C 1
ATOM 2796 O O . ILE B 1 53 ? 9.938 -17.25 -13.836 1 96.75 53 ILE B O 1
ATOM 2800 N N . GLY B 1 54 ? 9.43 -15.273 -14.836 1 98.31 54 GLY B N 1
ATOM 2801 C CA . GLY B 1 54 ? 8.312 -15.82 -15.594 1 98.31 54 GLY B CA 1
ATOM 2802 C C . GLY B 1 54 ? 8.734 -16.859 -16.609 1 98.31 54 GLY B C 1
ATOM 2803 O O . GLY B 1 54 ? 8.195 -17.969 -16.625 1 98.31 54 GLY B O 1
ATOM 2804 N N . ALA B 1 55 ? 9.742 -16.516 -17.328 1 98.19 55 ALA B N 1
ATOM 2805 C CA . ALA B 1 55 ? 10.195 -17.375 -18.422 1 98.19 55 ALA B CA 1
ATOM 2806 C C . ALA B 1 55 ? 11.055 -18.516 -17.906 1 98.19 55 ALA B C 1
ATOM 2808 O O . ALA B 1 55 ? 10.938 -19.656 -18.391 1 98.19 55 ALA B O 1
ATOM 2809 N N . ARG B 1 56 ? 11.867 -18.234 -16.922 1 97.62 56 ARG B N 1
ATOM 2810 C CA . ARG B 1 56 ? 12.906 -19.188 -16.531 1 97.62 56 ARG B CA 1
ATOM 2811 C C . ARG B 1 56 ? 12.453 -20.031 -15.344 1 97.62 56 ARG B C 1
ATOM 2813 O O . ARG B 1 56 ? 13.055 -21.062 -15.055 1 97.62 56 ARG B O 1
ATOM 2820 N N . GLY B 1 57 ? 11.461 -19.562 -14.625 1 98.5 57 GLY B N 1
ATOM 2821 C CA . GLY B 1 57 ? 11.078 -20.234 -13.398 1 98.5 57 GLY B CA 1
ATOM 2822 C C . GLY B 1 57 ? 9.625 -20.688 -13.398 1 98.5 57 GLY B C 1
ATOM 2823 O O . GLY B 1 57 ? 9.352 -21.891 -13.406 1 98.5 57 GLY B O 1
ATOM 2824 N N . ILE B 1 58 ? 8.703 -19.812 -13.609 1 98.88 58 ILE B N 1
ATOM 2825 C CA . ILE B 1 58 ? 7.285 -20.047 -13.383 1 98.88 58 ILE B CA 1
ATOM 2826 C C . ILE B 1 58 ? 6.723 -20.922 -14.5 1 98.88 58 ILE B C 1
ATOM 2828 O O . ILE B 1 58 ? 6.176 -21.984 -14.234 1 98.88 58 ILE B O 1
ATOM 2832 N N . ALA B 1 59 ? 6.918 -20.516 -15.742 1 98.94 59 ALA B N 1
ATOM 2833 C CA . ALA B 1 59 ? 6.312 -21.234 -16.859 1 98.94 59 ALA B CA 1
ATOM 2834 C C . ALA B 1 59 ? 6.836 -22.672 -16.938 1 98.94 59 ALA B C 1
ATOM 2836 O O . ALA B 1 59 ? 6.051 -23.625 -16.953 1 98.94 59 ALA B O 1
ATOM 2837 N N . PRO B 1 60 ? 8.164 -22.875 -16.875 1 98.88 60 PRO B N 1
ATOM 2838 C CA . PRO B 1 60 ? 8.672 -24.25 -16.953 1 98.88 60 PRO B CA 1
ATOM 2839 C C . PRO B 1 60 ? 8.164 -25.125 -15.805 1 98.88 60 PRO B C 1
ATOM 2841 O O . PRO B 1 60 ? 7.898 -26.312 -16 1 98.88 60 PRO B O 1
ATOM 2844 N N . ALA B 1 61 ? 8.055 -24.562 -14.617 1 98.94 61 ALA B N 1
ATOM 2845 C CA . ALA B 1 61 ? 7.633 -25.344 -13.453 1 98.94 61 ALA B CA 1
ATOM 2846 C C . ALA B 1 61 ? 6.211 -25.875 -13.633 1 98.94 61 ALA B C 1
ATOM 2848 O O . ALA B 1 61 ? 5.93 -27.031 -13.32 1 98.94 61 ALA B O 1
ATOM 2849 N N . PHE B 1 62 ? 5.328 -25.062 -14.125 1 98.94 62 PHE B N 1
ATOM 2850 C CA . PHE B 1 62 ? 3.951 -25.484 -14.336 1 98.94 62 PHE B CA 1
ATOM 2851 C C . PHE B 1 62 ? 3.885 -26.578 -15.414 1 98.94 62 PHE B C 1
ATOM 2853 O O . PHE B 1 62 ? 3.098 -27.516 -15.297 1 98.94 62 PHE B O 1
ATOM 2860 N N . VAL B 1 63 ? 4.676 -26.469 -16.453 1 98.88 63 VAL B N 1
ATOM 2861 C CA . VAL B 1 63 ? 4.711 -27.484 -17.5 1 98.88 63 VAL B CA 1
ATOM 2862 C C . VAL B 1 63 ? 5.246 -28.797 -16.938 1 98.88 63 VAL B C 1
ATOM 2864 O O . VAL B 1 63 ? 4.684 -29.859 -17.188 1 98.88 63 VAL B O 1
ATOM 2867 N N . LYS B 1 64 ? 6.289 -28.719 -16.156 1 98.81 64 LYS B N 1
ATOM 2868 C CA . LYS B 1 64 ? 6.855 -29.906 -15.523 1 98.81 64 LYS B CA 1
ATOM 2869 C C . LYS B 1 64 ? 5.84 -30.562 -14.586 1 98.81 64 LYS B C 1
ATOM 2871 O O . LYS B 1 64 ? 5.828 -31.781 -14.445 1 98.81 64 LYS B O 1
ATOM 2876 N N . ALA B 1 65 ? 4.973 -29.75 -13.992 1 98.81 65 ALA B N 1
ATOM 2877 C CA . ALA B 1 65 ? 3.977 -30.234 -13.047 1 98.81 65 ALA B CA 1
ATOM 2878 C C . ALA B 1 65 ? 2.771 -30.828 -13.773 1 98.81 65 ALA B C 1
ATOM 2880 O O . ALA B 1 65 ? 1.85 -31.344 -13.141 1 98.81 65 ALA B O 1
ATOM 2881 N N . GLY B 1 66 ? 2.723 -30.672 -15.094 1 98.56 66 GLY B N 1
ATOM 2882 C CA . GLY B 1 66 ? 1.752 -31.391 -15.906 1 98.56 66 GLY B CA 1
ATOM 2883 C C . GLY B 1 66 ? 0.545 -30.547 -16.281 1 98.56 66 GLY B C 1
ATOM 2884 O O . GLY B 1 66 ? -0.53 -31.078 -16.547 1 98.56 66 GLY B O 1
ATOM 2885 N N . VAL B 1 67 ? 0.649 -29.281 -16.266 1 98.5 67 VAL B N 1
ATOM 2886 C CA . VAL B 1 67 ? -0.482 -28.422 -16.625 1 98.5 67 VAL B CA 1
ATOM 2887 C C . VAL B 1 67 ? -0.97 -28.766 -18.031 1 98.5 67 VAL B C 1
ATOM 2889 O O . VAL B 1 67 ? -0.17 -29.109 -18.906 1 98.5 67 VAL B O 1
ATOM 2892 N N . LYS B 1 68 ? -2.271 -28.672 -18.203 1 98.19 68 LYS B N 1
ATOM 2893 C CA . LYS B 1 68 ? -2.852 -28.984 -19.516 1 98.19 68 LYS B CA 1
ATOM 2894 C C . LYS B 1 68 ? -2.518 -27.891 -20.531 1 98.19 68 LYS B C 1
ATOM 2896 O O . LYS B 1 68 ? -2.137 -28.188 -21.656 1 98.19 68 LYS B O 1
ATOM 2901 N N . ALA B 1 69 ? -2.721 -26.672 -20.109 1 98.75 69 ALA B N 1
ATOM 2902 C CA . ALA B 1 69 ? -2.51 -25.516 -20.984 1 98.75 69 ALA B CA 1
ATOM 2903 C C . ALA B 1 69 ? -1.875 -24.359 -20.219 1 98.75 69 ALA B C 1
ATOM 2905 O O . ALA B 1 69 ? -2.135 -24.172 -19.031 1 98.75 69 ALA B O 1
ATOM 2906 N N . ILE B 1 70 ? -1.029 -23.625 -20.953 1 98.81 70 ILE B N 1
ATOM 2907 C CA . ILE B 1 70 ? -0.406 -22.438 -20.359 1 98.81 70 ILE B CA 1
ATOM 2908 C C . ILE B 1 70 ? -0.517 -21.266 -21.328 1 98.81 70 ILE B C 1
ATOM 2910 O O . ILE B 1 70 ? -0.206 -21.391 -22.516 1 98.81 70 ILE B O 1
ATOM 2914 N N . VAL B 1 71 ? -1.098 -20.172 -20.844 1 98.88 71 VAL B N 1
ATOM 2915 C CA . VAL B 1 71 ? -1.165 -18.922 -21.578 1 98.88 71 VAL B CA 1
ATOM 2916 C C . VAL B 1 71 ? -0.05 -17.984 -21.109 1 98.88 71 VAL B C 1
ATOM 2918 O O . VAL B 1 71 ? 0.074 -17.703 -19.922 1 98.88 71 VAL B O 1
ATOM 2921 N N . LEU B 1 72 ? 0.792 -17.562 -22.031 1 98.81 72 LEU B N 1
ATOM 2922 C CA . LEU B 1 72 ? 1.916 -16.672 -21.766 1 98.81 72 LEU B CA 1
ATOM 2923 C C . LEU B 1 72 ? 1.604 -15.25 -22.219 1 98.81 72 LEU B C 1
ATOM 2925 O O . LEU B 1 72 ? 1.312 -15.016 -23.391 1 98.81 72 LEU B O 1
ATOM 2929 N N . ILE B 1 73 ? 1.645 -14.336 -21.281 1 98.81 73 ILE B N 1
ATOM 2930 C CA . ILE B 1 73 ? 1.333 -12.945 -21.594 1 98.81 73 ILE B CA 1
ATOM 2931 C C . ILE B 1 73 ? 2.535 -12.062 -21.266 1 98.81 73 ILE B C 1
ATOM 2933 O O . ILE B 1 73 ? 3.107 -12.156 -20.172 1 98.81 73 ILE B O 1
ATOM 2937 N N . ALA B 1 74 ? 2.969 -11.258 -22.125 1 98.56 74 ALA B N 1
ATOM 2938 C CA . ALA B 1 74 ? 3.967 -10.195 -22 1 98.56 74 ALA B CA 1
ATOM 2939 C C . ALA B 1 74 ? 3.885 -9.219 -23.156 1 98.56 74 ALA B C 1
ATOM 2941 O O . ALA B 1 74 ? 2.994 -9.32 -24 1 98.56 74 ALA B O 1
ATOM 2942 N N . THR B 1 75 ? 4.754 -8.25 -23.172 1 97.75 75 THR B N 1
ATOM 2943 C CA . THR B 1 75 ? 4.656 -7.238 -24.234 1 97.75 75 THR B CA 1
ATOM 2944 C C . THR B 1 75 ? 5.496 -7.629 -25.438 1 97.75 75 THR B C 1
ATOM 2946 O O . THR B 1 75 ? 5.242 -7.168 -26.547 1 97.75 75 THR B O 1
ATOM 2949 N N . ASN B 1 76 ? 6.512 -8.492 -25.266 1 97.38 76 ASN B N 1
ATOM 2950 C CA . ASN B 1 76 ? 7.43 -8.836 -26.344 1 97.38 76 ASN B CA 1
ATOM 2951 C C . ASN B 1 76 ? 7.051 -10.164 -27 1 97.38 76 ASN B C 1
ATOM 2953 O O . ASN B 1 76 ? 7.336 -11.234 -26.453 1 97.38 76 ASN B O 1
ATOM 2957 N N . ALA B 1 77 ? 6.535 -10.094 -28.203 1 97.88 77 ALA B N 1
ATOM 2958 C CA . ALA B 1 77 ? 6.004 -11.266 -28.891 1 97.88 77 ALA B CA 1
ATOM 2959 C C . ALA B 1 77 ? 7.113 -12.258 -29.219 1 97.88 77 ALA B C 1
ATOM 2961 O O . ALA B 1 77 ? 6.938 -13.469 -29.078 1 97.88 77 ALA B O 1
ATOM 2962 N N . ALA B 1 78 ? 8.211 -11.773 -29.641 1 98.19 78 ALA B N 1
ATOM 2963 C CA . ALA B 1 78 ? 9.312 -12.641 -30.062 1 98.19 78 ALA B CA 1
ATOM 2964 C C . ALA B 1 78 ? 9.852 -13.438 -28.875 1 98.19 78 ALA B C 1
ATOM 2966 O O . ALA B 1 78 ? 10.125 -14.633 -29 1 98.19 78 ALA B O 1
ATOM 2967 N N . LYS B 1 79 ? 9.984 -12.773 -27.766 1 98.12 79 LYS B N 1
ATOM 2968 C CA . LYS B 1 79 ? 10.477 -13.461 -26.578 1 98.12 79 LYS B CA 1
ATOM 2969 C C . LYS B 1 79 ? 9.469 -14.484 -26.078 1 98.12 79 LYS B C 1
ATOM 2971 O O . LYS B 1 79 ? 9.852 -15.531 -25.547 1 98.12 79 LYS B O 1
ATOM 2976 N N . LEU B 1 80 ? 8.227 -14.18 -26.234 1 98.62 80 LEU B N 1
ATOM 2977 C CA . LEU B 1 80 ? 7.195 -15.141 -25.859 1 98.62 80 LEU B CA 1
ATOM 2978 C C . LEU B 1 80 ? 7.285 -16.406 -26.688 1 98.62 80 LEU B C 1
ATOM 2980 O O . LEU B 1 80 ? 7.133 -17.516 -26.172 1 98.62 80 LEU B O 1
ATOM 2984 N N . MET B 1 81 ? 7.523 -16.266 -27.906 1 97.94 81 MET B N 1
ATOM 2985 C CA . MET B 1 81 ? 7.641 -17.422 -28.797 1 97.94 81 MET B CA 1
ATOM 2986 C C . MET B 1 81 ? 8.828 -18.297 -28.406 1 97.94 81 MET B C 1
ATOM 2988 O O . MET B 1 81 ? 8.742 -19.516 -28.469 1 97.94 81 MET B O 1
ATOM 2992 N N . ASN B 1 82 ? 9.898 -17.625 -28.047 1 98.31 82 ASN B N 1
ATOM 2993 C CA . ASN B 1 82 ? 11.055 -18.375 -27.562 1 98.31 82 ASN B CA 1
ATOM 2994 C C . ASN B 1 82 ? 10.711 -19.203 -26.328 1 98.31 82 ASN B C 1
ATOM 2996 O O . ASN B 1 82 ? 11.133 -20.359 -26.203 1 98.31 82 ASN B O 1
ATOM 3000 N N . VAL B 1 83 ? 9.977 -18.594 -25.438 1 98.62 83 VAL B N 1
ATOM 3001 C CA . VAL B 1 83 ? 9.57 -19.297 -24.219 1 98.62 83 VAL B CA 1
ATOM 3002 C C . VAL B 1 83 ? 8.68 -20.484 -24.594 1 98.62 83 VAL B C 1
ATOM 3004 O O . VAL B 1 83 ? 8.844 -21.578 -24.047 1 98.62 83 VAL B O 1
ATOM 3007 N N . GLU B 1 84 ? 7.777 -20.297 -25.453 1 98.06 84 GLU B N 1
ATOM 3008 C CA . GLU B 1 84 ? 6.898 -21.359 -25.906 1 98.06 84 GLU B CA 1
ATOM 3009 C C . GLU B 1 84 ? 7.699 -22.547 -26.438 1 98.06 84 GLU B C 1
ATOM 3011 O O . GLU B 1 84 ? 7.395 -23.703 -26.125 1 98.06 84 GLU B O 1
ATOM 3016 N N . GLU B 1 85 ? 8.664 -22.297 -27.219 1 98 85 GLU B N 1
ATOM 3017 C CA . GLU B 1 85 ? 9.508 -23.344 -27.781 1 98 85 GLU B CA 1
ATOM 3018 C C . GLU B 1 85 ? 10.234 -24.109 -26.672 1 98 85 GLU B C 1
ATOM 3020 O O . GLU B 1 85 ? 10.328 -25.344 -26.734 1 98 85 GLU B O 1
ATOM 3025 N N . GLU B 1 86 ? 10.719 -23.375 -25.75 1 98.31 86 GLU B N 1
ATOM 3026 C CA . GLU B 1 86 ? 11.414 -24 -24.625 1 98.31 86 GLU B CA 1
ATOM 3027 C C . GLU B 1 86 ? 10.469 -24.891 -23.828 1 98.31 86 GLU B C 1
ATOM 3029 O O . GLU B 1 86 ? 10.867 -25.969 -23.375 1 98.31 86 GLU B O 1
ATOM 3034 N N . LEU B 1 87 ? 9.258 -24.453 -23.672 1 98.75 87 LEU B N 1
ATOM 3035 C CA . LEU B 1 87 ? 8.273 -25.234 -22.922 1 98.75 87 LEU B CA 1
ATOM 3036 C C . LEU B 1 87 ? 7.938 -26.531 -23.656 1 98.75 87 LEU B C 1
ATOM 3038 O O . LEU B 1 87 ? 7.742 -27.562 -23.031 1 98.75 87 LEU B O 1
ATOM 3042 N N . LYS B 1 88 ? 7.871 -26.5 -24.969 1 98.06 88 LYS B N 1
ATOM 3043 C CA . LYS B 1 88 ? 7.566 -27.688 -25.781 1 98.06 88 LYS B CA 1
ATOM 3044 C C . LYS B 1 88 ? 8.688 -28.703 -25.703 1 98.06 88 LYS B C 1
ATOM 3046 O O . LYS B 1 88 ? 8.453 -29.906 -25.859 1 98.06 88 LYS B O 1
ATOM 3051 N N . MET B 1 89 ? 9.852 -28.25 -25.391 1 98.19 89 MET B N 1
ATOM 3052 C CA . MET B 1 89 ? 10.969 -29.156 -25.172 1 98.19 89 MET B CA 1
ATOM 3053 C C . MET B 1 89 ? 10.812 -29.922 -23.859 1 98.19 89 MET B C 1
ATOM 3055 O O . MET B 1 89 ? 11.289 -31.047 -23.719 1 98.19 89 MET B O 1
ATOM 3059 N N . ILE B 1 90 ? 10.141 -29.297 -22.938 1 98.06 90 ILE B N 1
ATOM 3060 C CA . ILE B 1 90 ? 9.867 -29.938 -21.656 1 98.06 90 ILE B CA 1
ATOM 3061 C C . ILE B 1 90 ? 8.719 -30.938 -21.812 1 98.06 90 ILE B C 1
ATOM 3063 O O . ILE B 1 90 ? 8.805 -32.062 -21.344 1 98.06 90 ILE B O 1
ATOM 3067 N N . ASN B 1 91 ? 7.688 -30.5 -22.453 1 98.12 91 ASN B N 1
ATOM 3068 C CA . ASN B 1 91 ? 6.508 -31.312 -22.75 1 98.12 91 ASN B CA 1
ATOM 3069 C C . ASN B 1 91 ? 5.953 -31.016 -24.141 1 98.12 91 ASN B C 1
ATOM 3071 O O . ASN B 1 91 ? 5.219 -30.047 -24.328 1 98.12 91 ASN B O 1
ATOM 3075 N N . PRO B 1 92 ? 6.184 -31.875 -25.047 1 97.38 92 PRO B N 1
ATOM 3076 C CA . PRO B 1 92 ? 5.77 -31.609 -26.438 1 97.38 92 PRO B CA 1
ATOM 3077 C C . PRO B 1 92 ? 4.254 -31.5 -26.578 1 97.38 92 PRO B C 1
ATOM 3079 O O . PRO B 1 92 ? 3.771 -30.922 -27.562 1 97.38 92 PRO B O 1
ATOM 3082 N N . ASP B 1 93 ? 3.533 -32.031 -25.656 1 97.12 93 ASP B N 1
ATOM 3083 C CA . ASP B 1 93 ? 2.08 -32.062 -25.766 1 97.12 93 ASP B CA 1
ATOM 3084 C C . ASP B 1 93 ? 1.439 -30.859 -25.078 1 97.12 93 ASP B C 1
ATOM 3086 O O . ASP B 1 93 ? 0.221 -30.688 -25.141 1 97.12 93 ASP B O 1
ATOM 3090 N N . ILE B 1 94 ? 2.215 -30 -24.469 1 98.06 94 ILE B N 1
ATOM 3091 C CA . ILE B 1 94 ? 1.689 -28.844 -23.75 1 98.06 94 ILE B CA 1
ATOM 3092 C C . ILE B 1 94 ? 0.931 -27.938 -24.703 1 98.06 94 ILE B C 1
ATOM 3094 O O . ILE B 1 94 ? 1.399 -27.656 -25.812 1 98.06 94 ILE B O 1
ATOM 3098 N N . GLU B 1 95 ? -0.289 -27.516 -24.375 1 98.06 95 GLU B N 1
ATOM 3099 C CA . GLU B 1 95 ? -1.01 -26.484 -25.109 1 98.06 95 GLU B CA 1
ATOM 3100 C C . GLU B 1 95 ? -0.562 -25.078 -24.672 1 98.06 95 GLU B C 1
ATOM 3102 O O . GLU B 1 95 ? -0.598 -24.75 -23.484 1 98.06 95 GLU B O 1
ATOM 3107 N N . THR B 1 96 ? -0.113 -24.344 -25.625 1 98.06 96 THR B N 1
ATOM 3108 C CA . THR B 1 96 ? 0.372 -23 -25.312 1 98.06 96 THR B CA 1
ATOM 3109 C C . THR B 1 96 ? -0.397 -21.938 -26.094 1 98.06 96 THR B C 1
ATOM 3111 O O . THR B 1 96 ? -0.909 -22.219 -27.188 1 98.06 96 THR B O 1
ATOM 3114 N N . LEU B 1 97 ? -0.6 -20.797 -25.531 1 97.94 97 LEU B N 1
ATOM 3115 C CA . LEU B 1 97 ? -1.104 -19.594 -26.156 1 97.94 97 LEU B CA 1
ATOM 3116 C C . LEU B 1 97 ? -0.291 -18.375 -25.719 1 97.94 97 LEU B C 1
ATOM 3118 O O . LEU B 1 97 ? -0.251 -18.047 -24.531 1 97.94 97 LEU B O 1
ATOM 3122 N N . SER B 1 98 ? 0.427 -17.797 -26.672 1 98.06 98 SER B N 1
ATOM 3123 C CA . SER B 1 98 ? 1.204 -16.594 -26.391 1 98.06 98 SER B CA 1
ATOM 3124 C C . SER B 1 98 ? 0.475 -15.344 -26.859 1 98.06 98 SER B C 1
ATOM 3126 O O . SER B 1 98 ? 0.02 -15.281 -28 1 98.06 98 SER B O 1
ATOM 3128 N N . LEU B 1 99 ? 0.334 -14.367 -25.953 1 98.5 99 LEU B N 1
ATOM 3129 C CA . LEU B 1 99 ? -0.367 -13.125 -26.266 1 98.5 99 LEU B CA 1
ATOM 3130 C C . LEU B 1 99 ? 0.489 -11.914 -25.906 1 98.5 99 LEU B C 1
ATOM 3132 O O . LEU B 1 99 ? 0.94 -11.781 -24.766 1 98.5 99 LEU B O 1
ATOM 3136 N N . SER B 1 100 ? 0.775 -11.031 -26.891 1 98.5 100 SER B N 1
ATOM 3137 C CA . SER B 1 100 ? 1.451 -9.766 -26.641 1 98.5 100 SER B CA 1
ATOM 3138 C C . SER B 1 100 ? 0.481 -8.711 -26.109 1 98.5 100 SER B C 1
ATOM 3140 O O . SER B 1 100 ? -0.331 -8.172 -26.875 1 98.5 100 SER B O 1
ATOM 3142 N N . VAL B 1 101 ? 0.548 -8.438 -24.812 1 98.5 101 VAL B N 1
ATOM 3143 C CA . VAL B 1 101 ? -0.435 -7.598 -24.125 1 98.5 101 VAL B CA 1
ATOM 3144 C C . VAL B 1 101 ? 0.263 -6.707 -23.109 1 98.5 101 VAL B C 1
ATOM 3146 O O . VAL B 1 101 ? 1.15 -7.164 -22.375 1 98.5 101 VAL B O 1
ATOM 3149 N N . ASP B 1 102 ? -0.03 -5.473 -23.156 1 98.31 102 ASP B N 1
ATOM 3150 C CA . ASP B 1 102 ? 0.274 -4.59 -22.031 1 98.31 102 ASP B CA 1
ATOM 3151 C C . ASP B 1 102 ? -0.789 -4.703 -20.938 1 98.31 102 ASP B C 1
ATOM 3153 O O . ASP B 1 102 ? -1.916 -4.234 -21.109 1 98.31 102 ASP B O 1
ATOM 3157 N N . VAL B 1 103 ? -0.366 -5.246 -19.812 1 98.44 103 VAL B N 1
ATOM 3158 C CA . VAL B 1 103 ? -1.345 -5.574 -18.781 1 98.44 103 VAL B CA 1
ATOM 3159 C C . VAL B 1 103 ? -1.955 -4.293 -18.219 1 98.44 103 VAL B C 1
ATOM 3161 O O . VAL B 1 103 ? -2.988 -4.332 -17.547 1 98.44 103 VAL B O 1
ATOM 3164 N N . SER B 1 104 ? -1.291 -3.109 -18.422 1 97.38 104 SER B N 1
ATOM 3165 C CA . SER B 1 104 ? -1.825 -1.85 -17.922 1 97.38 104 SER B CA 1
ATOM 3166 C C . SER B 1 104 ? -2.877 -1.274 -18.859 1 97.38 104 SER B C 1
ATOM 3168 O O . SER B 1 104 ? -3.469 -0.231 -18.562 1 97.38 104 SER B O 1
ATOM 3170 N N . SER B 1 105 ? -3.133 -1.921 -19.984 1 97.75 105 SER B N 1
ATOM 3171 C CA . SER B 1 105 ? -4.156 -1.503 -20.938 1 97.75 105 SER B CA 1
ATOM 3172 C C . SER B 1 105 ? -5.426 -2.336 -20.781 1 97.75 105 SER B C 1
ATOM 3174 O O . SER B 1 105 ? -5.465 -3.496 -21.188 1 97.75 105 SER B O 1
ATOM 3176 N N . SER B 1 106 ? -6.445 -1.692 -20.312 1 96.81 106 SER B N 1
ATOM 3177 C CA . SER B 1 106 ? -7.703 -2.398 -20.094 1 96.81 106 SER B CA 1
ATOM 3178 C C . SER B 1 106 ? -8.234 -2.994 -21.391 1 96.81 106 SER B C 1
ATOM 3180 O O . SER B 1 106 ? -8.727 -4.125 -21.406 1 96.81 106 SER B O 1
ATOM 3182 N N . ASP B 1 107 ? -8.086 -2.273 -22.438 1 97.12 107 ASP B N 1
ATOM 3183 C CA . ASP B 1 107 ? -8.602 -2.721 -23.734 1 97.12 107 ASP B CA 1
ATOM 3184 C C . ASP B 1 107 ? -7.832 -3.939 -24.234 1 97.12 107 ASP B C 1
ATOM 3186 O O . ASP B 1 107 ? -8.43 -4.902 -24.719 1 97.12 107 ASP B O 1
ATOM 3190 N N . GLN B 1 108 ? -6.52 -3.914 -24.141 1 98.44 108 GLN B N 1
ATOM 3191 C CA . GLN B 1 108 ? 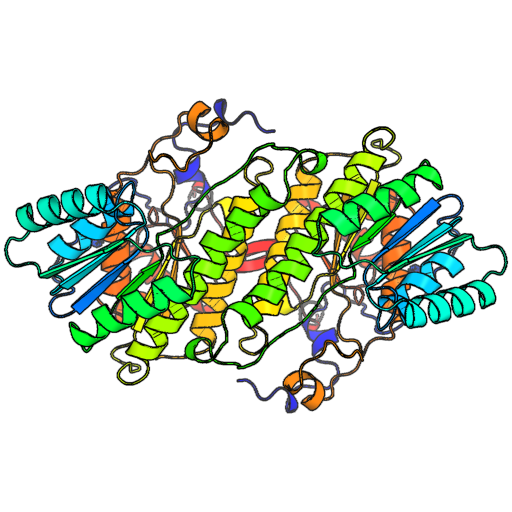-5.715 -5.039 -24.609 1 98.44 108 GLN B CA 1
ATOM 3192 C C . GLN B 1 108 ? -5.984 -6.285 -23.766 1 98.44 108 GLN B C 1
ATOM 3194 O O . GLN B 1 108 ? -6.082 -7.391 -24.297 1 98.44 108 GLN B O 1
ATOM 3199 N N . VAL B 1 109 ? -6.156 -6.094 -22.484 1 98.56 109 VAL B N 1
ATOM 3200 C CA . VAL B 1 109 ? -6.406 -7.219 -21.578 1 98.56 109 VAL B CA 1
ATOM 3201 C C . VAL B 1 109 ? -7.777 -7.824 -21.875 1 98.56 109 VAL B C 1
ATOM 3203 O O . VAL B 1 109 ? -7.922 -9.047 -21.953 1 98.56 109 VAL B O 1
ATOM 3206 N N . ALA B 1 110 ? -8.734 -6.965 -22.078 1 97.25 110 ALA B N 1
ATOM 3207 C CA . ALA B 1 110 ? -10.07 -7.453 -22.391 1 97.25 110 ALA B CA 1
ATOM 3208 C C . ALA B 1 110 ? -10.07 -8.273 -23.688 1 97.25 110 ALA B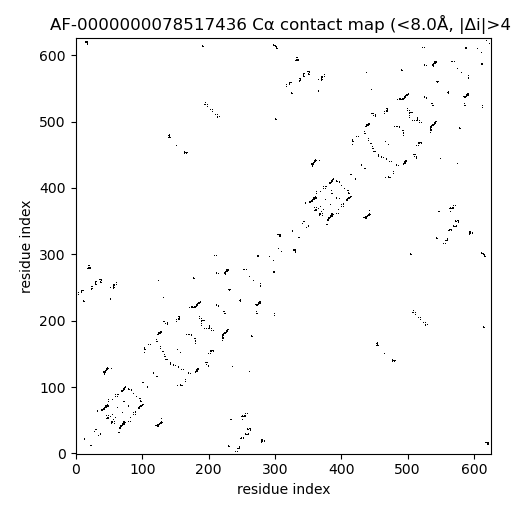 C 1
ATOM 3210 O O . ALA B 1 110 ? -10.68 -9.344 -23.75 1 97.25 110 ALA B O 1
ATOM 3211 N N . LYS B 1 111 ? -9.414 -7.809 -24.656 1 97.81 111 LYS B N 1
ATOM 3212 C CA . LYS B 1 111 ? -9.32 -8.516 -25.922 1 97.81 111 LYS B CA 1
ATOM 3213 C C . LYS B 1 111 ? -8.602 -9.852 -25.766 1 97.81 111 LYS B C 1
ATOM 3215 O O . LYS B 1 111 ? -9.008 -10.867 -26.328 1 97.81 111 LYS B O 1
ATOM 3220 N N . ALA B 1 112 ? -7.531 -9.812 -25 1 98.25 112 ALA B N 1
ATOM 3221 C CA . ALA B 1 112 ? -6.777 -11.039 -24.75 1 98.25 112 ALA B CA 1
ATOM 3222 C C . ALA B 1 112 ? -7.66 -12.086 -24.078 1 98.25 112 ALA B C 1
ATOM 3224 O O . ALA B 1 112 ? -7.605 -13.266 -24.438 1 98.25 112 ALA B O 1
ATOM 3225 N N . TRP B 1 113 ? -8.453 -11.719 -23.141 1 97.81 113 TRP B N 1
ATOM 3226 C CA . TRP B 1 113 ? -9.258 -12.656 -22.375 1 97.81 113 TRP B CA 1
ATOM 3227 C C . TRP B 1 113 ? -10.406 -13.211 -23.219 1 97.81 113 TRP B C 1
ATOM 3229 O O . TRP B 1 113 ? -10.883 -14.32 -22.969 1 97.81 113 TRP B O 1
ATOM 3239 N N . LEU B 1 114 ? -10.875 -12.422 -24.219 1 96.44 114 LEU B N 1
ATOM 3240 C CA . LEU B 1 114 ? -11.828 -12.992 -25.156 1 96.44 114 LEU B CA 1
ATOM 3241 C C . LEU B 1 114 ? -11.234 -14.203 -25.859 1 96.44 114 LEU B C 1
ATOM 3243 O O . LEU B 1 114 ? -11.898 -15.234 -26 1 96.44 114 LEU B O 1
ATOM 3247 N N . GLY B 1 115 ? -10 -14.07 -26.25 1 96.19 115 GLY B N 1
ATOM 3248 C CA . GLY B 1 115 ? -9.305 -15.172 -26.891 1 96.19 115 GLY B CA 1
ATOM 3249 C C . GLY B 1 115 ? -9.047 -16.344 -25.953 1 96.19 115 GLY B C 1
ATOM 3250 O O . GLY B 1 115 ? -9.203 -17.5 -26.328 1 96.19 115 GLY B O 1
ATOM 3251 N N . ILE B 1 116 ? -8.664 -16.062 -24.75 1 98.12 116 ILE B N 1
ATOM 3252 C CA . ILE B 1 116 ? -8.383 -17.094 -23.75 1 98.12 116 ILE B CA 1
ATOM 3253 C C . ILE B 1 116 ? -9.648 -17.906 -23.469 1 98.12 116 ILE B C 1
ATOM 3255 O O . ILE B 1 116 ? -9.625 -19.141 -23.5 1 98.12 116 ILE B O 1
ATOM 3259 N N . LYS B 1 117 ? -10.742 -17.203 -23.297 1 95.62 117 LYS B N 1
ATOM 3260 C CA . LYS B 1 117 ? -12.008 -17.844 -22.938 1 95.62 117 LYS B CA 1
ATOM 3261 C C . LYS B 1 117 ? -12.523 -18.703 -24.094 1 95.62 117 LYS B C 1
ATOM 3263 O O . LYS B 1 117 ? -13.133 -19.75 -23.875 1 95.62 117 LYS B O 1
ATOM 3268 N N . ALA B 1 118 ? -12.305 -18.219 -25.234 1 95.69 118 ALA B N 1
ATOM 3269 C CA . ALA B 1 118 ? -12.758 -18.953 -26.406 1 95.69 118 ALA B CA 1
ATOM 3270 C C . ALA B 1 118 ? -12.039 -20.297 -26.516 1 95.69 118 ALA B C 1
ATOM 3272 O O . ALA B 1 118 ? -12.633 -21.297 -26.938 1 95.69 118 ALA B O 1
ATOM 3273 N N . ARG B 1 119 ? -10.852 -20.359 -26.047 1 96.31 119 ARG B N 1
ATOM 3274 C CA . ARG B 1 119 ? -10.039 -21.547 -26.203 1 96.31 119 ARG B CA 1
ATOM 3275 C C . ARG B 1 119 ? -10.117 -22.438 -24.969 1 96.31 119 ARG B C 1
ATOM 3277 O O . ARG B 1 119 ? -10.086 -23.656 -25.062 1 96.31 119 ARG B O 1
ATOM 3284 N N . TYR B 1 120 ? -10.141 -21.766 -23.891 1 96.31 120 TYR B N 1
ATOM 3285 C CA . TYR B 1 120 ? -10.133 -22.469 -22.609 1 96.31 120 TYR B CA 1
ATOM 3286 C C . TYR B 1 120 ? -11.344 -22.094 -21.766 1 96.31 120 TYR B C 1
ATOM 3288 O O . TYR B 1 120 ? -11.336 -21.078 -21.078 1 96.31 120 TYR B O 1
ATOM 3296 N N . PRO B 1 121 ? -12.328 -22.953 -21.688 1 91.38 121 PRO B N 1
ATOM 3297 C CA . PRO B 1 121 ? -13.562 -22.625 -20.969 1 91.38 121 PRO B CA 1
ATOM 3298 C C . PRO B 1 121 ? -13.328 -22.453 -19.469 1 91.38 121 PRO B C 1
ATOM 3300 O O . PRO B 1 121 ? -14.086 -21.75 -18.797 1 91.38 121 PRO B O 1
ATOM 3303 N N . LYS B 1 122 ? -12.305 -23.172 -18.938 1 96.06 122 LYS B N 1
ATOM 3304 C CA . LYS B 1 122 ? -11.961 -23.031 -17.531 1 96.06 122 LYS B CA 1
ATOM 3305 C C . LYS B 1 122 ? -10.484 -22.688 -17.359 1 96.06 122 LYS B C 1
ATOM 3307 O O . LYS B 1 122 ? -9.609 -23.422 -17.797 1 96.06 122 LYS B O 1
ATOM 3312 N N . VAL B 1 123 ? -10.227 -21.547 -16.828 1 97.94 123 VAL B N 1
ATOM 3313 C CA . VAL B 1 123 ? -8.883 -21.141 -16.406 1 97.94 123 VAL B CA 1
ATOM 3314 C C . VAL B 1 123 ? -8.766 -21.234 -14.891 1 97.94 123 VAL B C 1
ATOM 3316 O O . VAL B 1 123 ? -9.484 -20.547 -14.164 1 97.94 123 VAL B O 1
ATOM 3319 N N . HIS B 1 124 ? -7.84 -22.031 -14.414 1 98.56 124 HIS B N 1
ATOM 3320 C CA . HIS B 1 124 ? -7.805 -22.406 -13.008 1 98.56 124 HIS B CA 1
ATOM 3321 C C . HIS B 1 124 ? -6.879 -21.469 -12.227 1 98.56 124 HIS B C 1
ATOM 3323 O O . HIS B 1 124 ? -7.117 -21.203 -11.047 1 98.56 124 HIS B O 1
ATOM 3329 N N . ILE B 1 125 ? -5.793 -21.031 -12.852 1 98.88 125 ILE B N 1
ATOM 3330 C CA . ILE B 1 125 ? -4.715 -20.359 -12.141 1 98.88 125 ILE B CA 1
ATOM 3331 C C . ILE B 1 125 ? -4.301 -19.094 -12.906 1 98.88 125 ILE B C 1
ATOM 3333 O O . ILE B 1 125 ? -4.098 -19.141 -14.117 1 98.88 125 ILE B O 1
ATOM 3337 N N . LEU B 1 126 ? -4.266 -17.984 -12.266 1 98.94 126 LEU B N 1
ATOM 3338 C CA . LEU B 1 126 ? -3.654 -16.766 -12.773 1 98.94 126 LEU B CA 1
ATOM 3339 C C . LEU B 1 126 ? -2.43 -16.391 -11.945 1 98.94 126 LEU B C 1
ATOM 3341 O O . LEU B 1 126 ? -2.518 -16.266 -10.719 1 98.94 126 LEU B O 1
ATOM 3345 N N . VAL B 1 127 ? -1.304 -16.281 -12.586 1 98.94 127 VAL B N 1
ATOM 3346 C CA . VAL B 1 127 ? -0.091 -15.766 -11.961 1 98.94 127 VAL B CA 1
ATOM 3347 C C . VAL B 1 127 ? 0.193 -14.359 -12.477 1 98.94 127 VAL B C 1
ATOM 3349 O O . VAL B 1 127 ? 0.667 -14.188 -13.602 1 98.94 127 VAL B O 1
ATOM 3352 N N . ASN B 1 128 ? -0.135 -13.406 -11.672 1 98.88 128 ASN B N 1
ATOM 3353 C CA . ASN B 1 128 ? 0.257 -12.031 -11.953 1 98.88 128 ASN B CA 1
ATOM 3354 C C . ASN B 1 128 ? 1.729 -11.789 -11.633 1 98.88 128 ASN B C 1
ATOM 3356 O O . ASN B 1 128 ? 2.072 -11.398 -10.516 1 98.88 128 ASN B O 1
ATOM 3360 N N . ASN B 1 129 ? 2.547 -11.969 -12.633 1 98.62 129 ASN B N 1
ATOM 3361 C CA . ASN B 1 129 ? 3.992 -11.859 -12.461 1 98.62 129 ASN B CA 1
ATOM 3362 C C . ASN B 1 129 ? 4.539 -10.602 -13.148 1 98.62 129 ASN B C 1
ATOM 3364 O O . ASN B 1 129 ? 5.637 -10.148 -12.82 1 98.62 129 ASN B O 1
ATOM 3368 N N . ALA B 1 130 ? 3.756 -10.062 -14.109 1 98 130 ALA B N 1
ATOM 3369 C CA . ALA B 1 130 ? 4.203 -8.844 -14.773 1 98 130 ALA B CA 1
ATOM 3370 C C . ALA B 1 130 ? 4.422 -7.715 -13.773 1 98 130 ALA B C 1
ATOM 3372 O O . ALA B 1 130 ? 3.621 -7.527 -12.852 1 98 130 ALA B O 1
ATOM 3373 N N . GLY B 1 131 ? 5.453 -7.078 -13.852 1 95.94 131 GLY B N 1
ATOM 3374 C CA . GLY B 1 131 ? 5.77 -5.957 -12.984 1 95.94 131 GLY B CA 1
ATOM 3375 C C . GLY B 1 131 ? 6.941 -5.129 -13.484 1 95.94 131 GLY B C 1
ATOM 3376 O O . GLY B 1 131 ? 7.691 -5.57 -14.352 1 95.94 131 GLY B O 1
ATOM 3377 N N . VAL B 1 132 ? 7.055 -3.939 -12.992 1 95.5 132 VAL B N 1
ATOM 3378 C CA . VAL B 1 132 ? 8.156 -3.049 -13.352 1 95.5 132 VAL B CA 1
ATOM 3379 C C . VAL B 1 132 ? 8.711 -2.387 -12.094 1 95.5 132 VAL B C 1
ATOM 3381 O O . VAL B 1 132 ? 8.039 -2.338 -11.055 1 95.5 132 VAL B O 1
ATOM 3384 N N . GLU B 1 133 ? 9.891 -2.035 -12.148 1 94.69 133 GLU B N 1
ATOM 3385 C CA . GLU B 1 133 ? 10.555 -1.1 -11.242 1 94.69 133 GLU B CA 1
ATOM 3386 C C . GLU B 1 133 ? 11.164 0.073 -12.008 1 94.69 133 GLU B C 1
ATOM 3388 O O . GLU B 1 133 ? 12.125 -0.102 -12.758 1 94.69 133 GLU B O 1
ATOM 3393 N N . THR B 1 134 ? 10.539 1.199 -11.906 1 92.62 134 THR B N 1
ATOM 3394 C CA . THR B 1 134 ? 11.062 2.408 -12.531 1 92.62 134 THR B CA 1
ATOM 3395 C C . THR B 1 134 ? 11.484 3.426 -11.477 1 92.62 134 THR B C 1
ATOM 3397 O O . THR B 1 134 ? 10.742 3.672 -10.516 1 92.62 134 THR B O 1
ATOM 3400 N N . THR B 1 135 ? 12.602 3.861 -11.469 1 89.94 135 THR B N 1
ATOM 3401 C CA . THR B 1 135 ? 13.125 4.891 -10.578 1 89.94 135 THR B CA 1
ATOM 3402 C C . THR B 1 135 ? 14.148 5.766 -11.305 1 89.94 135 THR B C 1
ATOM 3404 O O . THR B 1 135 ? 14.969 5.262 -12.078 1 89.94 135 THR B O 1
ATOM 3407 N N . ASP B 1 136 ? 14.031 7.078 -11.086 1 91.06 136 ASP B N 1
ATOM 3408 C CA . ASP B 1 136 ? 14.977 7.969 -11.75 1 91.06 136 ASP B CA 1
ATOM 3409 C C . ASP B 1 136 ? 15.797 8.75 -10.727 1 91.06 136 ASP B C 1
ATOM 3411 O O . ASP B 1 136 ? 16.734 9.477 -11.094 1 91.06 136 ASP B O 1
ATOM 3415 N N . SER B 1 137 ? 15.414 8.625 -9.484 1 90.75 137 SER B N 1
ATOM 3416 C CA . SER B 1 137 ? 16.156 9.25 -8.391 1 90.75 137 SER B CA 1
ATOM 3417 C C . SER B 1 137 ? 15.797 8.633 -7.047 1 90.75 137 SER B C 1
ATOM 3419 O O . SER B 1 137 ? 14.688 8.125 -6.875 1 90.75 137 SER B O 1
ATOM 3421 N N . ASP B 1 138 ? 16.688 8.68 -6.133 1 86.38 138 ASP B N 1
ATOM 3422 C CA . ASP B 1 138 ? 16.406 8.219 -4.77 1 86.38 138 ASP B CA 1
ATOM 3423 C C . ASP B 1 138 ? 15.82 9.344 -3.924 1 86.38 138 ASP B C 1
ATOM 3425 O O . ASP B 1 138 ? 15.469 9.133 -2.76 1 86.38 138 ASP B O 1
ATOM 3429 N N . LYS B 1 139 ? 15.695 10.453 -4.508 1 91.69 139 LYS B N 1
ATOM 3430 C CA . LYS B 1 139 ? 15.141 11.609 -3.799 1 91.69 139 LYS B CA 1
ATOM 3431 C C . LYS B 1 139 ? 13.805 12.023 -4.391 1 91.69 139 LYS B C 1
ATOM 3433 O O . LYS B 1 139 ? 13.695 12.273 -5.594 1 91.69 139 LYS B O 1
ATOM 3438 N N . THR B 1 140 ? 12.852 12.156 -3.539 1 93.06 140 THR B N 1
ATOM 3439 C CA . THR B 1 140 ? 11.477 12.406 -3.957 1 93.06 140 THR B CA 1
ATOM 3440 C C . THR B 1 140 ? 11.383 13.703 -4.742 1 93.06 140 THR B C 1
ATOM 3442 O O . THR B 1 140 ? 10.664 13.781 -5.746 1 93.06 140 THR B O 1
ATOM 3445 N N . HIS B 1 141 ? 12.125 14.734 -4.336 1 94.88 141 HIS B N 1
ATOM 3446 C CA . HIS B 1 141 ? 12.008 16.047 -4.965 1 94.88 141 HIS B CA 1
ATOM 3447 C C . HIS B 1 141 ? 12.594 16.031 -6.371 1 94.88 141 HIS B C 1
ATOM 3449 O O . HIS B 1 141 ? 12.375 16.969 -7.145 1 94.88 141 HIS B O 1
ATOM 3455 N N . GLU B 1 142 ? 13.273 14.969 -6.723 1 94.38 142 GLU B N 1
ATOM 3456 C CA . GLU B 1 142 ? 13.914 14.867 -8.031 1 94.38 142 GLU B CA 1
ATOM 3457 C C . GLU B 1 142 ? 13.141 13.922 -8.953 1 94.38 142 GLU B C 1
ATOM 3459 O O . GLU B 1 142 ? 13.375 13.891 -10.156 1 94.38 142 GLU B O 1
ATOM 3464 N N . GLN B 1 143 ? 12.242 13.219 -8.406 1 93.44 143 GLN B N 1
ATOM 3465 C CA . GLN B 1 143 ? 11.57 12.164 -9.156 1 93.44 143 GLN B CA 1
ATOM 3466 C C . GLN B 1 143 ? 10.523 12.742 -10.109 1 93.44 143 GLN B C 1
ATOM 3468 O O . GLN B 1 143 ? 9.781 13.656 -9.742 1 93.44 143 GLN B O 1
ATOM 3473 N N . ASP B 1 144 ? 10.555 12.242 -11.344 1 94.62 144 ASP B N 1
ATOM 3474 C CA . ASP B 1 144 ? 9.453 12.516 -12.258 1 94.62 144 ASP B CA 1
ATOM 3475 C C . ASP B 1 144 ? 8.188 11.773 -11.828 1 94.62 144 ASP B C 1
ATOM 3477 O O . ASP B 1 144 ? 8.18 10.547 -11.734 1 94.62 144 ASP B O 1
ATOM 3481 N N . PRO B 1 145 ? 7.09 12.531 -11.594 1 95 145 PRO B N 1
ATOM 3482 C CA . PRO B 1 145 ? 5.875 11.891 -11.07 1 95 145 PRO B CA 1
ATOM 3483 C C . PRO B 1 145 ? 5.34 10.805 -11.992 1 95 145 PRO B C 1
ATOM 3485 O O . PRO B 1 145 ? 4.75 9.828 -11.523 1 95 145 PRO B O 1
ATOM 3488 N N . ASP B 1 146 ? 5.516 11.008 -13.258 1 95.25 146 ASP B N 1
ATOM 3489 C CA . ASP B 1 146 ? 5.027 10 -14.188 1 95.25 146 ASP B CA 1
ATOM 3490 C C . ASP B 1 146 ? 5.867 8.727 -14.117 1 95.25 146 ASP B C 1
ATOM 3492 O O . ASP B 1 146 ? 5.336 7.621 -14.227 1 95.25 146 ASP B O 1
ATOM 3496 N N . ILE B 1 147 ? 7.184 8.891 -13.961 1 95.69 147 ILE B N 1
ATOM 3497 C CA . ILE B 1 147 ? 8.07 7.742 -13.797 1 95.69 147 ILE B CA 1
ATOM 3498 C C . ILE B 1 147 ? 7.75 7.035 -12.477 1 95.69 147 ILE B C 1
ATOM 3500 O O . ILE B 1 147 ? 7.664 5.805 -12.438 1 95.69 147 ILE B O 1
ATOM 3504 N N . PHE B 1 148 ? 7.5 7.797 -11.453 1 96 148 PHE B N 1
ATOM 3505 C CA . PHE B 1 148 ? 7.094 7.273 -10.148 1 96 148 PHE B CA 1
ATOM 3506 C C . PHE B 1 148 ? 5.801 6.473 -10.273 1 96 148 PHE B C 1
ATOM 3508 O O . PHE B 1 148 ? 5.734 5.324 -9.828 1 96 148 PHE B O 1
ATOM 3515 N N . PHE B 1 149 ? 4.84 7.035 -10.93 1 97.38 149 PHE B N 1
ATOM 3516 C CA . PHE B 1 149 ? 3.488 6.48 -10.922 1 97.38 149 PHE B CA 1
ATOM 3517 C C . PHE B 1 149 ? 3.373 5.316 -11.891 1 97.38 149 PHE B C 1
ATOM 3519 O O . PHE B 1 149 ? 2.463 4.492 -11.781 1 97.38 149 PHE B O 1
ATOM 3526 N N . ARG B 1 150 ? 4.27 5.184 -12.836 1 97.19 150 ARG B N 1
ATOM 3527 C CA . ARG B 1 150 ? 4.301 4.043 -13.742 1 97.19 150 ARG B CA 1
ATOM 3528 C C . ARG B 1 150 ? 4.355 2.729 -12.969 1 97.19 150 ARG B C 1
ATOM 3530 O O . ARG B 1 150 ? 3.773 1.728 -13.391 1 97.19 150 ARG B O 1
ATOM 3537 N N . ASN B 1 151 ? 5.012 2.719 -11.844 1 97.62 151 ASN B N 1
ATOM 3538 C CA . ASN B 1 151 ? 5.047 1.542 -10.977 1 97.62 151 ASN B CA 1
ATOM 3539 C C . ASN B 1 151 ? 3.646 1.104 -10.562 1 97.62 151 ASN B C 1
ATOM 3541 O O . ASN B 1 151 ? 3.326 -0.086 -10.602 1 97.62 151 ASN B O 1
ATOM 3545 N N . PHE B 1 152 ? 2.803 2.033 -10.242 1 98.06 152 PHE B N 1
ATOM 3546 C CA . PHE B 1 152 ? 1.44 1.724 -9.828 1 98.06 152 PHE B CA 1
ATOM 3547 C C . PHE B 1 152 ? 0.591 1.308 -11.023 1 98.06 152 PHE B C 1
ATOM 3549 O O . PHE B 1 152 ? -0.258 0.421 -10.906 1 98.06 152 PHE B O 1
ATOM 3556 N N . GLU B 1 153 ? 0.801 1.931 -12.156 1 97.88 153 GLU B N 1
ATOM 3557 C CA . GLU B 1 153 ? 0.029 1.622 -13.359 1 97.88 153 GLU B CA 1
ATOM 3558 C C . GLU B 1 153 ? 0.213 0.166 -13.773 1 97.88 153 GLU B C 1
ATOM 3560 O O . GLU B 1 153 ? -0.756 -0.515 -14.117 1 97.88 153 GLU B O 1
ATOM 3565 N N . VAL B 1 154 ? 1.373 -0.295 -13.688 1 98 154 VAL B N 1
ATOM 3566 C CA . VAL B 1 154 ? 1.649 -1.651 -14.148 1 98 154 VAL B CA 1
ATOM 3567 C C . VAL B 1 154 ? 1.429 -2.641 -13.008 1 98 154 VAL B C 1
ATOM 3569 O O . VAL B 1 154 ? 0.678 -3.607 -13.148 1 98 154 VAL B O 1
ATOM 3572 N N . ASN B 1 155 ? 2.012 -2.387 -11.844 1 98.31 155 ASN B N 1
ATOM 3573 C CA . ASN B 1 155 ? 2.031 -3.357 -10.758 1 98.31 155 ASN B CA 1
ATOM 3574 C C . ASN B 1 155 ? 0.665 -3.477 -10.086 1 98.31 155 ASN B C 1
ATOM 3576 O O . ASN B 1 155 ? 0.278 -4.559 -9.641 1 98.31 155 ASN B O 1
ATOM 3580 N N . VAL B 1 156 ? -0.015 -2.352 -10.023 1 98.06 156 VAL B N 1
ATOM 3581 C CA . VAL B 1 156 ? -1.283 -2.373 -9.305 1 98.06 156 VAL B CA 1
ATOM 3582 C C . VAL B 1 156 ? -2.443 -2.416 -10.297 1 98.06 156 VAL B C 1
ATOM 3584 O O . VAL B 1 156 ? -3.223 -3.373 -10.312 1 98.06 156 VAL B O 1
ATOM 3587 N N . LYS B 1 157 ? -2.527 -1.41 -11.164 1 97.88 157 LYS B N 1
ATOM 3588 C CA . LYS B 1 157 ? -3.635 -1.368 -12.109 1 97.88 157 LYS B CA 1
ATOM 3589 C C . LYS B 1 157 ? -3.609 -2.578 -13.039 1 97.88 157 LYS B C 1
ATOM 3591 O O . LYS B 1 157 ? -4.648 -3.189 -13.305 1 97.88 157 LYS B O 1
ATOM 3596 N N . GLY B 1 158 ? -2.416 -2.877 -13.578 1 98.56 158 GLY B N 1
ATOM 3597 C CA . GLY B 1 158 ? -2.285 -4.043 -14.438 1 98.56 158 GLY B CA 1
ATOM 3598 C C . GLY B 1 158 ? -2.738 -5.328 -13.773 1 98.56 158 GLY B C 1
ATOM 3599 O O . GLY B 1 158 ? -3.465 -6.121 -14.375 1 98.56 158 GLY B O 1
ATOM 3600 N N . THR B 1 159 ? -2.32 -5.535 -12.531 1 98.44 159 THR B N 1
ATOM 3601 C CA . THR B 1 159 ? -2.738 -6.699 -11.758 1 98.44 159 THR B CA 1
ATOM 3602 C C . THR B 1 159 ? -4.254 -6.719 -11.586 1 98.44 159 THR B C 1
ATOM 3604 O O . THR B 1 159 ? -4.891 -7.762 -11.75 1 98.44 159 THR B O 1
ATOM 3607 N N . HIS B 1 160 ? -4.816 -5.57 -11.273 1 98.12 160 HIS B N 1
ATOM 3608 C CA . HIS B 1 160 ? -6.254 -5.477 -11.062 1 98.12 160 HIS B CA 1
ATOM 3609 C C . HIS B 1 160 ? -7.027 -5.844 -12.32 1 98.12 160 HIS B C 1
ATOM 3611 O O . HIS B 1 160 ? -8 -6.598 -12.266 1 98.12 160 HIS B O 1
ATOM 3617 N N . ILE B 1 161 ? -6.613 -5.316 -13.469 1 98.38 161 ILE B N 1
ATOM 3618 C CA . ILE B 1 161 ? -7.297 -5.551 -14.734 1 98.38 161 ILE B CA 1
ATOM 3619 C C . ILE B 1 161 ? -7.262 -7.039 -15.07 1 98.38 161 ILE B C 1
ATOM 3621 O O . ILE B 1 161 ? -8.289 -7.625 -15.422 1 98.38 161 ILE B O 1
ATOM 3625 N N . MET B 1 162 ? -6.082 -7.633 -14.93 1 98.62 162 MET B N 1
ATOM 3626 C CA . MET B 1 162 ? -5.934 -9.062 -15.203 1 98.62 162 MET B CA 1
ATOM 3627 C C . MET B 1 162 ? -6.793 -9.883 -14.242 1 98.62 162 MET B C 1
ATOM 3629 O O . MET B 1 162 ? -7.465 -10.828 -14.664 1 98.62 162 MET B O 1
ATOM 3633 N N . THR B 1 163 ? -6.75 -9.547 -13 1 98.44 163 THR B N 1
ATOM 3634 C CA . THR B 1 163 ? -7.516 -10.234 -11.977 1 98.44 163 THR B CA 1
ATOM 3635 C C . THR B 1 163 ? -9.016 -10.141 -12.258 1 98.44 163 THR B C 1
ATOM 3637 O O . THR B 1 163 ? -9.734 -11.133 -12.133 1 98.44 163 THR B O 1
ATOM 3640 N N . GLN B 1 164 ? -9.461 -8.93 -12.625 1 97.62 164 GLN B N 1
ATOM 3641 C CA . GLN B 1 164 ? -10.867 -8.719 -12.938 1 97.62 164 GLN B CA 1
ATOM 3642 C C . GLN B 1 164 ? -11.336 -9.68 -14.031 1 97.62 164 GLN B C 1
ATOM 3644 O O . GLN B 1 164 ? -12.359 -10.344 -13.883 1 97.62 164 GLN B O 1
ATOM 3649 N N . GLN B 1 165 ? -10.633 -9.75 -15.094 1 97.94 165 GLN B N 1
ATOM 3650 C CA . GLN B 1 165 ? -11 -10.609 -16.219 1 97.94 165 GLN B CA 1
ATOM 3651 C C . GLN B 1 165 ? -10.922 -12.078 -15.828 1 97.94 165 GLN B C 1
ATOM 3653 O O . GLN B 1 165 ? -11.781 -12.875 -16.219 1 97.94 165 GLN B O 1
ATOM 3658 N N . PHE B 1 166 ? -9.922 -12.461 -15.094 1 98.56 166 PHE B N 1
ATOM 3659 C CA . PHE B 1 166 ? -9.781 -13.828 -14.609 1 98.56 166 PHE B CA 1
ATOM 3660 C C . PHE B 1 166 ? -10.992 -14.227 -13.766 1 98.56 166 PHE B C 1
ATOM 3662 O O . PHE B 1 166 ? -11.555 -15.305 -13.953 1 98.56 166 PHE B O 1
ATOM 3669 N N . LEU B 1 167 ? -11.359 -13.336 -12.852 1 97.69 167 LEU B N 1
ATOM 3670 C CA . LEU B 1 167 ? -12.484 -13.625 -11.969 1 97.69 167 LEU B CA 1
ATOM 3671 C C . LEU B 1 167 ? -13.781 -13.719 -12.758 1 97.69 167 LEU B C 1
ATOM 3673 O O . LEU B 1 167 ? -14.617 -14.586 -12.492 1 97.69 167 LEU B O 1
ATOM 3677 N N . LYS B 1 168 ? -13.961 -12.852 -13.727 1 96.19 168 LYS B N 1
ATOM 3678 C CA . LYS B 1 168 ? -15.133 -12.945 -14.586 1 96.19 168 LYS B CA 1
ATOM 3679 C C . LYS B 1 168 ? -15.242 -14.328 -15.219 1 96.19 168 LYS B C 1
ATOM 3681 O O . LYS B 1 168 ? -16.344 -14.883 -15.328 1 96.19 168 LYS B O 1
ATOM 3686 N N . ALA B 1 169 ? -14.117 -14.828 -15.539 1 96.19 169 ALA B N 1
ATOM 3687 C CA . ALA B 1 169 ? -14.086 -16.141 -16.188 1 96.19 169 ALA B CA 1
ATOM 3688 C C . ALA B 1 169 ? -14.242 -17.266 -15.172 1 96.19 169 ALA B C 1
ATOM 3690 O O . ALA B 1 169 ? -14.805 -18.312 -15.484 1 96.19 169 ALA B O 1
ATOM 3691 N N . ALA B 1 170 ? -13.82 -17.078 -13.977 1 96.81 170 ALA B N 1
ATOM 3692 C CA . ALA B 1 170 ? -13.688 -18.156 -13.008 1 96.81 170 ALA B CA 1
ATOM 3693 C C . ALA B 1 170 ? -14.93 -18.266 -12.125 1 96.81 170 ALA B C 1
ATOM 3695 O O . ALA B 1 170 ? -15.289 -19.359 -11.68 1 96.81 170 ALA B O 1
ATOM 3696 N N . ILE B 1 171 ? -15.602 -17.203 -11.859 1 93.44 171 ILE B N 1
ATOM 3697 C CA . ILE B 1 171 ? -16.672 -17.109 -10.867 1 93.44 171 ILE B CA 1
ATOM 3698 C C . ILE B 1 171 ? -17.781 -18.094 -11.219 1 93.44 171 ILE B C 1
ATOM 3700 O O . ILE B 1 171 ? -18.328 -18.766 -10.344 1 93.44 171 ILE B O 1
ATOM 3704 N N . PRO B 1 172 ? -18.109 -18.281 -12.5 1 93.56 172 PRO B N 1
ATOM 3705 C CA . PRO B 1 172 ? -19.219 -19.172 -12.844 1 93.56 172 PRO B CA 1
ATOM 3706 C C . PRO B 1 172 ? -18.969 -20.625 -12.445 1 93.56 172 PRO B C 1
ATOM 3708 O O . PRO B 1 172 ? -19.906 -21.391 -12.266 1 93.56 172 PRO B O 1
ATOM 3711 N N . TRP B 1 173 ? -17.703 -20.969 -12.211 1 96.12 173 TRP B N 1
ATOM 3712 C CA . TRP B 1 173 ? -17.469 -22.391 -11.977 1 96.12 173 TRP B CA 1
ATOM 3713 C C . TRP B 1 173 ? -16.734 -22.609 -10.664 1 96.12 173 TRP B C 1
ATOM 3715 O O . TRP B 1 173 ? -16.703 -23.734 -10.148 1 96.12 173 TRP B O 1
ATOM 3725 N N . ALA B 1 174 ? -16.031 -21.625 -10.109 1 97.12 174 ALA B N 1
ATOM 3726 C CA . ALA B 1 174 ? -15.219 -21.781 -8.906 1 97.12 174 ALA B CA 1
ATOM 3727 C C . ALA B 1 174 ? -16.062 -22.156 -7.703 1 97.12 174 ALA B C 1
ATOM 3729 O O . ALA B 1 174 ? -17.156 -21.609 -7.512 1 97.12 174 ALA B O 1
ATOM 3730 N N . THR B 1 175 ? -15.578 -23.094 -6.871 1 96.62 175 THR B N 1
ATOM 3731 C CA . THR B 1 175 ? -16.25 -23.562 -5.668 1 96.62 175 THR B CA 1
ATOM 3732 C C . THR B 1 175 ? -15.297 -23.578 -4.48 1 96.62 175 THR B C 1
ATOM 3734 O O . THR B 1 175 ? -14.102 -23.312 -4.633 1 96.62 175 THR B O 1
ATOM 3737 N N . THR B 1 176 ? -15.867 -23.938 -3.346 1 94.44 176 THR B N 1
ATOM 3738 C CA . THR B 1 176 ? -15.047 -24.016 -2.139 1 94.44 176 THR B CA 1
ATOM 3739 C C . THR B 1 176 ? -14.07 -25.188 -2.223 1 94.44 176 THR B C 1
ATOM 3741 O O . THR B 1 176 ? -13 -25.156 -1.623 1 94.44 176 THR B O 1
ATOM 3744 N N . THR B 1 177 ? -14.438 -26.156 -2.965 1 94.88 177 THR B N 1
ATOM 3745 C CA . THR B 1 177 ? -13.594 -27.344 -3.084 1 94.88 177 THR B CA 1
ATOM 3746 C C . THR B 1 177 ? -12.625 -27.203 -4.25 1 94.88 177 THR B C 1
ATOM 3748 O O . THR B 1 177 ? -11.578 -27.844 -4.277 1 94.88 177 THR B O 1
ATOM 3751 N N . ASP B 1 178 ? -12.992 -26.359 -5.215 1 96.5 178 ASP B N 1
ATOM 3752 C CA . ASP B 1 178 ? -12.125 -26.047 -6.348 1 96.5 178 ASP B CA 1
ATOM 3753 C C . ASP B 1 178 ? -12.117 -24.547 -6.637 1 96.5 178 ASP B C 1
ATOM 3755 O O . ASP B 1 178 ? -12.695 -24.094 -7.629 1 96.5 178 ASP B O 1
ATOM 3759 N N . PRO B 1 179 ? -11.398 -23.875 -5.848 1 98.19 179 PRO B N 1
ATOM 3760 C CA . PRO B 1 179 ? -11.383 -22.422 -5.996 1 98.19 179 PRO B CA 1
ATOM 3761 C C . PRO B 1 179 ? -10.516 -21.953 -7.164 1 98.19 179 PRO B C 1
ATOM 3763 O O . PRO B 1 179 ? -9.609 -22.672 -7.59 1 98.19 179 PRO B O 1
ATOM 3766 N N . ALA B 1 180 ? -10.828 -20.781 -7.723 1 98.38 180 ALA B N 1
ATOM 3767 C CA . ALA B 1 180 ? -9.891 -20.062 -8.586 1 98.38 180 ALA B CA 1
ATOM 3768 C C . ALA B 1 180 ? -8.625 -19.672 -7.828 1 98.38 180 ALA B C 1
ATOM 3770 O O . ALA B 1 180 ? -8.695 -19.25 -6.672 1 98.38 180 ALA B O 1
ATOM 3771 N N . ARG B 1 181 ? -7.473 -19.953 -8.391 1 98.62 181 ARG B N 1
ATOM 3772 C CA . ARG B 1 181 ? -6.211 -19.672 -7.719 1 98.62 181 ARG B CA 1
ATOM 3773 C C . ARG B 1 181 ? -5.504 -18.469 -8.359 1 98.62 181 ARG B C 1
ATOM 3775 O O . ARG B 1 181 ? -5.352 -18.422 -9.578 1 98.62 181 ARG B O 1
ATOM 3782 N N . LEU B 1 182 ? -5.156 -17.578 -7.555 1 98.56 182 LEU B N 1
ATOM 3783 C CA . LEU B 1 182 ? -4.512 -16.344 -7.988 1 98.56 182 LEU B CA 1
ATOM 3784 C C . LEU B 1 182 ? -3.227 -16.094 -7.207 1 98.56 182 LEU B C 1
ATOM 3786 O O . LEU B 1 182 ? -3.232 -16.109 -5.973 1 98.56 182 LEU B O 1
ATOM 3790 N N . ILE B 1 183 ? -2.129 -15.945 -7.891 1 98.88 183 ILE B N 1
ATOM 3791 C CA . ILE B 1 183 ? -0.85 -15.57 -7.297 1 98.88 183 ILE B CA 1
ATOM 3792 C C . ILE B 1 183 ? -0.487 -14.148 -7.707 1 98.88 183 ILE B C 1
ATOM 3794 O O . ILE B 1 183 ? -0.462 -13.82 -8.898 1 98.88 183 ILE B O 1
ATOM 3798 N N . ASN B 1 184 ? -0.311 -13.273 -6.809 1 98.81 184 ASN B N 1
ATOM 3799 C CA . ASN B 1 184 ? 0.233 -11.938 -7.039 1 98.81 184 ASN B CA 1
ATOM 3800 C C . ASN B 1 184 ? 1.7 -11.852 -6.633 1 98.81 184 ASN B C 1
ATOM 3802 O O . ASN B 1 184 ? 2.039 -12.062 -5.465 1 98.81 184 ASN B O 1
ATOM 3806 N N . MET B 1 185 ? 2.576 -11.531 -7.555 1 98.31 185 MET B N 1
ATOM 3807 C CA . MET B 1 185 ? 4 -11.422 -7.254 1 98.31 185 MET B CA 1
ATOM 3808 C C . MET B 1 185 ? 4.312 -10.109 -6.555 1 98.31 185 MET B C 1
ATOM 3810 O O . MET B 1 185 ? 4.199 -9.039 -7.156 1 98.31 185 MET B O 1
ATOM 3814 N N . SER B 1 186 ? 4.66 -10.242 -5.359 1 97 186 SER B N 1
ATOM 3815 C CA . SER B 1 186 ? 5.012 -9.086 -4.551 1 97 186 SER B CA 1
ATOM 3816 C C . SER B 1 186 ? 6.523 -8.984 -4.352 1 97 186 SER B C 1
ATOM 3818 O O . SER B 1 186 ? 7.293 -9.305 -5.262 1 97 186 SER B O 1
ATOM 3820 N N . SER B 1 187 ? 6.965 -8.414 -3.234 1 93.75 187 SER B N 1
ATOM 3821 C CA . SER B 1 187 ? 8.367 -8.188 -2.893 1 93.75 187 SER B CA 1
ATOM 3822 C C . SER B 1 187 ? 8.539 -7.949 -1.397 1 93.75 187 SER B C 1
ATOM 3824 O O . SER B 1 187 ? 7.633 -7.441 -0.735 1 93.75 187 SER B O 1
ATOM 3826 N N . SER B 1 188 ? 9.742 -8.32 -0.935 1 92.69 188 SER B N 1
ATOM 3827 C CA . SER B 1 188 ? 10.062 -8 0.453 1 92.69 188 SER B CA 1
ATOM 3828 C C . SER B 1 188 ? 10.195 -6.496 0.654 1 92.69 188 SER B C 1
ATOM 3830 O O . SER B 1 188 ? 10.141 -6.008 1.786 1 92.69 188 SER B O 1
ATOM 3832 N N . SER B 1 189 ? 10.398 -5.773 -0.377 1 91.25 189 SER B N 1
ATOM 3833 C CA . SER B 1 189 ? 10.484 -4.32 -0.269 1 91.25 189 SER B CA 1
ATOM 3834 C C . SER B 1 189 ? 9.164 -3.729 0.219 1 91.25 189 SER B C 1
ATOM 3836 O O . SER B 1 189 ? 9.117 -2.568 0.632 1 91.25 189 SER B O 1
ATOM 3838 N N . ALA B 1 190 ? 8.109 -4.516 0.223 1 93.5 190 ALA B N 1
ATOM 3839 C CA . ALA B 1 190 ? 6.77 -4.062 0.599 1 93.5 190 ALA B CA 1
ATOM 3840 C C . ALA B 1 190 ? 6.664 -3.855 2.107 1 93.5 190 ALA B C 1
ATOM 3842 O O . ALA B 1 190 ? 5.734 -3.207 2.588 1 93.5 190 ALA B O 1
ATOM 3843 N N . TRP B 1 191 ? 7.527 -4.449 2.854 1 91.94 191 TRP B N 1
ATOM 3844 C CA . TRP B 1 191 ? 7.445 -4.285 4.301 1 91.94 191 TRP B CA 1
ATOM 3845 C C . TRP B 1 191 ? 8.781 -3.824 4.871 1 91.94 191 TRP B C 1
ATOM 3847 O O . TRP B 1 191 ? 8.984 -3.844 6.09 1 91.94 191 TRP B O 1
ATOM 3857 N N . GLY B 1 192 ? 9.68 -3.424 4.062 1 89.62 192 GLY B N 1
ATOM 3858 C CA . GLY B 1 192 ? 10.906 -2.727 4.43 1 89.62 192 GLY B CA 1
ATOM 3859 C C . GLY B 1 192 ? 10.914 -1.27 4.008 1 89.62 192 GLY B C 1
ATOM 3860 O O . GLY B 1 192 ? 9.984 -0.805 3.346 1 89.62 192 GLY B O 1
ATOM 3861 N N . THR B 1 193 ? 11.859 -0.574 4.48 1 89.12 193 THR B N 1
ATOM 3862 C CA . THR B 1 193 ? 12.023 0.824 4.098 1 89.12 193 THR B CA 1
ATOM 3863 C C . THR B 1 193 ? 13.211 0.99 3.156 1 89.12 193 THR B C 1
ATOM 3865 O O . THR B 1 193 ? 14.367 0.877 3.578 1 89.12 193 THR B O 1
ATOM 3868 N N . TRP B 1 194 ? 12.844 1.245 1.906 1 87.69 194 TRP B N 1
ATOM 3869 C CA . TRP B 1 194 ? 13.859 1.34 0.857 1 87.69 194 TRP B CA 1
ATOM 3870 C C . TRP B 1 194 ? 13.703 2.637 0.069 1 87.69 194 TRP B C 1
ATOM 3872 O O . TRP B 1 194 ? 13.07 2.654 -0.99 1 87.69 194 TRP B O 1
ATOM 3882 N N . PRO B 1 195 ? 14.391 3.645 0.465 1 84.81 195 PRO B N 1
ATOM 3883 C CA . PRO B 1 195 ? 14.234 4.938 -0.204 1 84.81 195 PRO B CA 1
ATOM 3884 C C . PRO B 1 195 ? 14.578 4.879 -1.69 1 84.81 195 PRO B C 1
ATOM 3886 O O . PRO B 1 195 ? 13.938 5.551 -2.504 1 84.81 195 PRO B O 1
ATOM 3889 N N . PHE B 1 196 ? 15.469 4.027 -2.107 1 83.81 196 PHE B N 1
ATOM 3890 C CA . PHE B 1 196 ? 15.906 3.971 -3.496 1 83.81 196 PHE B CA 1
ATOM 3891 C C . PHE B 1 196 ? 14.938 3.145 -4.336 1 83.81 196 PHE B C 1
ATOM 3893 O O . PHE B 1 196 ? 15.109 3.027 -5.551 1 83.81 196 PHE B O 1
ATOM 3900 N N . LEU B 1 197 ? 13.891 2.553 -3.693 1 88.75 197 LEU B N 1
ATOM 3901 C CA . LEU B 1 197 ? 12.844 1.779 -4.344 1 88.75 197 LEU B CA 1
ATOM 3902 C C . LEU B 1 197 ? 11.461 2.311 -3.965 1 88.75 197 LEU B C 1
ATOM 3904 O O . LEU B 1 197 ? 10.5 1.549 -3.895 1 88.75 197 LEU B O 1
ATOM 3908 N N . ALA B 1 198 ? 11.422 3.529 -3.742 1 88.38 198 ALA B N 1
ATOM 3909 C CA . ALA B 1 198 ? 10.234 4.066 -3.076 1 88.38 198 ALA B CA 1
ATOM 3910 C C . ALA B 1 198 ? 8.969 3.707 -3.844 1 88.38 198 ALA B C 1
ATOM 3912 O O . ALA B 1 198 ? 8.07 3.059 -3.301 1 88.38 198 ALA B O 1
ATOM 3913 N N . ALA B 1 199 ? 8.914 4.039 -5.137 1 92.75 199 ALA B N 1
ATOM 3914 C CA . ALA B 1 199 ? 7.695 3.814 -5.906 1 92.75 199 ALA B CA 1
ATOM 3915 C C . ALA B 1 199 ? 7.41 2.324 -6.059 1 92.75 199 ALA B C 1
ATOM 3917 O O . ALA B 1 199 ? 6.266 1.888 -5.918 1 92.75 199 ALA B O 1
ATOM 3918 N N . TYR B 1 200 ? 8.383 1.553 -6.309 1 94.94 200 TYR B N 1
ATOM 3919 C CA . TYR B 1 200 ? 8.242 0.108 -6.457 1 94.94 200 TYR B CA 1
ATOM 3920 C C . TYR B 1 200 ? 7.758 -0.528 -5.156 1 94.94 200 TYR B C 1
ATOM 3922 O O . TYR B 1 200 ? 6.754 -1.243 -5.145 1 94.94 200 TYR B O 1
ATOM 3930 N N . SER B 1 201 ? 8.477 -0.207 -4.035 1 95 201 SER B N 1
ATOM 3931 C CA . SER B 1 201 ? 8.133 -0.779 -2.736 1 95 201 SER B CA 1
ATOM 3932 C C . SER B 1 201 ? 6.707 -0.415 -2.33 1 95 201 SER B C 1
ATOM 3934 O O . SER B 1 201 ? 5.973 -1.251 -1.795 1 95 201 SER B O 1
ATOM 3936 N N . ASN B 1 202 ? 6.305 0.801 -2.609 1 95.25 202 ASN B N 1
ATOM 3937 C CA . ASN B 1 202 ? 4.949 1.239 -2.295 1 95.25 202 ASN B CA 1
ATOM 3938 C C . ASN B 1 202 ? 3.912 0.492 -3.127 1 95.25 202 ASN B C 1
ATOM 3940 O O . ASN B 1 202 ? 2.869 0.09 -2.609 1 95.25 202 ASN B O 1
ATOM 3944 N N . SER B 1 203 ? 4.168 0.321 -4.391 1 97.25 203 SER B N 1
ATOM 3945 C CA . SER B 1 203 ? 3.25 -0.407 -5.262 1 97.25 203 SER B CA 1
ATOM 3946 C C . SER B 1 203 ? 3.1 -1.857 -4.812 1 97.25 203 SER B C 1
ATOM 3948 O O . SER B 1 203 ? 2 -2.414 -4.852 1 97.25 203 SER B O 1
ATOM 3950 N N . LYS B 1 204 ? 4.172 -2.428 -4.414 1 97.5 204 LYS B N 1
ATOM 3951 C CA . LYS B 1 204 ? 4.133 -3.82 -3.98 1 97.5 204 LYS B CA 1
ATOM 3952 C C . LYS B 1 204 ? 3.457 -3.955 -2.621 1 97.5 204 LYS B C 1
ATOM 3954 O O . LYS B 1 204 ? 2.793 -4.957 -2.348 1 97.5 204 LYS B O 1
ATOM 3959 N N . ALA B 1 205 ? 3.621 -2.951 -1.765 1 96.19 205 ALA B N 1
ATOM 3960 C CA . ALA B 1 205 ? 2.861 -2.926 -0.518 1 96.19 205 ALA B CA 1
ATOM 3961 C C . ALA B 1 205 ? 1.359 -2.887 -0.791 1 96.19 205 ALA B C 1
ATOM 3963 O O . ALA B 1 205 ? 0.59 -3.623 -0.169 1 96.19 205 ALA B O 1
ATOM 3964 N N . ALA B 1 206 ? 0.977 -2.053 -1.713 1 96.56 206 ALA B N 1
ATOM 3965 C CA . ALA B 1 206 ? -0.426 -1.989 -2.113 1 96.56 206 ALA B CA 1
ATOM 3966 C C . ALA B 1 206 ? -0.913 -3.344 -2.619 1 96.56 206 ALA B C 1
ATOM 3968 O O . ALA B 1 206 ? -2.041 -3.752 -2.332 1 96.56 206 ALA B O 1
ATOM 3969 N N . LEU B 1 207 ? -0.081 -4.027 -3.303 1 96.94 207 LEU B N 1
ATOM 3970 C CA . LEU B 1 207 ? -0.433 -5.312 -3.895 1 96.94 207 LEU B CA 1
ATOM 3971 C C . LEU B 1 207 ? -0.693 -6.355 -2.812 1 96.94 207 LEU B C 1
ATOM 3973 O O . LEU B 1 207 ? -1.572 -7.207 -2.965 1 96.94 207 LEU B O 1
ATOM 3977 N N . ILE B 1 208 ? 0.092 -6.348 -1.758 1 97.38 208 ILE B N 1
ATOM 3978 C CA . ILE B 1 208 ? -0.129 -7.281 -0.656 1 97.38 208 ILE B CA 1
ATOM 3979 C C . ILE B 1 208 ? -1.492 -7.012 -0.021 1 97.38 208 ILE B C 1
ATOM 3981 O O . ILE B 1 208 ? -2.266 -7.941 0.218 1 97.38 208 ILE B O 1
ATOM 3985 N N . HIS B 1 209 ? -1.769 -5.742 0.202 1 96.12 209 HIS B N 1
ATOM 3986 C CA . HIS B 1 209 ? -3.072 -5.387 0.753 1 96.12 209 HIS B CA 1
ATOM 3987 C C . HIS B 1 209 ? -4.195 -5.758 -0.209 1 96.12 209 HIS B C 1
ATOM 3989 O O . HIS B 1 209 ? -5.25 -6.234 0.217 1 96.12 209 HIS B O 1
ATOM 3995 N N . TYR B 1 210 ? -3.98 -5.551 -1.477 1 96.69 210 TYR B N 1
ATOM 3996 C CA . TYR B 1 210 ? -4.922 -5.938 -2.523 1 96.69 210 TYR B CA 1
ATOM 3997 C C . TYR B 1 210 ? -5.227 -7.426 -2.457 1 96.69 210 TYR B C 1
ATOM 3999 O O . TYR B 1 210 ? -6.391 -7.832 -2.545 1 96.69 210 TYR B O 1
ATOM 4007 N N . THR B 1 211 ? -4.234 -8.211 -2.246 1 97.94 211 THR B N 1
ATOM 4008 C CA . THR B 1 211 ? -4.379 -9.664 -2.17 1 97.94 211 THR B CA 1
ATOM 4009 C C . THR B 1 211 ? -5.273 -10.055 -0.997 1 97.94 211 THR B C 1
ATOM 4011 O O . THR B 1 211 ? -6.18 -10.875 -1.147 1 97.94 211 THR B O 1
ATOM 4014 N N . THR B 1 212 ? -5.02 -9.438 0.119 1 96.94 212 THR B N 1
ATOM 4015 C CA . THR B 1 212 ? -5.797 -9.711 1.322 1 96.94 212 THR B CA 1
ATOM 4016 C C . THR B 1 212 ? -7.258 -9.32 1.121 1 96.94 212 THR B C 1
ATOM 4018 O O . THR B 1 212 ? -8.164 -10.086 1.468 1 96.94 212 THR B O 1
ATOM 4021 N N . THR B 1 213 ? -7.473 -8.172 0.551 1 94.75 213 THR B N 1
ATOM 4022 C CA . THR B 1 213 ? -8.828 -7.695 0.325 1 94.75 213 THR B CA 1
ATOM 4023 C C . THR B 1 213 ? -9.555 -8.57 -0.698 1 94.75 213 THR B C 1
ATOM 4025 O O . THR B 1 213 ? -10.734 -8.867 -0.545 1 94.75 213 THR B O 1
ATOM 4028 N N . LEU B 1 214 ? -8.859 -8.961 -1.676 1 96.19 214 LEU B N 1
ATOM 4029 C CA . LEU B 1 214 ? -9.414 -9.836 -2.701 1 96.19 214 LEU B CA 1
ATOM 4030 C C . LEU B 1 214 ? -9.867 -11.164 -2.096 1 96.19 214 LEU B C 1
ATOM 4032 O O . LEU B 1 214 ? -10.984 -11.617 -2.357 1 96.19 214 LEU B O 1
ATOM 4036 N N . ALA B 1 215 ? -9.016 -11.789 -1.326 1 96.5 215 ALA B N 1
ATOM 4037 C CA . ALA B 1 215 ? -9.344 -13.055 -0.672 1 96.5 215 ALA B CA 1
ATOM 4038 C C . ALA B 1 215 ? -10.602 -12.93 0.175 1 96.5 215 ALA B C 1
ATOM 4040 O O . ALA B 1 215 ? -11.461 -13.82 0.157 1 96.5 215 ALA B O 1
ATOM 4041 N N . ALA B 1 216 ? -10.719 -11.812 0.826 1 94.56 216 ALA B N 1
ATOM 4042 C CA . ALA B 1 216 ? -11.859 -11.578 1.712 1 94.56 216 ALA B CA 1
ATOM 4043 C C . ALA B 1 216 ? -13.141 -11.359 0.913 1 94.56 216 ALA B C 1
ATOM 4045 O O . ALA B 1 216 ? -14.234 -11.633 1.404 1 94.56 216 ALA B O 1
ATOM 4046 N N . SER B 1 217 ? -13.031 -10.945 -0.292 1 94.12 217 SER B N 1
ATOM 4047 C CA . SER B 1 217 ? -14.188 -10.617 -1.122 1 94.12 217 SER B CA 1
ATOM 4048 C C . SER B 1 217 ? -14.828 -11.875 -1.698 1 94.12 217 SER B C 1
ATOM 4050 O O . SER B 1 217 ? -15.977 -11.844 -2.143 1 94.12 217 SER B O 1
ATOM 4052 N N . TYR B 1 218 ? -14.07 -12.945 -1.727 1 95.06 218 TYR B N 1
ATOM 4053 C CA . TYR B 1 218 ? -14.57 -14.18 -2.328 1 95.06 218 TYR B CA 1
ATOM 4054 C C . TYR B 1 218 ? -14.289 -15.375 -1.425 1 95.06 218 TYR B C 1
ATOM 4056 O O . TYR B 1 218 ? -13.609 -16.328 -1.829 1 95.06 218 TYR B O 1
ATOM 4064 N N . PRO B 1 219 ? -14.875 -15.352 -0.251 1 91.5 219 PRO B N 1
ATOM 4065 C CA . PRO B 1 219 ? -14.562 -16.406 0.708 1 91.5 219 PRO B CA 1
ATOM 4066 C C . PRO B 1 219 ? -14.844 -17.812 0.158 1 91.5 219 PRO B C 1
ATOM 4068 O O . PRO B 1 219 ? -15.969 -18.094 -0.268 1 91.5 219 PRO B O 1
ATOM 4071 N N . GLY B 1 220 ? -13.773 -18.547 0.08 1 93.38 220 GLY B N 1
ATOM 4072 C CA . GLY B 1 220 ? -13.883 -19.953 -0.256 1 93.38 220 GLY B CA 1
ATOM 4073 C C . GLY B 1 220 ? -13.758 -20.219 -1.744 1 93.38 220 GLY B C 1
ATOM 4074 O O . GLY B 1 220 ? -13.398 -21.328 -2.152 1 93.38 220 GLY B O 1
ATOM 4075 N N . THR B 1 221 ? -14.047 -19.234 -2.574 1 96.88 221 THR B N 1
ATOM 4076 C CA . THR B 1 221 ? -14.109 -19.531 -4 1 96.88 221 THR B CA 1
ATOM 4077 C C . THR B 1 221 ? -12.883 -18.984 -4.719 1 96.88 221 THR B C 1
ATOM 4079 O O . THR B 1 221 ? -12.648 -19.281 -5.891 1 96.88 221 THR B O 1
ATOM 4082 N N . VAL B 1 222 ? -12.141 -18.188 -4.016 1 97.62 222 VAL B N 1
ATOM 4083 C CA . VAL B 1 222 ? -10.883 -17.672 -4.559 1 97.62 222 VAL B CA 1
ATOM 4084 C C . VAL B 1 222 ? -9.758 -17.875 -3.549 1 97.62 222 VAL B C 1
ATOM 4086 O O . VAL B 1 222 ? -9.922 -17.594 -2.361 1 97.62 222 VAL B O 1
ATOM 4089 N N . LEU B 1 223 ? -8.734 -18.516 -3.965 1 98.38 223 LEU B N 1
ATOM 4090 C CA . LEU B 1 223 ? -7.469 -18.594 -3.242 1 98.38 223 LEU B CA 1
ATOM 4091 C C . LEU B 1 223 ? -6.465 -17.594 -3.795 1 98.38 223 LEU B C 1
ATOM 4093 O O . LEU B 1 223 ? -5.977 -17.75 -4.918 1 98.38 223 LEU B O 1
ATOM 4097 N N . ALA B 1 224 ? -6.242 -16.531 -3.059 1 98.5 224 ALA B N 1
ATOM 4098 C CA . ALA B 1 224 ? -5.328 -15.469 -3.473 1 98.5 224 ALA B CA 1
ATOM 4099 C C . ALA B 1 224 ? -4.133 -15.375 -2.531 1 98.5 224 ALA B C 1
ATOM 4101 O O . ALA B 1 224 ? -4.297 -15.203 -1.322 1 98.5 224 ALA B O 1
ATOM 4102 N N . ILE B 1 225 ? -2.918 -15.508 -3.082 1 98.81 225 ILE B N 1
ATOM 4103 C CA . ILE B 1 225 ? -1.701 -15.484 -2.279 1 98.81 225 ILE B CA 1
ATOM 4104 C C . ILE B 1 225 ? -0.696 -14.508 -2.896 1 98.81 225 ILE B C 1
ATOM 4106 O O . ILE B 1 225 ? -0.509 -14.492 -4.113 1 98.81 225 ILE B O 1
ATOM 4110 N N . ALA B 1 226 ? -0.1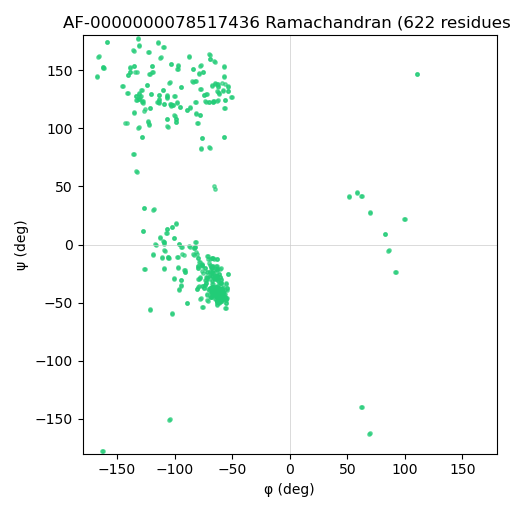65 -13.633 -2.078 1 98.81 226 ALA B N 1
ATOM 4111 C CA . ALA B 1 226 ? 0.966 -12.805 -2.496 1 98.81 226 ALA B CA 1
ATOM 4112 C C . ALA B 1 226 ? 2.287 -13.547 -2.299 1 98.81 226 ALA B C 1
ATOM 4114 O O . ALA B 1 226 ? 2.482 -14.219 -1.285 1 98.81 226 ALA B O 1
ATOM 4115 N N . VAL B 1 227 ? 3.232 -13.391 -3.26 1 98.81 227 VAL B N 1
ATOM 4116 C CA . VAL B 1 227 ? 4.477 -14.156 -3.182 1 98.81 227 VAL B CA 1
ATOM 4117 C C . VAL B 1 227 ? 5.668 -13.219 -3.359 1 98.81 227 VAL B C 1
ATOM 4119 O O . VAL B 1 227 ? 5.691 -12.398 -4.285 1 98.81 227 VAL B O 1
ATOM 4122 N N . ASN B 1 228 ? 6.586 -13.258 -2.465 1 98.19 228 ASN B N 1
ATOM 4123 C CA . ASN B 1 228 ? 7.91 -12.664 -2.6 1 98.19 228 ASN B CA 1
ATOM 4124 C C . ASN B 1 228 ? 8.906 -13.648 -3.217 1 98.19 228 ASN B C 1
ATOM 4126 O O . ASN B 1 228 ? 9.258 -14.648 -2.596 1 98.19 228 ASN B O 1
ATOM 4130 N N . PRO B 1 229 ? 9.398 -13.352 -4.352 1 97.44 229 PRO B N 1
ATOM 4131 C CA . PRO B 1 229 ? 10.258 -14.312 -5.051 1 97.44 229 PRO B CA 1
ATOM 4132 C C . PRO B 1 229 ? 11.703 -14.281 -4.559 1 97.44 229 PRO B C 1
ATOM 4134 O O . PRO B 1 229 ? 12.539 -15.039 -5.047 1 97.44 229 PRO B O 1
ATOM 4137 N N . GLY B 1 230 ? 11.969 -13.414 -3.539 1 95.19 230 GLY B N 1
ATOM 4138 C CA . GLY B 1 230 ? 13.367 -13.234 -3.166 1 95.19 230 GLY B CA 1
ATOM 4139 C C . GLY B 1 230 ? 14.18 -12.5 -4.219 1 95.19 230 GLY B C 1
ATOM 4140 O O . GLY B 1 230 ? 13.625 -11.742 -5.016 1 95.19 230 GLY B O 1
ATOM 4141 N N . LEU B 1 231 ? 15.453 -12.641 -4.086 1 93.44 231 LEU B N 1
ATOM 4142 C CA . LEU B 1 231 ? 16.328 -11.945 -5.02 1 93.44 231 LEU B CA 1
ATOM 4143 C C . LEU B 1 231 ? 16.734 -12.859 -6.168 1 93.44 231 LEU B C 1
ATOM 4145 O O . LEU B 1 231 ? 17.297 -13.945 -5.941 1 93.44 231 LEU B O 1
ATOM 4149 N N . ASN B 1 232 ? 16.359 -12.453 -7.309 1 93.44 232 ASN B N 1
ATOM 4150 C CA . ASN B 1 232 ? 16.719 -13.156 -8.539 1 93.44 232 ASN B CA 1
ATOM 4151 C C . ASN B 1 232 ? 17.531 -12.273 -9.477 1 93.44 232 ASN B C 1
ATOM 4153 O O . ASN B 1 232 ? 17.359 -11.047 -9.484 1 93.44 232 ASN B O 1
ATOM 4157 N N . ASP B 1 233 ? 18.375 -12.891 -10.195 1 90.38 233 ASP B N 1
ATOM 4158 C CA . ASP B 1 233 ? 19.172 -12.148 -11.156 1 90.38 233 ASP B CA 1
ATOM 4159 C C . ASP B 1 233 ? 18.359 -11.805 -12.398 1 90.38 233 ASP B C 1
ATOM 4161 O O . ASP B 1 233 ? 18.406 -12.531 -13.398 1 90.38 233 ASP B O 1
ATOM 4165 N N . THR B 1 234 ? 17.625 -10.758 -12.305 1 87.31 234 THR B N 1
ATOM 4166 C CA . THR B 1 234 ? 16.797 -10.289 -13.398 1 87.31 234 THR B CA 1
ATOM 4167 C C . THR B 1 234 ? 17 -8.797 -13.648 1 87.31 234 THR B C 1
ATOM 4169 O O . THR B 1 234 ? 17.625 -8.117 -12.836 1 87.31 234 THR B O 1
ATOM 4172 N N . ASP B 1 235 ? 16.469 -8.266 -14.695 1 83.88 235 ASP B N 1
ATOM 4173 C CA . ASP B 1 235 ? 16.641 -6.883 -15.133 1 83.88 235 ASP B CA 1
ATOM 4174 C C . ASP B 1 235 ? 15.953 -5.91 -14.188 1 83.88 235 ASP B C 1
ATOM 4176 O O . ASP B 1 235 ? 16.25 -4.715 -14.18 1 83.88 235 ASP B O 1
ATOM 4180 N N . ILE B 1 236 ? 15.062 -6.379 -13.375 1 85.94 236 ILE B N 1
ATOM 4181 C CA . ILE B 1 236 ? 14.219 -5.535 -12.539 1 85.94 236 ILE B CA 1
ATOM 4182 C C . ILE B 1 236 ? 15.023 -5.008 -11.359 1 85.94 236 ILE B C 1
ATOM 4184 O O . ILE B 1 236 ? 14.641 -4.02 -10.727 1 85.94 236 ILE B O 1
ATOM 4188 N N . ILE B 1 237 ? 16.188 -5.594 -11 1 85.31 237 ILE B N 1
ATOM 4189 C CA . ILE B 1 237 ? 16.969 -5.238 -9.82 1 85.31 237 ILE B CA 1
ATOM 4190 C C . ILE B 1 237 ? 17.656 -3.885 -10.039 1 85.31 237 ILE B C 1
ATOM 4192 O O . ILE B 1 237 ? 18.375 -3.695 -11.023 1 85.31 237 ILE B O 1
ATOM 4196 N N . PRO B 1 238 ? 17.484 -3.051 -9.117 1 82.75 238 PRO B N 1
ATOM 4197 C CA . PRO B 1 238 ? 18.156 -1.76 -9.258 1 82.75 238 PRO B CA 1
ATOM 4198 C C . PRO B 1 238 ? 19.672 -1.869 -9.109 1 82.75 238 PRO B C 1
ATOM 4200 O O . PRO B 1 238 ? 20.172 -2.832 -8.523 1 82.75 238 PRO B O 1
ATOM 4203 N N . ALA B 1 239 ? 20.328 -0.821 -9.57 1 80.94 239 ALA B N 1
ATOM 4204 C CA . ALA B 1 239 ? 21.781 -0.784 -9.594 1 80.94 239 ALA B CA 1
ATOM 4205 C C . ALA B 1 239 ? 22.344 -0.903 -8.18 1 80.94 239 ALA B C 1
ATOM 4207 O O . ALA B 1 239 ? 23.344 -1.609 -7.961 1 80.94 239 ALA B O 1
ATOM 4208 N N . ALA B 1 240 ? 21.734 -0.267 -7.266 1 79.25 240 ALA B N 1
ATOM 4209 C CA . ALA B 1 240 ? 22.234 -0.266 -5.891 1 79.25 240 ALA B CA 1
ATOM 4210 C C . ALA B 1 240 ? 22.219 -1.675 -5.305 1 79.25 240 ALA B C 1
ATOM 4212 O O . ALA B 1 240 ? 23.156 -2.061 -4.594 1 79.25 240 ALA B O 1
ATOM 4213 N N . LEU B 1 241 ? 21.234 -2.381 -5.613 1 83.75 241 LEU B N 1
ATOM 4214 C CA . LEU B 1 241 ? 21.125 -3.748 -5.113 1 83.75 241 LEU B CA 1
ATOM 4215 C C . LEU B 1 241 ? 22.078 -4.676 -5.867 1 83.75 241 LEU B C 1
ATOM 4217 O O . LEU B 1 241 ? 22.641 -5.602 -5.285 1 83.75 241 LEU B O 1
ATOM 4221 N N . ARG B 1 242 ? 22.25 -4.43 -7.113 1 85.31 242 ARG B N 1
ATOM 4222 C CA . ARG B 1 242 ? 23.188 -5.227 -7.898 1 85.31 242 ARG B CA 1
ATOM 4223 C C . ARG B 1 242 ? 24.609 -5.062 -7.379 1 85.31 242 ARG B C 1
ATOM 4225 O O . ARG B 1 242 ? 25.375 -6.031 -7.336 1 85.31 242 ARG B O 1
ATOM 4232 N N . ALA B 1 243 ? 24.906 -3.877 -6.941 1 85.25 243 ALA B N 1
ATOM 4233 C CA . ALA B 1 243 ? 26.25 -3.555 -6.473 1 85.25 243 ALA B CA 1
ATOM 4234 C C . ALA B 1 243 ? 26.562 -4.273 -5.168 1 85.25 243 ALA B C 1
ATOM 4236 O O . ALA B 1 243 ? 27.734 -4.535 -4.859 1 85.25 243 ALA B O 1
ATOM 4237 N N . ALA B 1 244 ? 25.531 -4.648 -4.441 1 88.25 244 ALA B N 1
ATOM 4238 C CA . ALA B 1 244 ? 25.734 -5.316 -3.156 1 88.25 244 ALA B CA 1
ATOM 4239 C C . ALA B 1 244 ? 26.141 -6.773 -3.355 1 88.25 244 ALA B C 1
ATOM 4241 O O . ALA B 1 244 ? 26.703 -7.395 -2.449 1 88.25 244 ALA B O 1
ATOM 4242 N N . GLU B 1 245 ? 25.859 -7.402 -4.453 1 89.62 245 GLU B N 1
ATOM 4243 C CA . GLU B 1 245 ? 26.281 -8.742 -4.863 1 89.62 245 GLU B CA 1
ATOM 4244 C C . GLU B 1 245 ? 25.75 -9.805 -3.9 1 89.62 245 GLU B C 1
ATOM 4246 O O . GLU B 1 245 ? 26.5 -10.68 -3.471 1 89.62 245 GLU B O 1
ATOM 4251 N N . PHE B 1 246 ? 24.531 -9.594 -3.531 1 92.94 246 PHE B N 1
ATOM 4252 C CA . PHE B 1 246 ? 23.875 -10.625 -2.729 1 92.94 246 PHE B CA 1
ATOM 4253 C C . PHE B 1 246 ? 23.703 -11.906 -3.535 1 92.94 246 PHE B C 1
ATOM 4255 O O . PHE B 1 246 ? 23.75 -11.883 -4.766 1 92.94 246 PHE B O 1
ATOM 4262 N N . ASN B 1 247 ? 23.578 -13.047 -2.781 1 94.81 247 ASN B N 1
ATOM 4263 C CA . ASN B 1 247 ? 23.25 -14.305 -3.443 1 94.81 247 ASN B CA 1
ATOM 4264 C C . ASN B 1 247 ? 21.859 -14.266 -4.074 1 94.81 247 ASN B C 1
ATOM 4266 O O . ASN B 1 247 ? 20.922 -13.719 -3.486 1 94.81 247 ASN B O 1
ATOM 4270 N N . TYR B 1 248 ? 21.797 -14.844 -5.305 1 95.94 248 TYR B N 1
ATOM 4271 C CA . TYR B 1 248 ? 20.531 -14.906 -6.023 1 95.94 248 TYR B CA 1
ATOM 4272 C C . TYR B 1 248 ? 19.875 -16.266 -5.836 1 95.94 248 TYR B C 1
ATOM 4274 O O . TYR B 1 248 ? 20.562 -17.281 -5.641 1 95.94 248 TYR B O 1
ATOM 4282 N N . ASN B 1 249 ? 18.562 -16.281 -5.891 1 97.25 249 ASN B N 1
ATOM 4283 C CA . ASN B 1 249 ? 17.797 -17.531 -5.992 1 97.25 249 ASN B CA 1
ATOM 4284 C C . ASN B 1 249 ? 17.875 -18.109 -7.395 1 97.25 249 ASN B C 1
ATOM 4286 O O . ASN B 1 249 ? 18.062 -17.391 -8.375 1 97.25 249 ASN B O 1
ATOM 4290 N N . ASP B 1 250 ? 17.812 -19.484 -7.398 1 97.81 250 ASP B N 1
ATOM 4291 C CA . ASP B 1 250 ? 17.438 -20.125 -8.656 1 97.81 250 ASP B CA 1
ATOM 4292 C C . ASP B 1 250 ? 16 -19.812 -9.031 1 97.81 250 ASP B C 1
ATOM 4294 O O . ASP B 1 250 ? 15.078 -20.078 -8.258 1 97.81 250 ASP B O 1
ATOM 4298 N N . PRO B 1 251 ? 15.773 -19.234 -10.234 1 97.5 251 PRO B N 1
ATOM 4299 C CA . PRO B 1 251 ? 14.406 -18.906 -10.625 1 97.5 251 PRO B CA 1
ATOM 4300 C C . PRO B 1 251 ? 13.461 -20.109 -10.523 1 97.5 251 PRO B C 1
ATOM 4302 O O . PRO B 1 251 ? 12.258 -19.938 -10.297 1 97.5 251 PRO B O 1
ATOM 4305 N N . ALA B 1 252 ? 13.969 -21.312 -10.625 1 98.5 252 ALA B N 1
ATOM 4306 C CA . ALA B 1 252 ? 13.148 -22.516 -10.531 1 98.5 252 ALA B CA 1
ATOM 4307 C C . ALA B 1 252 ? 12.5 -22.641 -9.156 1 98.5 252 ALA B C 1
ATOM 4309 O O . ALA B 1 252 ? 11.422 -23.219 -9.016 1 98.5 252 ALA B O 1
ATOM 4310 N N . LEU B 1 253 ? 13.133 -22.047 -8.148 1 98.81 253 LEU B N 1
ATOM 4311 C CA . LEU B 1 253 ? 12.562 -22.062 -6.801 1 98.81 253 LEU B CA 1
ATOM 4312 C C . LEU B 1 253 ? 11.203 -21.375 -6.777 1 98.81 253 LEU B C 1
ATOM 4314 O O . LEU B 1 253 ? 10.25 -21.891 -6.188 1 98.81 253 LEU B O 1
ATOM 4318 N N . THR B 1 254 ? 11.148 -20.234 -7.457 1 98.75 254 THR B N 1
ATOM 4319 C CA . THR B 1 254 ? 9.891 -19.5 -7.512 1 98.75 254 THR B CA 1
ATOM 4320 C C . THR B 1 254 ? 8.812 -20.328 -8.219 1 98.75 254 THR B C 1
ATOM 4322 O O . THR B 1 254 ? 7.715 -20.5 -7.688 1 98.75 254 THR B O 1
ATOM 4325 N N . GLY B 1 255 ? 9.117 -20.844 -9.336 1 98.88 255 GLY B N 1
ATOM 4326 C CA . GLY B 1 255 ? 8.148 -21.641 -10.078 1 98.88 255 GLY B CA 1
ATOM 4327 C C . GLY B 1 255 ? 7.641 -22.844 -9.297 1 98.88 255 GLY B C 1
ATOM 4328 O O . GLY B 1 255 ? 6.434 -23.078 -9.242 1 98.88 255 GLY B O 1
ATOM 4329 N N . ALA B 1 256 ? 8.57 -23.547 -8.68 1 98.94 256 ALA B N 1
ATOM 4330 C CA . ALA B 1 256 ? 8.219 -24.75 -7.914 1 98.94 256 ALA B CA 1
ATOM 4331 C C . ALA B 1 256 ? 7.328 -24.391 -6.727 1 98.94 256 ALA B C 1
ATOM 4333 O O . ALA B 1 256 ? 6.395 -25.125 -6.402 1 98.94 256 ALA B O 1
ATOM 4334 N N . THR B 1 257 ? 7.609 -23.297 -6.09 1 98.94 257 THR B N 1
ATOM 4335 C CA . THR B 1 257 ? 6.801 -22.859 -4.961 1 98.94 257 THR B CA 1
ATOM 4336 C C . THR B 1 257 ? 5.387 -22.516 -5.414 1 98.94 257 THR B C 1
ATOM 4338 O O . THR B 1 257 ? 4.41 -22.859 -4.75 1 98.94 257 THR B O 1
ATOM 4341 N N . LEU B 1 258 ? 5.258 -21.828 -6.57 1 98.94 258 LEU B N 1
ATOM 4342 C CA . LEU B 1 258 ? 3.938 -21.469 -7.082 1 98.94 258 LEU B CA 1
ATOM 4343 C C . LEU B 1 258 ? 3.131 -22.719 -7.422 1 98.94 258 LEU B C 1
ATOM 4345 O O . LEU B 1 258 ? 1.928 -22.766 -7.16 1 98.94 258 LEU B O 1
ATOM 4349 N N . VAL B 1 259 ? 3.801 -23.719 -7.98 1 98.94 259 VAL B N 1
ATOM 4350 C CA . VAL B 1 259 ? 3.139 -24.984 -8.266 1 98.94 259 VAL B CA 1
ATOM 4351 C C . VAL B 1 259 ? 2.627 -25.609 -6.969 1 98.94 259 VAL B C 1
ATOM 4353 O O . VAL B 1 259 ? 1.463 -26 -6.883 1 98.94 259 VAL B O 1
ATOM 4356 N N . TRP B 1 260 ? 3.438 -25.641 -5.961 1 98.94 260 TRP B N 1
ATOM 4357 C CA . TRP B 1 260 ? 3.035 -26.188 -4.672 1 98.94 260 TRP B CA 1
ATOM 4358 C C . TRP B 1 260 ? 1.833 -25.438 -4.105 1 98.94 260 TRP B C 1
ATOM 4360 O O . TRP B 1 260 ? 0.882 -26.062 -3.619 1 98.94 260 TRP B O 1
ATOM 4370 N N . LEU B 1 261 ? 1.822 -24.156 -4.191 1 98.81 261 LEU B N 1
ATOM 4371 C CA . LEU B 1 261 ? 0.778 -23.312 -3.619 1 98.81 261 LEU B CA 1
ATOM 4372 C C . LEU B 1 261 ? -0.549 -23.531 -4.34 1 98.81 261 LEU B C 1
ATOM 4374 O O . LEU B 1 261 ? -1.616 -23.375 -3.742 1 98.81 261 LEU B O 1
ATOM 4378 N N . THR B 1 262 ? -0.514 -23.938 -5.629 1 98.62 262 THR B N 1
ATOM 4379 C CA . THR B 1 262 ? -1.734 -23.891 -6.426 1 98.62 262 THR B CA 1
ATOM 4380 C C . THR B 1 262 ? -2.225 -25.297 -6.742 1 98.62 262 THR B C 1
ATOM 4382 O O . THR B 1 262 ? -3.355 -25.484 -7.199 1 98.62 262 THR B O 1
ATOM 4385 N N . ALA B 1 263 ? -1.408 -26.297 -6.473 1 98.56 263 ALA B N 1
ATOM 4386 C CA . ALA B 1 263 ? -1.724 -27.672 -6.875 1 98.56 263 ALA B CA 1
ATOM 4387 C C . ALA B 1 263 ? -2.9 -28.219 -6.07 1 98.56 263 ALA B C 1
ATOM 4389 O O . ALA B 1 263 ? -3.811 -28.828 -6.633 1 98.56 263 ALA B O 1
ATOM 4390 N N . ASP B 1 264 ? -2.875 -28 -4.777 1 97.38 264 ASP B N 1
ATOM 4391 C CA . ASP B 1 264 ? -3.891 -28.516 -3.865 1 97.38 264 ASP B CA 1
ATOM 4392 C C . ASP B 1 264 ? -4.406 -27.422 -2.936 1 97.38 264 ASP B C 1
ATOM 4394 O O . ASP B 1 264 ? -3.834 -27.172 -1.872 1 97.38 264 ASP B O 1
ATOM 4398 N N . PRO B 1 265 ? -5.582 -26.891 -3.275 1 95.88 265 PRO B N 1
ATOM 4399 C CA . PRO B 1 265 ? -6.109 -25.797 -2.471 1 95.88 265 PRO B CA 1
ATOM 4400 C C . PRO B 1 265 ? -6.348 -26.188 -1.016 1 95.88 265 PRO B C 1
ATOM 4402 O O . PRO B 1 265 ? -6.254 -25.344 -0.121 1 95.88 265 PRO B O 1
ATOM 4405 N N . ALA B 1 266 ? -6.613 -27.422 -0.782 1 96.12 266 ALA B N 1
ATOM 4406 C CA . ALA B 1 266 ? -6.824 -27.859 0.595 1 96.12 266 ALA B CA 1
ATOM 4407 C C . ALA B 1 266 ? -5.551 -27.719 1.421 1 96.12 266 ALA B C 1
ATOM 4409 O O . ALA B 1 266 ? -5.613 -27.422 2.617 1 96.12 266 ALA B O 1
ATOM 4410 N N . ARG B 1 267 ? -4.461 -27.828 0.765 1 96.81 267 ARG B N 1
ATOM 4411 C CA . ARG B 1 267 ? -3.152 -27.75 1.408 1 96.81 267 ARG B CA 1
ATOM 4412 C C . ARG B 1 267 ? -2.77 -26.297 1.672 1 96.81 267 ARG B C 1
ATOM 4414 O O . ARG B 1 267 ? -2.197 -25.969 2.717 1 96.81 267 ARG B O 1
ATOM 4421 N N . SER B 1 268 ? -3.131 -25.391 0.772 1 97.75 268 SER B N 1
ATOM 4422 C CA . SER B 1 268 ? -2.592 -24.031 0.825 1 97.75 268 SER B CA 1
ATOM 4423 C C . SER B 1 268 ? -3.658 -23.031 1.255 1 97.75 268 SER B C 1
ATOM 4425 O O . SER B 1 268 ? -3.379 -21.844 1.393 1 97.75 268 SER B O 1
ATOM 4427 N N . ARG B 1 269 ? -4.844 -23.453 1.556 1 97.25 269 ARG B N 1
ATOM 4428 C CA . ARG B 1 269 ? -5.977 -22.578 1.831 1 97.25 269 ARG B CA 1
ATOM 4429 C C . ARG B 1 269 ? -5.691 -21.672 3.023 1 97.25 269 ARG B C 1
ATOM 4431 O O . ARG B 1 269 ? -6.16 -20.531 3.07 1 97.25 269 ARG B O 1
ATOM 4438 N N . PHE B 1 270 ? -4.934 -22.172 3.988 1 98.12 270 PHE B N 1
ATOM 4439 C CA . PHE B 1 270 ? -4.668 -21.391 5.188 1 98.12 270 PHE B CA 1
ATOM 4440 C C . PHE B 1 270 ? -3.809 -20.172 4.859 1 98.12 270 PHE B C 1
ATOM 4442 O O . PHE B 1 270 ? -3.693 -19.25 5.668 1 98.12 270 PHE B O 1
ATOM 4449 N N . LEU B 1 271 ? -3.244 -20.125 3.668 1 98.62 271 LEU B N 1
ATOM 4450 C CA . LEU B 1 271 ? -2.389 -19.031 3.236 1 98.62 271 LEU B CA 1
ATOM 4451 C C . LEU B 1 271 ? -3.182 -18 2.43 1 98.62 271 LEU B C 1
ATOM 4453 O O . LEU B 1 271 ? -2.623 -17.016 1.96 1 98.62 271 LEU B O 1
ATOM 4457 N N . ASN B 1 272 ? -4.52 -18.25 2.26 1 98.44 272 ASN B N 1
ATOM 4458 C CA . ASN B 1 272 ? -5.371 -17.328 1.51 1 98.44 272 ASN B CA 1
ATOM 4459 C C . ASN B 1 272 ? -5.312 -15.922 2.08 1 98.44 272 ASN B C 1
ATOM 4461 O O . ASN B 1 272 ? -5.52 -15.719 3.277 1 98.44 272 ASN B O 1
ATOM 4465 N N . GLY B 1 273 ? -4.957 -14.961 1.216 1 97.94 273 GLY B N 1
ATOM 4466 C CA . GLY B 1 273 ? -4.883 -13.562 1.611 1 97.94 273 GLY B CA 1
ATOM 4467 C C . GLY B 1 273 ? -3.574 -13.203 2.287 1 97.94 273 GLY B C 1
ATOM 4468 O O . GLY B 1 273 ? -3.426 -12.102 2.816 1 97.94 273 GLY B O 1
ATOM 4469 N N . ARG B 1 274 ? -2.605 -14.125 2.271 1 98.56 274 ARG B N 1
ATOM 4470 C CA . ARG B 1 274 ? -1.364 -13.93 3.014 1 98.56 274 ARG B CA 1
ATOM 4471 C C . ARG B 1 274 ? -0.173 -13.812 2.066 1 98.56 274 ARG B C 1
ATOM 4473 O O . ARG B 1 274 ? -0.32 -13.977 0.854 1 98.56 274 ARG B O 1
ATOM 4480 N N . VAL B 1 275 ? 0.976 -13.508 2.637 1 98.12 275 VAL B N 1
ATOM 4481 C CA . VAL B 1 275 ? 2.232 -13.422 1.9 1 98.12 275 VAL B CA 1
ATOM 4482 C C . VAL B 1 275 ? 3.082 -14.656 2.176 1 98.12 275 VAL B C 1
ATOM 4484 O O . VAL B 1 275 ? 3.16 -15.125 3.314 1 98.12 275 VAL B O 1
ATOM 4487 N N . VAL B 1 276 ? 3.691 -15.125 1.149 1 98.56 276 VAL B N 1
ATOM 4488 C CA . VAL B 1 276 ? 4.645 -16.219 1.255 1 98.56 276 VAL B CA 1
ATOM 4489 C C . VAL B 1 276 ? 5.945 -15.852 0.547 1 98.56 276 VAL B C 1
ATOM 4491 O O . VAL B 1 276 ? 5.922 -15.266 -0.538 1 98.56 276 VAL B O 1
ATOM 4494 N N . THR B 1 277 ? 7.066 -16.078 1.175 1 98.44 277 THR B N 1
ATOM 4495 C CA . THR B 1 277 ? 8.367 -15.969 0.526 1 98.44 277 THR B CA 1
ATOM 4496 C C . THR B 1 277 ? 8.836 -17.328 0.019 1 98.44 277 THR B C 1
ATOM 4498 O O . THR B 1 277 ? 8.797 -18.312 0.752 1 98.44 277 THR B O 1
ATOM 4501 N N . VAL B 1 278 ? 9.328 -17.359 -1.146 1 98.75 278 VAL B N 1
ATOM 4502 C CA . VAL B 1 278 ? 9.609 -18.625 -1.817 1 98.75 278 VAL B CA 1
ATOM 4503 C C . VAL B 1 278 ? 10.758 -19.344 -1.105 1 98.75 278 VAL B C 1
ATOM 4505 O O . VAL B 1 278 ? 10.906 -20.562 -1.239 1 98.75 278 VAL B O 1
ATOM 4508 N N . GLU B 1 279 ? 11.484 -18.594 -0.361 1 98.62 279 GLU B N 1
ATOM 4509 C CA . GLU B 1 279 ? 12.648 -19.156 0.318 1 98.62 279 GLU B CA 1
ATOM 4510 C C . GLU B 1 279 ? 12.242 -19.953 1.556 1 98.62 279 GLU B C 1
ATOM 4512 O O . GLU B 1 279 ? 13.047 -20.703 2.117 1 98.62 279 GLU B O 1
ATOM 4517 N N . TRP B 1 280 ? 11 -19.781 2.014 1 98.81 280 TRP B N 1
ATOM 4518 C CA . TRP B 1 280 ? 10.531 -20.438 3.232 1 98.81 280 TRP B CA 1
ATOM 4519 C C . TRP B 1 280 ? 10.172 -21.891 2.965 1 98.81 280 TRP B C 1
ATOM 4521 O O . TRP B 1 280 ? 9.719 -22.234 1.868 1 98.81 280 TRP B O 1
ATOM 4531 N N . ASP B 1 281 ? 10.375 -22.75 3.932 1 98.81 281 ASP B N 1
ATOM 4532 C CA . ASP B 1 281 ? 10.031 -24.156 3.854 1 98.81 281 ASP B CA 1
ATOM 4533 C C . ASP B 1 281 ? 8.523 -24.359 3.945 1 98.81 281 ASP B C 1
ATOM 4535 O O . ASP B 1 281 ? 7.902 -24.016 4.953 1 98.81 281 ASP B O 1
ATOM 4539 N N . VAL B 1 282 ? 7.957 -24.984 2.975 1 98.75 282 VAL B N 1
ATOM 4540 C CA . VAL B 1 282 ? 6.504 -25.094 2.904 1 98.75 282 VAL B CA 1
ATOM 4541 C C . VAL B 1 282 ? 6.004 -26.094 3.945 1 98.75 282 VAL B C 1
ATOM 4543 O O . VAL B 1 282 ? 4.879 -25.969 4.438 1 98.75 282 VAL B O 1
ATOM 4546 N N . GLU B 1 283 ? 6.805 -27.078 4.266 1 98.56 283 GLU B N 1
ATOM 4547 C CA . GLU B 1 283 ? 6.395 -28.031 5.285 1 98.56 283 GLU B CA 1
ATOM 4548 C C . GLU B 1 283 ? 6.336 -27.391 6.664 1 98.56 283 GLU B C 1
ATOM 4550 O O . GLU B 1 283 ? 5.441 -27.688 7.461 1 98.56 283 GLU B O 1
ATOM 4555 N N . GLU B 1 284 ? 7.254 -26.531 6.91 1 98.56 284 GLU B N 1
ATOM 4556 C CA . 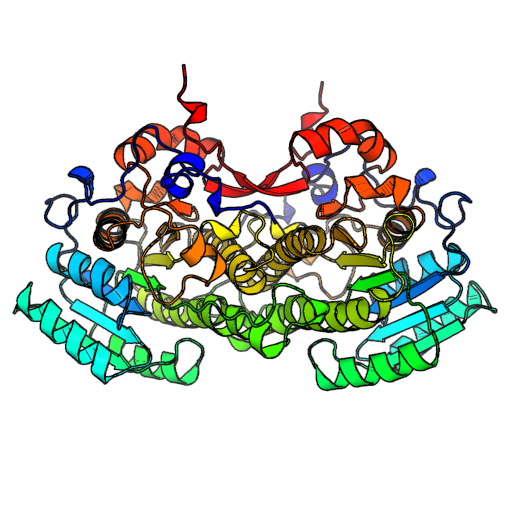GLU B 1 284 ? 7.215 -25.797 8.164 1 98.56 284 GLU B CA 1
ATOM 4557 C C . GLU B 1 284 ? 6.047 -24.812 8.195 1 98.56 284 GLU B C 1
ATOM 4559 O O . GLU B 1 284 ? 5.453 -24.562 9.25 1 98.56 284 GLU B O 1
ATOM 4564 N N . LEU B 1 285 ? 5.738 -24.188 7.086 1 98.75 285 LEU B N 1
ATOM 4565 C CA . LEU B 1 285 ? 4.543 -23.359 7.016 1 98.75 285 LEU B CA 1
ATOM 4566 C C . LEU B 1 285 ? 3.305 -24.141 7.414 1 98.75 285 LEU B C 1
ATOM 4568 O O . LEU B 1 285 ? 2.494 -23.672 8.219 1 98.75 285 LEU B O 1
ATOM 4572 N N . VAL B 1 286 ? 3.172 -25.344 6.848 1 98.62 286 VAL B N 1
ATOM 4573 C CA . VAL B 1 286 ? 2.023 -26.188 7.156 1 98.62 286 VAL B CA 1
ATOM 4574 C C . VAL B 1 286 ? 2.02 -26.547 8.641 1 98.62 286 VAL B C 1
ATOM 4576 O O . VAL B 1 286 ? 0.97 -26.516 9.289 1 98.62 286 VAL B O 1
ATOM 4579 N N . ALA B 1 287 ? 3.186 -26.859 9.141 1 98.38 287 ALA B N 1
ATOM 4580 C CA . ALA B 1 287 ? 3.301 -27.203 10.555 1 98.38 287 ALA B CA 1
ATOM 4581 C C . ALA B 1 287 ? 2.869 -26.031 11.445 1 98.38 287 ALA B C 1
ATOM 4583 O O . ALA B 1 287 ? 2.375 -26.25 12.555 1 98.38 287 ALA B O 1
ATOM 4584 N N . ARG B 1 288 ? 2.979 -24.828 10.898 1 97.94 288 ARG B N 1
ATOM 4585 C CA . ARG B 1 288 ? 2.678 -23.641 11.68 1 97.94 288 ARG B CA 1
ATOM 4586 C C . ARG B 1 288 ? 1.305 -23.078 11.32 1 97.94 288 ARG B C 1
ATOM 4588 O O . ARG B 1 288 ? 0.98 -21.938 11.656 1 97.94 288 ARG B O 1
ATOM 4595 N N . ARG B 1 289 ? 0.496 -23.844 10.641 1 98.38 289 ARG B N 1
ATOM 4596 C CA . ARG B 1 289 ? -0.77 -23.375 10.086 1 98.38 289 ARG B CA 1
ATOM 4597 C C . ARG B 1 289 ? -1.669 -22.797 11.172 1 98.38 289 ARG B C 1
ATOM 4599 O O . ARG B 1 289 ? -2.258 -21.734 11 1 98.38 289 ARG B O 1
ATOM 4606 N N . GLU B 1 290 ? -1.824 -23.469 12.281 1 98.25 290 GLU B N 1
ATOM 4607 C CA . GLU B 1 290 ? -2.699 -23.016 13.359 1 98.25 290 GLU B CA 1
ATOM 4608 C C . GLU B 1 290 ? -2.223 -21.688 13.93 1 98.25 290 GLU B C 1
ATOM 4610 O O . GLU B 1 290 ? -3.025 -20.781 14.172 1 98.25 290 GLU B O 1
ATOM 4615 N N . GLU B 1 291 ? -0.923 -21.562 14.172 1 98.19 291 GLU B N 1
ATOM 4616 C CA . GLU B 1 291 ? -0.327 -20.328 14.664 1 98.19 291 GLU B CA 1
ATOM 4617 C C . GLU B 1 291 ? -0.559 -19.172 13.688 1 98.19 291 GLU B C 1
ATOM 4619 O O . GLU B 1 291 ? -0.94 -18.078 14.094 1 98.19 291 GLU B O 1
ATOM 4624 N N . ILE B 1 292 ? -0.331 -19.438 12.406 1 98.56 292 ILE B N 1
ATOM 4625 C CA . ILE B 1 292 ? -0.46 -18.438 11.344 1 98.56 292 ILE B CA 1
ATOM 4626 C C . ILE B 1 292 ? -1.896 -17.922 11.289 1 98.56 292 ILE B C 1
ATOM 4628 O O . ILE B 1 292 ? -2.127 -16.719 11.258 1 98.56 292 ILE B O 1
ATOM 4632 N N . MET B 1 293 ? -2.848 -18.859 11.336 1 97.75 293 MET B N 1
ATOM 4633 C CA . MET B 1 293 ? -4.254 -18.469 11.234 1 97.75 293 MET B CA 1
ATOM 4634 C C . MET B 1 293 ? -4.719 -17.766 12.508 1 97.75 293 MET B C 1
ATOM 4636 O O . MET B 1 293 ? -5.359 -16.719 12.445 1 97.75 293 MET B O 1
ATOM 4640 N N . LYS B 1 294 ? -4.348 -18.281 13.656 1 97.5 294 LYS B N 1
ATOM 4641 C CA . LYS B 1 294 ? -4.797 -17.75 14.938 1 97.5 294 LYS B CA 1
ATOM 4642 C C . LYS B 1 294 ? -4.297 -16.328 15.156 1 97.5 294 LYS B C 1
ATOM 4644 O O . LYS B 1 294 ? -5.027 -15.477 15.68 1 97.5 294 LYS B O 1
ATOM 4649 N N . ASN B 1 295 ? -3.104 -16.047 14.711 1 97 295 ASN B N 1
ATOM 4650 C CA . ASN B 1 295 ? -2.479 -14.766 15 1 97 295 ASN B CA 1
ATOM 4651 C C . ASN B 1 295 ? -2.463 -13.867 13.766 1 97 295 ASN B C 1
ATOM 4653 O O . ASN B 1 295 ? -1.793 -12.828 13.758 1 97 295 ASN B O 1
ATOM 4657 N N . ASN B 1 296 ? -3.162 -14.281 12.742 1 96.75 296 ASN B N 1
ATOM 4658 C CA . ASN B 1 296 ? -3.25 -13.539 11.484 1 96.75 296 ASN B CA 1
ATOM 4659 C C . ASN B 1 296 ? -1.868 -13.18 10.953 1 96.75 296 ASN B C 1
ATOM 4661 O O . ASN B 1 296 ? -1.635 -12.039 10.547 1 96.75 296 ASN B O 1
ATOM 4665 N N . LEU B 1 297 ? -0.958 -14.156 11.078 1 98.12 297 LEU B N 1
ATOM 4666 C CA . LEU B 1 297 ? 0.406 -13.93 10.617 1 98.12 297 LEU B CA 1
ATOM 4667 C C . LEU B 1 297 ? 0.453 -13.836 9.094 1 98.12 297 LEU B C 1
ATOM 4669 O O . LEU B 1 297 ? -0.489 -14.242 8.414 1 98.12 297 LEU B O 1
ATOM 4673 N N . LEU B 1 298 ? 1.526 -13.219 8.57 1 98.38 298 LEU B N 1
ATOM 4674 C CA . LEU B 1 298 ? 1.877 -13.117 7.16 1 98.38 298 LEU B CA 1
ATOM 4675 C C . LEU B 1 298 ? 0.902 -12.211 6.422 1 98.38 298 LEU B C 1
ATOM 4677 O O . LEU B 1 298 ? 0.575 -12.461 5.258 1 98.38 298 LEU B O 1
ATOM 4681 N N . THR B 1 299 ? 0.345 -11.312 7.09 1 97.31 299 THR B N 1
ATOM 4682 C CA . THR B 1 299 ? -0.415 -10.188 6.551 1 97.31 299 THR B CA 1
ATOM 4683 C C . THR B 1 299 ? 0.216 -8.859 6.961 1 97.31 299 THR B C 1
ATOM 4685 O O . THR B 1 299 ? 0.982 -8.797 7.922 1 97.31 299 THR B O 1
ATOM 4688 N N . MET B 1 300 ? 0.016 -7.816 6.168 1 96.38 300 MET B N 1
ATOM 4689 C CA . MET B 1 300 ? 0.467 -6.484 6.559 1 96.38 300 MET B CA 1
ATOM 4690 C C . MET B 1 300 ? -0.436 -5.898 7.641 1 96.38 300 MET B C 1
ATOM 4692 O O . MET B 1 300 ? -1.661 -5.906 7.504 1 96.38 300 MET B O 1
ATOM 4696 N N . GLN B 1 301 ? 0.168 -5.445 8.695 1 95.75 301 GLN B N 1
ATOM 4697 C CA . GLN B 1 301 ? -0.575 -4.875 9.812 1 95.75 301 GLN B CA 1
ATOM 4698 C C . GLN B 1 301 ? 0.118 -3.629 10.352 1 95.75 301 GLN B C 1
ATOM 4700 O O . GLN B 1 301 ? 1.319 -3.441 10.148 1 95.75 301 GLN B O 1
ATOM 4705 N N . LEU B 1 302 ? -0.677 -2.764 10.914 1 96.62 302 LEU B N 1
ATOM 4706 C CA . LEU B 1 302 ? -0.063 -1.741 11.758 1 96.62 302 LEU B CA 1
ATOM 4707 C C . LEU B 1 302 ? 0.635 -2.371 12.961 1 96.62 302 LEU B C 1
ATOM 4709 O O . LEU B 1 302 ? 0.04 -3.182 13.672 1 96.62 302 LEU B O 1
ATOM 4713 N N . ASN B 1 303 ? 1.926 -2.086 13.117 1 96.88 303 ASN B N 1
ATOM 4714 C CA . ASN B 1 303 ? 2.662 -2.586 14.273 1 96.88 303 ASN B CA 1
ATOM 4715 C C . ASN B 1 303 ? 2.209 -1.907 15.562 1 96.88 303 ASN B C 1
ATOM 4717 O O . ASN B 1 303 ? 2.818 -0.932 16 1 96.88 303 ASN B O 1
ATOM 4721 N N . ALA B 1 304 ? 1.159 -2.375 16.125 1 97 304 ALA B N 1
ATOM 4722 C CA . ALA B 1 304 ? 0.554 -1.855 17.359 1 97 304 ALA B CA 1
ATOM 4723 C C . ALA B 1 304 ? -0.476 -2.832 17.906 1 97 304 ALA B C 1
ATOM 4725 O O . ALA B 1 304 ? -1.084 -3.6 17.156 1 97 304 ALA B O 1
ATOM 4726 N N . VAL B 1 305 ? -0.558 -2.914 19.141 1 95.69 305 VAL B N 1
ATOM 4727 C CA . VAL B 1 305 ? -1.727 -3.52 19.766 1 95.69 305 VAL B CA 1
ATOM 4728 C C . VAL B 1 305 ? -2.818 -2.469 19.953 1 95.69 305 VAL B C 1
ATOM 4730 O O . VAL B 1 305 ? -2.615 -1.462 20.625 1 95.69 305 VAL B O 1
ATOM 4733 N N . LEU B 1 306 ? -3.93 -2.689 19.312 1 96.62 306 LEU B N 1
ATOM 4734 C CA . LEU B 1 306 ? -5.016 -1.714 19.344 1 96.62 306 LEU B CA 1
ATOM 4735 C C . LEU B 1 306 ? -6.215 -2.258 20.109 1 96.62 306 LEU B C 1
ATOM 4737 O O . LEU B 1 306 ? -6.371 -3.473 20.25 1 96.62 306 LEU B O 1
ATOM 4741 N N . GLY B 1 307 ? -7.039 -1.364 20.5 1 96.5 307 GLY B N 1
ATOM 4742 C CA . GLY B 1 307 ? -8.297 -1.73 21.141 1 96.5 307 GLY B CA 1
ATOM 4743 C C . GLY B 1 307 ? -8.344 -1.389 22.609 1 96.5 307 GLY B C 1
ATOM 4744 O O . GLY B 1 307 ? -7.336 -1.518 23.312 1 96.5 307 GLY B O 1
ATOM 4745 N N . LYS B 1 308 ? -9.5 -1.053 23.016 1 94.5 308 LYS B N 1
ATOM 4746 C CA . LYS B 1 308 ? -9.703 -0.665 24.406 1 94.5 308 LYS B CA 1
ATOM 4747 C C . LYS B 1 308 ? -9.398 -1.825 25.359 1 94.5 308 LYS B C 1
ATOM 4749 O O . LYS B 1 308 ? -9.008 -1.611 26.5 1 94.5 308 LYS B O 1
ATOM 4754 N N . GLY B 1 309 ? -9.453 -3.027 24.812 1 92.44 309 GLY B N 1
ATOM 4755 C CA . GLY B 1 309 ? -9.242 -4.227 25.609 1 92.44 309 GLY B CA 1
ATOM 4756 C C . GLY B 1 309 ? -7.836 -4.328 26.172 1 92.44 309 GLY B C 1
ATOM 4757 O O . GLY B 1 309 ? -7.613 -4.973 27.188 1 92.44 309 GLY B O 1
ATOM 4758 N N . GLN B 1 310 ? -6.887 -3.74 25.531 1 92.75 310 GLN B N 1
ATOM 4759 C CA . GLN B 1 310 ? -5.492 -3.834 25.953 1 92.75 310 GLN B CA 1
ATOM 4760 C C . GLN B 1 310 ? -5.281 -3.146 27.297 1 92.75 310 GLN B C 1
ATOM 4762 O O . GLN B 1 310 ? -4.266 -3.365 27.969 1 92.75 310 GLN B O 1
ATOM 4767 N N . PHE B 1 311 ? -6.309 -2.367 27.719 1 92.12 311 PHE B N 1
ATOM 4768 C CA . PHE B 1 311 ? -6.172 -1.59 28.953 1 92.12 311 PHE B CA 1
ATOM 4769 C C . PHE B 1 311 ? -7.027 -2.178 30.062 1 92.12 311 PHE B C 1
ATOM 4771 O O . PHE B 1 311 ? -7.121 -1.605 31.156 1 92.12 311 PHE B O 1
ATOM 4778 N N . ALA B 1 312 ? -7.824 -3.195 29.719 1 86.5 312 ALA B N 1
ATOM 4779 C CA . ALA B 1 312 ? -8.727 -3.822 30.688 1 86.5 312 ALA B CA 1
ATOM 4780 C C . ALA B 1 312 ? -7.941 -4.52 31.797 1 86.5 312 ALA B C 1
ATOM 4782 O O . ALA B 1 312 ? -7.559 -5.684 31.656 1 86.5 312 ALA B O 1
ATOM 4783 N N . ASN B 1 313 ? -6.945 -4.125 32.531 1 60.5 313 ASN B N 1
ATOM 4784 C CA . ASN B 1 313 ? -6.598 -4.781 33.781 1 60.5 313 ASN B CA 1
ATOM 4785 C C . ASN B 1 313 ? -7.59 -4.445 34.906 1 60.5 313 ASN B C 1
ATOM 4787 O O . ASN B 1 313 ? -8.117 -3.332 34.938 1 60.5 313 ASN B O 1
#

Foldseek 3Di:
DPQLLVDDLACLQVVPEPAPAFDLADDDLLQLQPLLLAPAPAEEEEEPQLDDLNLQAALLSNLNSHYQEYEYEEQDQVSQVVSVVVSCVNPVNYHYHYARAQLLDLVRLVVVLVVVCVVDLAHAEYEAPDFAQFFDDLDPVPTDVVSLCVRQSRLPNSLVSNVVSNCVSQVVPFFLQRAREYEREAAPLLVDDDSRRVSNNVNRVVVLQVQLVVCVVDPRRYAGEYEHATAAPDPRDDPSVVVSNHDHGRSNLVNSQVSSCRRGCVQNVLRRSFYYYSRYDSVVCSVCSCVCNVVVPRGDDDPDDDDPVVVVD/DPQLLVDDQACLQVVPEPAPAFDLADDDLLQLQPLLLAPAPAEEEEEPLLDDLNLQAALLSNLNSHYQEYEYEEQDQVSQVVSVVVSCVNPVNYHYHYARAQLLDLVRLVVVLVVVCVVPLAHAEYEAPDFAQFFDDLDPVPTDVVSLCVRQSRLPNSLVSNVVSNCVSQVVPFFLQRAREYEREAAPLLVDDDSRRVSNNVNRVVVLQVQLVVCVVDPRRYAGEYEHATAAPDPRDDPSRVVSNHDHGRSNLVNSQVSSCRRGCVQNVLRRSFYYYSRYDSVVCSVCSVVCNVVVPRGDDDPDDDDPVVVVD

Radius of gyration: 24.68 Å; Cα contacts (8 Å, |Δi|>4): 1396; chains: 2; bounding box: 55×76×64 Å

Organism: Penicillium expansum (NCBI:txid27334)

Sequence (626 aa):
MADLSALPKDWILTSSQFTRKAYTNVYPAIHPTKAENSVRGKTVVVTGASRGIGARGIAPAFVKAGVKAIVLIATNAAKLMNVEEELKMINPDIETLSLSVDVSSSDQVAKAWLGIKARYPKVHILVNNAGVETTDSDKTHEQDPDIFFRNFEVNVKGTHIMTQQFLKAAIPWATTTDPARLINMSSSSAWGTWPFLAAYSNSKAALIHYTTTLAASYPGTVLAIAVNPGLNDTDIIPAALRAAEFNYNDPALTGATLVWLTADPARSRFLNGRVVTVEWDVEELVARREEIMKNNLLTMQLNAVLGKGQFANMADLSALPKDWILTSSQFTRKAYTNVYPAIHPTKAENSVRGKTVVVTGASRGIGARGIAPAFVKAGVKAIVLIATNAAKLMNVEEELKMINPDIETLSLSVDVSSSDQVAKAWLGIKARYPKVHILVNNAGVETTDSDKTHEQDPDIFFRNFEVNVKGTHIMTQQFLKAAIPWATTTDPARLINMSSSSAWGTWPFLAAYSNSKAALIHYTTTLAASYPGTVLAIAVNPGLNDTDIIPAALRAAEFNYNDPALTGATLVWLTADPARSRFLNGRVVTVEWDVEELVARREEIMKNNLLTMQLNAVLGKGQFAN

InterPro domains:
  IPR002347 Short-chain dehydrogenase/reductase SDR [PF00106] (42-236)
  IPR002347 Short-chain dehydrogenase/reductase SDR [PR00080] (121-132)
  IPR002347 Short-chain dehydrogenase/reductase SDR [PR00080] (180-188)
  IPR002347 Short-chain dehydrogenase/reductase SDR [PR00080] (200-219)
  IPR002347 Short-chain dehydrogenase/reductase SDR [PR00081] (43-60)
  IPR002347 Short-chain dehydrogenase/reductase SDR [PR00081] (121-132)
  IPR002347 Short-chain dehydrogenase/reductase SDR [PR00081] (174-190)
  IPR002347 Short-chain dehydrogenase/reductase SDR [PR00081] (200-219)
  IPR002347 Short-chain dehydrogenase/reductase SDR [PR00081] (220-237)
  IPR020904 Short-chain dehydrogenase/reductase, conserved site [PS00061] (187-215)
  IPR036291 NAD(P)-binding domain superfamily [SSF51735] (38-283)

Secondary structure (DSSP, 8-state):
---GGGS-TTHHHHHT-SSSSB-SS--GGG-TTSGGG--BT-EEEEES-SSHHIIIIIHHHHHHTTBSEEEEEES-HHHHHHHHHHHHHH-TT-EEEEEE--TT-HHHHHHHHHHHHHH-S---EEEE-------S-SSGGGS-HHHHHHHHIIIIIIHHHHHHHHHHHHTTT--SSS-EEEEEE--GGGSS--GGGHHHHHHHHHHHHHHHHHHHHSTTTEEEEEEE---BSSTTS-HHHHHHTPPPBPHHHHHHHHHHHHH-HHHHGGGTT-EEETTB-HHHHHHTHHHHHHTT-SSEEESS--SGGGG--/---GGGS-TTHHHHHT-SSSSB-SS--GGG-TTSGGG--BT-EEEEES-SSHHIIIIIHHHHHHTTBSEEEEEES-HHHHHHHHHHHHHH-TT-EEEEEE--TT-HHHHHHHHHHHHHH-S---EEEE-------S-SSGGGS-HHHHHHHHIIIIIIHHHHHHHHHHHHTTT--SSS-EEEEEE--GGGSS--GGGHHHHHHHHHHHHHHHHHHHHSTTTEEEEEEE---BSSTTS-HHHHHHTPPPBPHHHHHHHHHHHHH-HHHHGGGTT-EEETTB-HHHHHHTHHHHHHTT-SSEEESS--SGGGG--